Protein AF-A0A087TVG7-F1 (afdb_monomer_lite)

Organism: Stegodyphus mimosarum (NCBI:txid407821)

Radius of gyration: 27.51 Å; chains: 1; bounding box: 81×58×70 Å

Secondary structure (DSSP, 8-state):
-HHHHHHHHHH-HHHHHHHHHHHHHHHHTT---SHHHHHHHHHHHHHHHSTTHHHHHHHHHHTTSTTHHHHHHHHHHHHHHHHHTT---SHHHHHHHHHHHHHHHHHHSSSS--HHHHHHTTSS-HHHHHHHHHH---EEEETTEEE-THHHHHTSTT--GGG-TTTT--SPPGGG-STTTHHHHHHHHHHHHHHHHHHHHHHHH---SSPPPHHHHHHHHHHHHHHHHHHHHHHHHHHHHHHHHHHS---TTT-TTS-TT--HHHHHTTTS--HHHHHHHHHHHHHHHHHHHHHHHTHHHHHHHHHHHHHHHHHHIIIIITHHHHHHHHHTT-HHHHHHHHHHHHHH---TTSS--TT-GGGGTPPPPTT---------S-PPPHHHHHHHHHHHHHHH----SSS--GGGGS-HHHHHHHHHHHHHTTSHHHHHTHHHHHHHTT--GGGT--HHHHHHTTTS--

pLDDT: mean 94.01, std 6.42, range [49.41, 98.81]

Foldseek 3Di:
DLVLVLVCLQQQVVVLVVLVVVVVVCVVVVVPPDPVSVVVSVVVNVVSPDHSVSLVVVLVVLVVDPCSLLVLLVLLVVLLVCLVVVLDQALVSNLVSLLSNLSSQLSNQDPVHHVVVCVVVVSHPLPSNLVVCLQQQWGDSDFLDIDGSCVSLVPGPRRDCVSNVRNPDPDHHPLQDLPVCLVVLVVLLVVLVVVLVVVVCCVVPDDDPDDDDLVRLVVLLVSLSSLSNSLRVLLSSLNSNLRSLLVPFAACVRFVPHDNPDASVCSSPVRSDDPVRVVSSVVSLCSSVVSLVSSVVCLVVLLQSLQQNQLVLLQCCLQPLLLLQLLLCLLVVVVVSNVLSVVLNVLRHCAPVNDRDPPRVSPNSHDADPVGDDGDGDTDRGHDDPVSLVSNLVSLCQCLDDDDPDDDGNVVSTDPVSSVSSVVSSSVSSCSVCSNVVNVSSCSSSDPPSSPGDVSSCSVVVPPHD

Structure (mmCIF, N/CA/C/O backbone):
data_AF-A0A087TVG7-F1
#
_entry.id   AF-A0A087TVG7-F1
#
loop_
_atom_site.group_PDB
_atom_site.id
_atom_site.type_symbol
_atom_site.label_atom_id
_atom_site.label_alt_id
_atom_site.label_comp_id
_atom_site.label_asym_id
_atom_site.label_entity_id
_atom_site.label_seq_id
_atom_site.pdbx_PDB_ins_code
_atom_site.Cartn_x
_atom_site.Cartn_y
_atom_site.Cartn_z
_atom_site.occupancy
_atom_site.B_iso_or_equiv
_atom_site.auth_seq_id
_atom_site.auth_comp_id
_atom_site.auth_asym_id
_atom_site.auth_atom_id
_atom_site.pdbx_PDB_model_num
ATOM 1 N N . MET A 1 1 ? -11.930 -5.470 5.770 1.00 91.81 1 MET A N 1
ATOM 2 C CA . MET A 1 1 ? -13.392 -5.380 5.548 1.00 91.81 1 MET A CA 1
ATOM 3 C C . MET A 1 1 ? -14.191 -5.773 6.788 1.00 91.81 1 MET A C 1
ATOM 5 O O . MET A 1 1 ? -14.807 -4.887 7.353 1.00 91.81 1 MET A O 1
ATOM 9 N N . PHE A 1 2 ? -14.170 -7.033 7.250 1.00 94.38 2 PHE A N 1
ATOM 10 C CA . PHE A 1 2 ? -14.994 -7.468 8.397 1.00 94.38 2 PHE A CA 1
ATOM 11 C C . PHE A 1 2 ? -14.793 -6.628 9.663 1.00 94.38 2 PHE A C 1
ATOM 13 O O . PHE A 1 2 ? -15.775 -6.172 10.231 1.00 94.38 2 PHE A O 1
ATOM 20 N N . ALA A 1 3 ? -13.541 -6.336 10.030 1.00 91.38 3 ALA A N 1
ATOM 21 C CA . ALA A 1 3 ? -13.218 -5.416 11.122 1.00 91.38 3 ALA A CA 1
ATOM 22 C C . ALA A 1 3 ? -13.883 -4.033 10.967 1.00 91.38 3 ALA A C 1
ATOM 24 O O . ALA A 1 3 ? -14.472 -3.526 11.909 1.00 91.38 3 ALA A O 1
ATOM 25 N N . VAL A 1 4 ? -13.840 -3.447 9.765 1.00 92.31 4 VAL A N 1
ATOM 26 C CA . VAL A 1 4 ? -14.445 -2.132 9.480 1.00 92.31 4 VAL A CA 1
ATOM 27 C C . VAL A 1 4 ? -15.962 -2.187 9.653 1.00 92.31 4 VAL A C 1
ATOM 29 O O . VAL A 1 4 ? -16.530 -1.341 10.330 1.00 92.31 4 VAL A O 1
ATOM 32 N N . LEU A 1 5 ? -16.619 -3.192 9.067 1.00 94.25 5 LEU A N 1
ATOM 33 C CA . LEU A 1 5 ? -18.075 -3.334 9.145 1.00 94.25 5 LEU A CA 1
ATOM 34 C C . LEU A 1 5 ? -18.555 -3.558 10.580 1.00 94.25 5 LEU A C 1
ATOM 36 O O . LEU A 1 5 ? -19.577 -3.005 10.975 1.00 94.25 5 LEU A O 1
ATOM 40 N N . ASP A 1 6 ? -17.827 -4.367 11.347 1.00 93.25 6 ASP A N 1
ATOM 41 C CA . ASP A 1 6 ? -18.187 -4.693 12.724 1.00 93.25 6 ASP A CA 1
ATOM 42 C C . ASP A 1 6 ? -18.065 -3.467 13.631 1.00 93.25 6 ASP A C 1
ATOM 44 O O . ASP A 1 6 ? -18.990 -3.150 14.369 1.00 93.25 6 ASP A O 1
ATOM 48 N N . GLU A 1 7 ? -16.971 -2.717 13.509 1.00 90.69 7 GLU A N 1
ATOM 49 C CA . GLU A 1 7 ? -16.750 -1.500 14.289 1.00 90.69 7 GLU A CA 1
ATOM 50 C C . GLU A 1 7 ? -17.715 -0.368 13.889 1.00 90.69 7 GLU A C 1
ATOM 52 O O . GLU A 1 7 ? -18.313 0.261 14.762 1.00 90.69 7 GLU A O 1
ATOM 57 N N . LEU A 1 8 ? -17.981 -0.165 12.591 1.00 90.44 8 LEU A N 1
ATOM 58 C CA . LEU A 1 8 ? -19.001 0.794 12.140 1.00 90.44 8 LEU A CA 1
ATOM 59 C C . LEU A 1 8 ? -20.390 0.437 12.678 1.00 90.44 8 LEU A C 1
ATOM 61 O O . LEU A 1 8 ? -21.113 1.307 13.162 1.00 90.44 8 LEU A O 1
ATOM 65 N N . LYS A 1 9 ? -20.758 -0.848 12.637 1.00 92.88 9 LYS A N 1
ATOM 66 C CA . LYS A 1 9 ? -22.014 -1.347 13.209 1.00 92.88 9 LYS A CA 1
ATOM 67 C C . LYS A 1 9 ? -22.065 -1.129 14.723 1.00 92.88 9 LYS A C 1
ATOM 69 O O . LYS A 1 9 ? -23.115 -0.761 15.244 1.00 92.88 9 LYS A O 1
ATOM 74 N N . ASN A 1 10 ? -20.969 -1.396 15.429 1.00 89.12 10 ASN A N 1
ATOM 75 C CA . ASN A 1 10 ? -20.892 -1.263 16.881 1.00 89.12 10 ASN A CA 1
ATOM 76 C C . ASN A 1 10 ? -21.084 0.193 17.331 1.00 89.12 10 ASN A C 1
ATOM 78 O O . ASN A 1 10 ? -21.743 0.419 18.347 1.00 89.12 10 ASN A O 1
ATOM 82 N N . MET A 1 11 ? -20.553 1.154 16.564 1.00 84.62 11 MET A N 1
ATOM 83 C CA .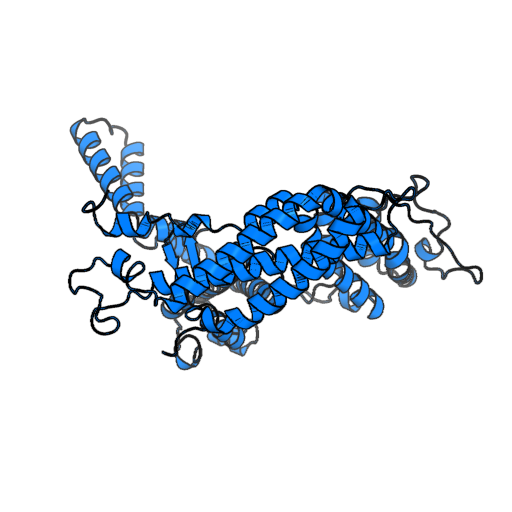 MET A 1 11 ? -20.592 2.584 16.897 1.00 84.62 11 MET A CA 1
ATOM 84 C C . MET A 1 11 ? -21.848 3.310 16.407 1.00 84.62 11 MET A C 1
ATOM 86 O O . MET A 1 11 ? -22.282 4.261 17.051 1.00 84.62 11 MET A O 1
ATOM 90 N N . LYS A 1 12 ? -22.461 2.882 15.294 1.00 88.44 12 LYS A N 1
ATOM 91 C CA . LYS A 1 12 ? -23.662 3.523 14.729 1.00 88.44 12 LYS A CA 1
ATOM 92 C C . LYS A 1 12 ? -24.930 3.157 15.505 1.00 88.44 12 LYS A C 1
ATOM 94 O O . LYS A 1 12 ? -25.769 2.375 15.048 1.00 88.44 12 LYS A O 1
ATOM 99 N N . SER A 1 13 ? -25.096 3.776 16.670 1.00 88.44 13 SER A N 1
ATOM 100 C CA . SER A 1 13 ? -26.305 3.673 17.490 1.00 88.44 13 SER A CA 1
ATOM 101 C C . SER A 1 13 ? -27.562 4.124 16.735 1.00 88.44 13 SER A C 1
ATOM 103 O O . SER A 1 13 ? -28.614 3.495 16.877 1.00 88.44 13 SER A O 1
ATOM 105 N N . SER A 1 14 ? -27.431 5.123 15.855 1.00 92.50 14 SER A N 1
ATOM 106 C CA . SER A 1 14 ? -28.492 5.634 14.983 1.00 92.50 14 SER A CA 1
ATOM 107 C C . SER A 1 14 ? -29.157 4.524 14.164 1.00 92.50 14 SER A C 1
ATOM 109 O O . SER A 1 14 ? -30.374 4.393 14.194 1.00 92.50 14 SER A O 1
ATOM 111 N N . VAL A 1 15 ? -28.382 3.617 13.553 1.00 93.19 15 VAL A N 1
ATOM 112 C CA . VAL A 1 15 ? -28.927 2.503 12.746 1.00 93.19 15 VAL A CA 1
ATOM 113 C C . VAL A 1 15 ? -29.805 1.573 13.590 1.00 93.19 15 VAL A C 1
ATOM 115 O O . VAL A 1 15 ? -30.887 1.158 13.168 1.00 93.19 15 VAL A O 1
ATOM 118 N N . LYS A 1 16 ? -29.362 1.254 14.812 1.00 92.44 16 LYS A N 1
ATOM 119 C CA . LYS A 1 16 ? -30.138 0.438 15.757 1.00 92.44 16 LYS A CA 1
ATOM 120 C C . LYS A 1 16 ? -31.422 1.157 16.184 1.00 92.44 16 LYS A C 1
ATOM 122 O O . LYS A 1 16 ? -32.477 0.523 16.258 1.00 92.44 16 LYS A O 1
ATOM 127 N N . ASN A 1 17 ? -31.337 2.455 16.463 1.00 93.19 17 ASN A N 1
ATOM 128 C CA . ASN A 1 17 ? -32.453 3.266 16.949 1.00 93.19 17 ASN A CA 1
ATOM 129 C C . ASN A 1 17 ? -33.511 3.514 15.863 1.00 93.19 17 ASN A C 1
ATOM 131 O O . ASN A 1 17 ? -34.711 3.398 16.136 1.00 93.19 17 ASN A O 1
ATOM 135 N N . ASP A 1 18 ? -33.084 3.776 14.631 1.00 95.88 18 ASP A N 1
ATOM 136 C CA . ASP A 1 18 ? -33.963 3.955 13.477 1.00 95.88 18 ASP A CA 1
ATOM 137 C C . ASP A 1 18 ? -34.729 2.670 13.185 1.00 95.88 18 ASP A C 1
ATOM 139 O O . ASP A 1 18 ? -35.959 2.681 13.086 1.00 95.88 18 ASP A O 1
ATOM 143 N N . TYR A 1 19 ? -34.032 1.529 13.160 1.00 94.75 19 TYR A N 1
ATOM 144 C CA . TYR A 1 19 ? -34.687 0.241 12.965 1.00 94.75 19 TYR A CA 1
ATOM 145 C C . TYR A 1 19 ? -35.662 -0.095 14.104 1.00 94.75 19 TYR A C 1
ATOM 147 O O . TYR A 1 19 ? -36.767 -0.578 13.854 1.00 94.75 19 TYR A O 1
ATOM 155 N N . ALA A 1 20 ? -35.309 0.203 15.358 1.00 93.62 20 ALA A N 1
ATOM 156 C CA . ALA A 1 20 ? -36.220 0.031 16.489 1.00 93.62 20 ALA A CA 1
ATOM 157 C C . ALA A 1 20 ? -37.469 0.928 16.376 1.00 93.62 20 ALA A C 1
ATOM 159 O O . ALA A 1 20 ? -38.563 0.537 16.788 1.00 93.62 20 ALA A O 1
ATOM 160 N N . THR A 1 21 ? -37.335 2.125 15.806 1.00 94.62 21 THR A N 1
ATOM 161 C CA . THR A 1 21 ? -38.454 3.043 15.554 1.00 94.62 21 THR A CA 1
ATOM 162 C C . THR A 1 21 ? -39.341 2.544 14.419 1.00 94.62 21 THR A C 1
ATOM 164 O O . THR A 1 21 ? -40.554 2.440 14.609 1.00 94.62 21 THR A O 1
ATOM 167 N N . TYR A 1 22 ? -38.746 2.119 13.303 1.00 94.31 22 TYR A N 1
ATOM 168 C CA . TYR A 1 22 ? -39.456 1.449 12.214 1.00 94.31 22 TYR A CA 1
ATOM 169 C C . TYR A 1 22 ? -40.232 0.225 12.716 1.00 94.31 22 TYR A C 1
ATOM 171 O O . TYR A 1 22 ? -41.431 0.116 12.472 1.00 94.31 22 TYR A O 1
ATOM 179 N N . ARG A 1 23 ? -39.584 -0.664 13.481 1.00 91.44 23 ARG A N 1
ATOM 180 C CA . ARG A 1 23 ? -40.207 -1.884 14.013 1.00 91.44 23 ARG A CA 1
ATOM 181 C C . ARG A 1 23 ? -41.432 -1.566 14.872 1.00 91.44 23 ARG A C 1
ATOM 183 O O . ARG A 1 23 ? -42.465 -2.209 14.704 1.00 91.44 23 ARG A O 1
ATOM 190 N N . ARG A 1 24 ? -41.348 -0.560 15.751 1.00 92.31 24 ARG A N 1
ATOM 191 C CA . ARG A 1 24 ? -42.486 -0.112 16.576 1.00 92.31 24 ARG A CA 1
ATOM 192 C C . ARG A 1 24 ? -43.640 0.413 15.721 1.00 92.31 24 ARG A C 1
ATOM 194 O O . ARG A 1 24 ? -44.785 0.030 15.951 1.00 92.31 24 ARG A O 1
ATOM 201 N N . ALA A 1 25 ? -43.347 1.243 14.720 1.00 93.94 25 ALA A N 1
ATOM 202 C CA . ALA A 1 25 ? -44.361 1.784 13.817 1.00 93.94 25 ALA A CA 1
ATOM 203 C C . ALA A 1 25 ? -45.022 0.686 12.965 1.00 93.94 25 ALA A C 1
ATOM 205 O O . ALA A 1 25 ? -46.246 0.622 12.882 1.00 93.94 25 ALA A O 1
ATOM 206 N N . ALA A 1 26 ? -44.232 -0.224 12.389 1.00 90.69 26 ALA A N 1
ATOM 207 C CA . ALA A 1 26 ? -44.724 -1.325 11.565 1.00 90.69 26 ALA A CA 1
ATOM 208 C C . ALA A 1 26 ? -45.604 -2.307 12.358 1.00 90.69 26 ALA A C 1
ATOM 210 O O . ALA A 1 26 ? -46.620 -2.777 11.842 1.00 90.69 26 ALA A O 1
ATOM 211 N N . GLN A 1 27 ? -45.248 -2.583 13.620 1.00 87.94 27 GLN A N 1
ATOM 212 C CA . GLN A 1 27 ? -46.068 -3.385 14.534 1.00 87.94 27 GLN A CA 1
ATOM 213 C C . GLN A 1 27 ? -47.393 -2.691 14.866 1.00 87.94 27 GLN A C 1
ATOM 215 O O . GLN A 1 27 ? -48.442 -3.331 14.824 1.00 87.94 27 GLN A O 1
ATOM 220 N N . PHE A 1 28 ? -47.363 -1.384 15.142 1.00 91.31 28 PHE A N 1
ATOM 221 C CA . PHE A 1 28 ? -48.569 -0.600 15.414 1.00 91.31 28 PHE A CA 1
ATOM 222 C C . PHE A 1 28 ? -49.520 -0.558 14.207 1.00 91.31 28 PHE A C 1
ATOM 224 O O . PHE A 1 28 ? -50.725 -0.750 14.354 1.00 91.31 28 PHE A O 1
ATOM 231 N N . LEU A 1 29 ? -48.966 -0.376 13.005 1.00 92.62 29 LEU A N 1
ATOM 232 C CA . LEU A 1 29 ? -49.708 -0.350 11.742 1.00 92.62 29 LEU A CA 1
ATOM 233 C C . LEU A 1 29 ? -50.089 -1.748 11.220 1.00 92.62 29 LEU A C 1
ATOM 235 O O . LEU A 1 29 ? -50.776 -1.844 10.207 1.00 92.62 29 LEU A O 1
ATOM 239 N N . LYS A 1 30 ? -49.667 -2.827 11.898 1.00 85.88 30 LYS A N 1
ATOM 240 C CA . LYS A 1 30 ? -49.925 -4.232 11.526 1.00 85.88 30 LYS A CA 1
ATOM 241 C C . LYS A 1 30 ? -49.471 -4.597 10.103 1.00 85.88 30 LYS A C 1
ATOM 243 O O . LYS A 1 30 ? -50.121 -5.389 9.428 1.00 85.88 30 LYS A O 1
ATOM 248 N N . VAL A 1 31 ? -48.347 -4.035 9.655 1.00 83.44 31 VAL A N 1
ATOM 249 C CA . VAL A 1 31 ? -47.815 -4.250 8.292 1.00 83.44 31 VAL A CA 1
ATOM 250 C C . VAL A 1 31 ? -46.969 -5.529 8.198 1.00 83.44 31 VAL A C 1
ATOM 252 O O . VAL A 1 31 ? -46.839 -6.105 7.125 1.00 83.44 31 VAL A O 1
ATOM 255 N N . MET A 1 32 ? -46.426 -6.018 9.320 1.00 74.50 32 MET A N 1
ATOM 256 C CA . MET A 1 32 ? -45.697 -7.294 9.389 1.00 74.50 32 MET A CA 1
ATOM 257 C C . MET A 1 32 ? -46.653 -8.429 9.768 1.00 74.50 32 MET A C 1
ATOM 259 O O . MET A 1 32 ? -46.875 -8.678 10.954 1.00 74.50 32 MET A O 1
ATOM 263 N N . ALA A 1 33 ? -47.256 -9.074 8.768 1.00 71.94 33 ALA A N 1
ATOM 264 C CA . ALA A 1 33 ? -48.285 -10.099 8.971 1.00 71.94 33 ALA A CA 1
ATOM 265 C C . ALA A 1 33 ? -47.816 -11.526 8.640 1.00 71.94 33 ALA A C 1
ATOM 267 O O . ALA A 1 33 ? -48.399 -12.490 9.133 1.00 71.94 33 ALA A O 1
ATOM 268 N N . ASP A 1 34 ? -46.774 -11.683 7.826 1.00 86.12 34 ASP A N 1
ATOM 269 C CA . ASP A 1 34 ? -46.241 -12.981 7.433 1.00 86.12 34 ASP A CA 1
ATOM 270 C C . ASP A 1 34 ? -45.167 -13.484 8.414 1.00 86.12 34 ASP A C 1
ATOM 272 O O . ASP A 1 34 ? -44.355 -12.734 8.963 1.00 86.12 34 ASP A O 1
ATOM 276 N N . SER A 1 35 ? -45.161 -14.802 8.643 1.00 85.69 35 SER A N 1
ATOM 277 C CA . SER A 1 35 ? -44.237 -15.444 9.587 1.00 85.69 35 SER A CA 1
ATOM 278 C C . SER A 1 35 ? -42.770 -15.276 9.183 1.00 85.69 35 SER A C 1
ATOM 280 O O . SER A 1 35 ? -41.900 -15.262 10.056 1.00 85.69 35 SER A O 1
ATOM 282 N N . GLN A 1 36 ? -42.493 -15.153 7.883 1.00 89.56 36 GLN A N 1
ATOM 283 C CA . GLN A 1 36 ? -41.142 -14.954 7.375 1.00 89.56 36 GLN A CA 1
ATOM 284 C C . GLN A 1 36 ? -40.630 -13.552 7.725 1.00 89.56 36 GLN A C 1
ATOM 286 O O . GLN A 1 36 ? -39.576 -13.446 8.354 1.00 89.56 36 GLN A O 1
ATOM 291 N N . ALA A 1 37 ? -41.390 -12.489 7.437 1.00 86.12 37 ALA A N 1
ATOM 292 C CA . ALA A 1 37 ? -40.989 -11.130 7.807 1.00 86.12 37 ALA A CA 1
ATOM 293 C C . ALA A 1 37 ? -40.825 -10.947 9.323 1.00 86.12 37 ALA A C 1
ATOM 295 O O . ALA A 1 37 ? -39.937 -10.217 9.766 1.00 86.12 37 ALA A O 1
ATOM 296 N N . LEU A 1 38 ? -41.633 -11.629 10.144 1.00 87.44 38 LEU A N 1
ATOM 297 C CA . LEU A 1 38 ? -41.460 -11.616 11.601 1.00 87.44 38 LEU A CA 1
ATOM 298 C C . LEU A 1 38 ? -40.121 -12.233 12.027 1.00 87.44 38 LEU A C 1
ATOM 300 O O . LEU A 1 38 ? -39.425 -11.673 12.880 1.00 87.44 38 LEU A O 1
ATOM 304 N N . GLN A 1 39 ? -39.742 -13.361 11.423 1.00 91.00 39 GLN A N 1
ATOM 305 C CA . GLN A 1 39 ? -38.467 -14.017 11.697 1.00 91.00 39 GLN A CA 1
ATOM 306 C C . GLN A 1 39 ? -37.281 -13.166 11.224 1.00 91.00 39 GLN A C 1
ATOM 308 O O . GLN A 1 39 ? -36.328 -12.967 11.980 1.00 91.00 39 GLN A O 1
ATOM 313 N N . GLU A 1 40 ? -37.347 -12.611 10.014 1.00 90.50 40 GLU A N 1
ATOM 314 C CA . GLU A 1 40 ? -36.334 -11.691 9.486 1.00 90.50 40 GLU A CA 1
ATOM 315 C C . GLU A 1 40 ? -36.191 -10.451 10.375 1.00 90.50 40 GLU A C 1
ATOM 317 O O . GLU A 1 40 ? -35.076 -10.061 10.736 1.00 90.50 40 GLU A O 1
ATOM 322 N N . SER A 1 41 ? -37.317 -9.883 10.820 1.00 90.88 41 SER A N 1
ATOM 323 C CA . SER A 1 41 ? -37.323 -8.720 11.703 1.00 90.88 41 SER A CA 1
ATOM 324 C C . SER A 1 41 ? -36.637 -9.007 13.040 1.00 90.88 41 SER A C 1
ATOM 326 O O . SER A 1 41 ? -35.863 -8.176 13.540 1.00 90.88 41 SER A O 1
ATOM 328 N N . GLN A 1 42 ? -36.890 -10.190 13.606 1.00 91.38 42 GLN A N 1
ATOM 329 C CA . GLN A 1 42 ? -36.264 -10.642 14.843 1.00 91.38 42 GLN A CA 1
ATOM 330 C C . GLN A 1 42 ? -34.759 -10.880 14.663 1.00 91.38 42 GLN A C 1
ATOM 332 O O . GLN A 1 42 ? -33.974 -10.425 15.498 1.00 91.38 42 GLN A O 1
ATOM 337 N N . ASN A 1 43 ? -34.347 -11.522 13.567 1.00 93.94 43 ASN A N 1
ATOM 338 C CA . ASN A 1 43 ? -32.938 -11.763 13.249 1.00 93.94 43 ASN A CA 1
ATOM 339 C C . ASN A 1 43 ? -32.156 -10.451 13.121 1.00 93.94 43 ASN A C 1
ATOM 341 O O . ASN A 1 43 ? -31.098 -10.301 13.735 1.00 93.94 43 ASN A O 1
ATOM 345 N N . LEU A 1 44 ? -32.700 -9.476 12.386 1.00 93.56 44 LEU A N 1
ATOM 346 C CA . LEU A 1 44 ? -32.078 -8.163 12.225 1.00 93.56 44 LEU A CA 1
ATOM 347 C C . LEU A 1 44 ? -31.983 -7.415 13.562 1.00 93.56 44 LEU A C 1
ATOM 349 O O . LEU A 1 44 ? -30.949 -6.827 13.877 1.00 93.56 44 LEU A O 1
ATOM 353 N N . SER A 1 45 ? -33.025 -7.493 14.394 1.00 93.00 45 SER A N 1
ATOM 354 C CA . SER A 1 45 ? -33.006 -6.888 15.728 1.00 93.00 45 SER A CA 1
ATOM 355 C C . SER A 1 45 ? -31.911 -7.481 16.617 1.00 93.00 45 SER A C 1
ATOM 357 O O . SER A 1 45 ? -31.234 -6.731 17.321 1.00 93.00 45 SER A O 1
ATOM 359 N N . MET A 1 46 ? -31.731 -8.805 16.594 1.00 93.56 46 MET A N 1
ATOM 360 C CA . MET A 1 46 ? -30.667 -9.475 17.346 1.00 93.56 46 MET A CA 1
ATOM 361 C C . MET A 1 46 ? -29.289 -9.097 16.804 1.00 93.56 46 MET A C 1
ATOM 363 O O . MET A 1 46 ? -28.405 -8.742 17.577 1.00 93.56 46 MET A O 1
ATOM 367 N N . PHE A 1 47 ? -29.122 -9.086 15.479 1.00 95.06 47 PHE A N 1
ATOM 368 C CA . PHE A 1 47 ? -27.877 -8.682 14.834 1.00 95.06 47 PHE A CA 1
ATOM 369 C C . PHE A 1 47 ? -27.448 -7.266 15.239 1.00 95.06 47 PHE A C 1
ATOM 371 O O . PHE A 1 47 ? -26.314 -7.072 15.675 1.00 95.06 47 PHE A O 1
ATOM 378 N N . LEU A 1 48 ? -28.351 -6.282 15.158 1.00 93.81 48 LEU A N 1
ATOM 379 C CA . LEU A 1 48 ? -28.062 -4.893 15.533 1.00 93.81 48 LEU A CA 1
ATOM 380 C C . LEU A 1 48 ? -27.814 -4.724 17.040 1.00 93.81 48 LEU A C 1
ATOM 382 O O . LEU A 1 48 ? -27.051 -3.846 17.437 1.00 93.81 48 LEU A O 1
ATOM 386 N N . ALA A 1 49 ? -28.425 -5.558 17.885 1.00 91.69 49 ALA A N 1
ATOM 387 C CA . ALA A 1 49 ? -28.247 -5.497 19.333 1.00 91.69 49 ALA A CA 1
ATOM 388 C C . ALA A 1 49 ? -26.932 -6.129 19.822 1.00 91.69 49 ALA A C 1
ATOM 390 O O . ALA A 1 49 ? -26.368 -5.649 20.805 1.00 91.69 49 ALA A O 1
ATOM 391 N N . THR A 1 50 ? -26.441 -7.184 19.165 1.00 92.94 50 THR A N 1
ATOM 392 C CA . THR A 1 50 ? -25.228 -7.901 19.582 1.00 92.94 50 THR A CA 1
ATOM 393 C C . THR A 1 50 ? -23.968 -7.182 19.106 1.00 92.94 50 THR A C 1
ATOM 395 O O . THR A 1 50 ? -23.736 -7.044 17.905 1.00 92.94 50 THR A O 1
ATOM 398 N N . GLN A 1 51 ? -23.137 -6.736 20.046 1.00 92.00 51 GLN A N 1
ATOM 399 C CA . GLN A 1 51 ? -21.820 -6.153 19.769 1.00 92.00 51 GLN A CA 1
ATOM 400 C C . GLN A 1 51 ? -20.858 -7.213 19.220 1.00 92.00 51 GLN A C 1
ATOM 402 O O . GLN A 1 51 ? -20.959 -8.380 19.587 1.00 92.00 51 GLN A O 1
ATOM 407 N N . ASN A 1 52 ? -19.934 -6.803 18.351 1.00 92.75 52 ASN A N 1
ATOM 408 C CA . ASN A 1 52 ? -18.902 -7.657 17.739 1.00 92.75 52 ASN A CA 1
ATOM 409 C C . ASN A 1 52 ? -19.412 -8.863 16.923 1.00 92.75 52 ASN A C 1
ATOM 411 O O . ASN A 1 52 ? -18.669 -9.806 16.633 1.00 92.75 52 ASN A O 1
ATOM 415 N N . LYS A 1 53 ? -20.700 -8.864 16.553 1.00 94.44 53 LYS A N 1
ATOM 416 C CA . LYS A 1 53 ? -21.354 -10.041 15.975 1.00 94.44 53 LYS A CA 1
ATOM 417 C C . LYS A 1 53 ? -20.669 -10.529 14.697 1.00 94.44 53 LYS A C 1
ATOM 419 O O . LYS A 1 53 ? -20.621 -11.740 14.484 1.00 94.44 53 LYS A O 1
ATOM 424 N N . ILE A 1 54 ? -20.164 -9.630 13.848 1.00 95.75 54 ILE A N 1
ATOM 425 C CA . ILE A 1 54 ? -19.535 -10.013 12.576 1.00 95.75 54 ILE A CA 1
ATOM 426 C C . ILE A 1 54 ? -18.196 -10.697 12.850 1.00 95.75 54 ILE A C 1
ATOM 428 O O . ILE A 1 54 ? -17.939 -11.773 12.308 1.00 95.75 54 ILE A O 1
ATOM 432 N N . ARG A 1 55 ? -17.355 -10.100 13.700 1.00 93.31 55 ARG A N 1
ATOM 433 C CA . ARG A 1 55 ? -16.032 -10.641 14.022 1.00 93.31 55 ARG A CA 1
ATOM 434 C C . ARG A 1 55 ? -16.120 -11.979 14.745 1.00 93.31 55 ARG A C 1
ATOM 436 O O . ARG A 1 55 ? -15.397 -12.901 14.376 1.00 93.31 55 ARG A O 1
ATOM 443 N N . ASP A 1 56 ? -16.994 -12.090 15.737 1.00 92.75 56 ASP A N 1
ATOM 444 C CA . ASP A 1 56 ? -17.083 -13.300 16.555 1.00 92.75 56 ASP A CA 1
ATOM 445 C C . ASP A 1 56 ? -17.639 -14.468 15.720 1.00 92.75 56 ASP A C 1
ATOM 447 O O . ASP A 1 56 ? -17.061 -15.552 15.704 1.00 92.75 56 ASP A O 1
ATOM 451 N N . THR A 1 57 ? -18.655 -14.213 14.883 1.00 95.50 57 THR A N 1
ATOM 452 C CA . THR A 1 57 ? -19.186 -15.224 13.945 1.00 95.50 57 THR A CA 1
ATOM 453 C C . THR A 1 57 ? -18.137 -15.658 12.912 1.00 95.50 57 THR A C 1
ATOM 455 O O . THR A 1 57 ? -18.079 -16.833 12.540 1.00 95.50 57 THR A O 1
ATOM 458 N N . LEU A 1 58 ? -17.295 -14.731 12.435 1.00 96.06 58 LEU A N 1
ATOM 459 C CA . LEU A 1 58 ? -16.187 -15.055 11.535 1.00 96.06 58 LEU A CA 1
ATOM 460 C C . LEU A 1 58 ? -15.178 -15.981 12.221 1.00 96.06 58 LEU A C 1
ATOM 462 O O . LEU A 1 58 ? -14.794 -16.990 11.635 1.00 96.06 58 LEU A O 1
ATOM 466 N N . LYS A 1 59 ? -14.778 -15.661 13.455 1.00 93.62 59 LYS A N 1
ATOM 467 C CA . LYS A 1 59 ? -13.820 -16.459 14.224 1.00 93.62 59 LYS A CA 1
ATOM 468 C C . LYS A 1 59 ? -14.336 -17.875 14.486 1.00 93.62 59 LYS A C 1
ATOM 470 O O . LYS A 1 59 ? -13.667 -18.832 14.111 1.00 93.62 59 LYS A O 1
ATOM 475 N N . GLU A 1 60 ? -15.568 -18.005 14.980 1.00 93.38 60 GLU A N 1
ATOM 476 C CA . GLU A 1 60 ? -16.229 -19.303 15.189 1.00 93.38 60 GLU A CA 1
ATOM 477 C C . GLU A 1 60 ? -16.325 -20.136 13.900 1.00 93.38 60 GLU A C 1
ATOM 479 O O . GLU A 1 60 ? -16.288 -21.366 13.925 1.00 93.38 60 GLU A O 1
ATOM 484 N N . SER A 1 61 ? -16.506 -19.481 12.750 1.00 95.50 61 SER A N 1
ATOM 485 C CA . SER A 1 61 ? -16.597 -20.168 11.458 1.00 95.50 61 SER A CA 1
ATOM 486 C C . SER A 1 61 ? -15.231 -20.628 10.954 1.00 95.50 61 SER A C 1
ATOM 488 O O . SER A 1 61 ? -15.138 -21.706 10.370 1.00 95.50 61 SER A O 1
ATOM 490 N N . LEU A 1 62 ? -14.180 -19.840 11.192 1.00 95.62 62 LEU A N 1
ATOM 491 C CA . LEU A 1 62 ? -12.804 -20.180 10.828 1.00 95.62 62 LEU A CA 1
ATOM 492 C C . LEU A 1 62 ? -12.260 -21.332 11.675 1.00 95.62 62 LEU A C 1
ATOM 494 O O . LEU A 1 62 ? -11.661 -22.246 11.119 1.00 95.62 62 LEU A O 1
ATOM 498 N N . GLU A 1 63 ? -12.548 -21.352 12.977 1.00 93.81 63 GLU A N 1
ATOM 499 C CA . GLU A 1 63 ? -12.116 -22.420 13.892 1.00 93.81 63 GLU A CA 1
ATOM 500 C C . GLU A 1 63 ? -12.657 -23.811 13.512 1.00 93.81 63 GLU A C 1
ATOM 502 O O . GLU A 1 63 ? -12.073 -24.831 13.874 1.00 93.81 63 GLU A O 1
ATOM 507 N N . LYS A 1 64 ? -13.730 -23.880 12.716 1.00 94.56 64 LYS A N 1
ATOM 508 C CA . LYS A 1 64 ? -14.262 -25.143 12.174 1.00 94.56 64 LYS A CA 1
ATOM 509 C C . LYS A 1 64 ? -13.429 -25.710 11.022 1.00 94.56 64 LYS A C 1
ATOM 511 O O . LYS A 1 64 ? -13.652 -26.855 10.632 1.00 94.56 64 LYS A O 1
ATOM 516 N N . ILE A 1 65 ? -12.520 -24.926 10.443 1.00 95.88 65 ILE A N 1
ATOM 517 C CA . ILE A 1 65 ? -11.726 -25.301 9.271 1.00 95.88 65 ILE A CA 1
ATOM 518 C C . ILE A 1 65 ? -10.335 -25.746 9.742 1.00 95.88 65 ILE A C 1
ATOM 520 O O . ILE A 1 65 ? -9.566 -24.921 10.230 1.00 95.88 65 ILE A O 1
ATOM 524 N N . PRO A 1 66 ? -9.955 -27.025 9.577 1.00 94.38 66 PRO A N 1
ATOM 525 C CA . PRO A 1 66 ? -8.625 -27.487 9.966 1.00 94.38 66 PRO A CA 1
ATOM 526 C C . PRO A 1 66 ? -7.516 -26.738 9.212 1.00 94.38 66 PRO A C 1
ATOM 528 O O . PRO A 1 66 ? -7.527 -26.695 7.981 1.00 94.38 66 PRO A O 1
ATOM 531 N N . GLY A 1 67 ? -6.540 -26.187 9.938 1.00 92.81 67 GLY A N 1
ATOM 532 C CA . GLY A 1 67 ? -5.387 -25.496 9.353 1.00 92.81 67 GLY A CA 1
ATOM 533 C C . GLY A 1 67 ? -5.653 -24.055 8.904 1.00 92.81 67 GLY A C 1
ATOM 534 O O . GLY A 1 67 ? -4.820 -23.484 8.196 1.00 92.81 67 GLY A O 1
ATOM 535 N N . TYR A 1 68 ? -6.785 -23.446 9.281 1.00 95.94 68 TYR A N 1
ATOM 536 C CA . TYR A 1 68 ? -7.082 -22.043 8.961 1.00 95.94 68 TYR A CA 1
ATOM 537 C C . TYR A 1 68 ? -6.007 -21.082 9.500 1.00 95.94 68 TYR A C 1
ATOM 539 O O . TYR A 1 68 ? -5.688 -20.071 8.871 1.00 95.94 68 TYR A O 1
ATOM 547 N N . GLU A 1 69 ? -5.423 -21.419 10.650 1.00 94.81 69 GLU A N 1
ATOM 548 C CA . GLU A 1 69 ? -4.395 -20.650 11.336 1.00 94.81 69 GLU A CA 1
ATOM 549 C C . GLU A 1 69 ? -3.097 -20.565 10.531 1.00 94.81 69 GLU A C 1
ATOM 551 O O . GLU A 1 69 ? -2.411 -19.544 10.569 1.00 94.81 69 GLU A O 1
ATOM 556 N N . GLU A 1 70 ? -2.779 -21.605 9.755 1.00 94.44 70 GLU A N 1
ATOM 557 C CA . GLU A 1 70 ? -1.609 -21.617 8.882 1.00 94.44 70 GLU A CA 1
ATOM 558 C C . GLU A 1 70 ? -1.801 -20.628 7.730 1.00 94.44 70 GLU A C 1
ATOM 560 O O . GLU A 1 70 ? -0.927 -19.803 7.478 1.00 94.44 70 GLU A O 1
ATOM 565 N N . LEU A 1 71 ? -2.972 -20.615 7.089 1.00 95.12 71 LEU A N 1
ATOM 566 C CA . LEU A 1 71 ? -3.256 -19.638 6.036 1.00 95.12 71 LEU A CA 1
ATOM 567 C C . LEU A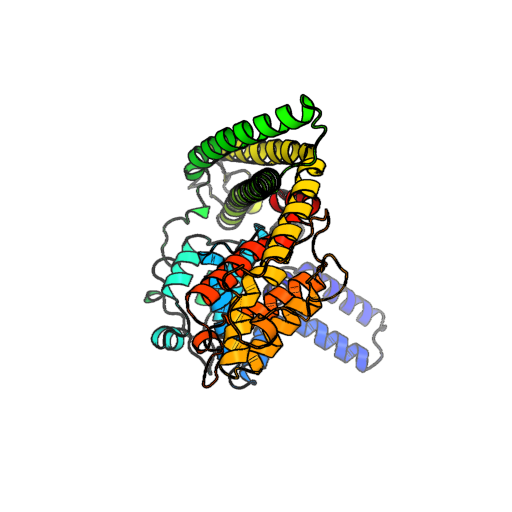 1 71 ? -3.213 -18.199 6.574 1.00 95.12 71 LEU A C 1
ATOM 569 O O . LEU A 1 71 ? -2.609 -17.320 5.960 1.00 95.12 71 LEU A O 1
ATOM 573 N N . LEU A 1 72 ? -3.827 -17.942 7.732 1.00 96.75 72 LEU A N 1
ATOM 574 C CA . LEU A 1 72 ? -3.810 -16.607 8.334 1.00 96.75 72 LEU A CA 1
ATOM 575 C C . LEU A 1 72 ? -2.400 -16.173 8.746 1.00 96.75 72 LEU A C 1
ATOM 577 O O . LEU A 1 72 ? -2.054 -15.002 8.587 1.00 96.75 72 LEU A O 1
ATOM 581 N N . ALA A 1 73 ? -1.565 -17.094 9.225 1.00 96.31 73 ALA A N 1
ATOM 582 C CA . ALA A 1 73 ? -0.174 -16.793 9.531 1.00 96.31 73 ALA A CA 1
ATOM 583 C C . ALA A 1 73 ? 0.647 -16.465 8.270 1.00 96.31 73 ALA A C 1
ATOM 585 O O . ALA A 1 73 ? 1.526 -15.607 8.342 1.00 96.31 73 ALA A O 1
ATOM 586 N N . ASP A 1 74 ? 0.360 -17.073 7.111 1.00 95.31 74 ASP A N 1
ATOM 587 C CA . ASP A 1 74 ? 0.946 -16.643 5.829 1.00 95.31 74 ASP A CA 1
ATOM 588 C C . ASP A 1 74 ? 0.529 -15.219 5.467 1.00 95.31 74 ASP A C 1
ATOM 590 O O . ASP A 1 74 ? 1.387 -14.394 5.156 1.00 95.31 74 ASP A O 1
ATOM 594 N N . VAL A 1 75 ? -0.761 -14.894 5.590 1.00 97.38 75 VAL A N 1
ATOM 595 C CA . VAL A 1 75 ? -1.274 -13.539 5.327 1.00 97.38 75 VAL A CA 1
ATOM 596 C C . VAL A 1 75 ? -0.610 -12.501 6.240 1.00 97.38 75 VAL A C 1
ATOM 598 O O . VAL A 1 75 ? -0.168 -11.455 5.763 1.00 97.38 75 VAL A O 1
ATOM 601 N N . VAL A 1 76 ? -0.486 -12.788 7.541 1.00 98.06 76 VAL A N 1
ATOM 602 C CA . VAL A 1 76 ? 0.192 -11.897 8.499 1.00 98.06 76 VAL A CA 1
ATOM 603 C C . VAL A 1 76 ? 1.672 -11.739 8.148 1.00 98.06 76 VAL A C 1
ATOM 605 O O . VAL A 1 76 ? 2.176 -10.618 8.143 1.00 98.06 76 VAL A O 1
ATOM 608 N N . ASN A 1 77 ? 2.371 -12.824 7.811 1.00 96.75 77 ASN A N 1
ATOM 609 C CA . ASN A 1 77 ? 3.786 -12.759 7.447 1.00 96.75 77 ASN A CA 1
ATOM 610 C C . ASN A 1 77 ? 4.023 -11.962 6.160 1.00 96.75 77 ASN A C 1
ATOM 612 O O . ASN A 1 77 ? 4.969 -11.175 6.111 1.00 96.75 77 ASN A O 1
ATOM 616 N N . ILE A 1 78 ? 3.157 -12.116 5.154 1.00 96.00 78 ILE A N 1
ATOM 617 C CA . ILE A 1 78 ? 3.193 -11.302 3.932 1.00 96.00 78 ILE A CA 1
ATOM 618 C C . ILE A 1 78 ? 2.983 -9.830 4.288 1.00 96.00 78 ILE A C 1
ATOM 620 O O . ILE A 1 78 ? 3.748 -8.986 3.831 1.00 96.00 78 ILE A O 1
ATOM 624 N N . ALA A 1 79 ? 2.017 -9.509 5.156 1.00 98.25 79 ALA A N 1
ATOM 625 C CA . ALA A 1 79 ? 1.793 -8.129 5.578 1.00 98.25 79 ALA A CA 1
ATOM 626 C C . ALA A 1 79 ? 3.020 -7.532 6.288 1.00 98.25 79 ALA A C 1
ATOM 628 O O . ALA A 1 79 ? 3.402 -6.397 6.004 1.00 98.25 79 ALA A O 1
ATOM 629 N N . VAL A 1 80 ? 3.666 -8.297 7.180 1.00 98.00 80 VAL A N 1
ATOM 630 C CA . VAL A 1 80 ? 4.905 -7.881 7.865 1.00 98.00 80 VAL A CA 1
ATOM 631 C C . VAL A 1 80 ? 6.025 -7.651 6.857 1.00 98.00 80 VAL A C 1
ATOM 633 O O . VAL A 1 80 ? 6.692 -6.621 6.909 1.00 98.00 80 VAL A O 1
ATOM 636 N N . GLN A 1 81 ? 6.206 -8.575 5.913 1.00 95.69 81 GLN A N 1
ATOM 637 C CA . GLN A 1 81 ? 7.217 -8.464 4.868 1.00 95.69 81 GLN A CA 1
ATOM 638 C C . GLN A 1 81 ? 6.982 -7.227 3.994 1.00 95.69 81 GLN A C 1
ATOM 640 O O . GLN A 1 81 ? 7.906 -6.446 3.771 1.00 95.69 81 GLN A O 1
ATOM 645 N N . MET A 1 82 ? 5.751 -7.021 3.524 1.00 97.06 82 MET A N 1
ATOM 646 C CA . MET A 1 82 ? 5.403 -5.859 2.711 1.00 97.06 82 MET A CA 1
ATOM 647 C C . MET A 1 82 ? 5.633 -4.553 3.473 1.00 97.06 82 MET A C 1
ATOM 649 O O . MET A 1 82 ? 6.131 -3.596 2.891 1.00 97.06 82 MET A O 1
ATOM 653 N N . TYR A 1 83 ? 5.353 -4.518 4.778 1.00 97.69 83 TYR A N 1
ATOM 654 C CA . TYR A 1 83 ? 5.618 -3.342 5.601 1.00 97.69 83 TYR A CA 1
ATOM 655 C C . TYR A 1 83 ? 7.126 -3.072 5.748 1.00 97.69 83 TYR A C 1
ATOM 657 O O . TYR A 1 83 ? 7.582 -1.960 5.494 1.00 97.69 83 TYR A O 1
ATOM 665 N N . GLU A 1 84 ? 7.924 -4.089 6.100 1.00 96.06 84 GLU A N 1
ATOM 666 C CA . GLU A 1 84 ? 9.376 -3.947 6.306 1.00 96.06 84 GLU A CA 1
ATOM 667 C C . GLU A 1 84 ? 10.125 -3.530 5.035 1.00 96.06 84 GLU A C 1
ATOM 669 O O . GLU A 1 84 ? 11.046 -2.716 5.097 1.00 96.06 84 GLU A O 1
ATOM 674 N N . TYR A 1 85 ? 9.728 -4.070 3.881 1.00 94.88 85 TYR A N 1
ATOM 675 C CA . TYR A 1 85 ? 10.349 -3.759 2.591 1.00 94.88 85 TYR A CA 1
ATOM 676 C C . TYR A 1 85 ? 9.691 -2.584 1.861 1.00 94.88 85 TYR A C 1
ATOM 678 O O . TYR A 1 85 ? 10.005 -2.349 0.694 1.00 94.88 85 TYR A O 1
ATOM 686 N N . LYS A 1 86 ? 8.794 -1.847 2.533 1.00 95.81 86 LYS A N 1
ATOM 687 C CA . LYS A 1 86 ? 8.039 -0.724 1.963 1.00 95.81 86 LYS A CA 1
ATOM 688 C C . LYS A 1 86 ? 7.311 -1.079 0.658 1.00 95.81 86 LYS A C 1
ATOM 690 O O . LYS A 1 86 ? 7.235 -0.263 -0.248 1.00 95.81 86 LYS A O 1
ATOM 695 N N . MET A 1 87 ? 6.786 -2.299 0.538 1.00 95.81 87 MET A N 1
ATOM 696 C CA . MET A 1 87 ? 5.984 -2.739 -0.609 1.00 95.81 87 MET A CA 1
ATOM 697 C C . MET A 1 87 ? 4.542 -2.243 -0.477 1.00 95.81 87 MET A C 1
ATOM 699 O O . MET A 1 87 ? 3.610 -3.014 -0.254 1.00 95.81 87 MET A O 1
ATOM 703 N N . TYR A 1 88 ? 4.378 -0.934 -0.583 1.00 97.44 88 TYR A N 1
ATOM 704 C CA . TYR A 1 88 ? 3.110 -0.219 -0.640 1.00 97.44 88 TYR A CA 1
ATOM 705 C C . TYR A 1 88 ? 3.375 1.142 -1.285 1.00 97.44 88 TYR A C 1
ATOM 707 O O . TYR A 1 88 ? 4.506 1.630 -1.263 1.00 97.44 88 TYR A O 1
ATOM 715 N N . MET A 1 89 ? 2.348 1.753 -1.865 1.00 97.75 89 MET A N 1
ATOM 716 C CA . MET A 1 89 ? 2.462 3.066 -2.487 1.00 97.75 89 MET A CA 1
ATOM 717 C C . MET A 1 89 ? 1.661 4.120 -1.738 1.00 97.75 89 MET A C 1
ATOM 719 O O . MET A 1 89 ? 2.131 5.242 -1.587 1.00 97.75 89 MET A O 1
ATOM 723 N N . LEU A 1 90 ? 0.469 3.771 -1.259 1.00 97.94 90 LEU A N 1
ATOM 724 C CA . LEU A 1 90 ? -0.472 4.712 -0.658 1.00 97.94 90 LEU A CA 1
ATOM 725 C C . LEU A 1 90 ? -0.439 4.652 0.879 1.00 97.94 90 LEU A C 1
ATOM 727 O O . LEU A 1 90 ? -0.234 3.568 1.443 1.00 97.94 90 LEU A O 1
ATOM 731 N N . PRO A 1 91 ? -0.762 5.757 1.583 1.00 96.38 91 PRO A N 1
ATOM 732 C CA . PRO A 1 91 ? -0.908 5.737 3.041 1.00 96.38 91 PRO A CA 1
ATOM 733 C C . PRO A 1 91 ? -1.941 4.695 3.502 1.00 96.38 91 PRO A C 1
ATOM 735 O O . PRO A 1 91 ? -1.729 3.950 4.458 1.00 96.38 91 PRO A O 1
ATOM 738 N N . SER A 1 92 ? -3.056 4.578 2.774 1.00 96.19 92 SER A N 1
ATOM 739 C CA . SER A 1 92 ? -4.128 3.615 3.056 1.00 96.19 92 SER A CA 1
ATOM 740 C C . SER A 1 92 ? -3.664 2.156 2.972 1.00 96.19 92 SER A C 1
ATOM 742 O O . SER A 1 92 ? -4.117 1.329 3.768 1.00 96.19 92 SER A O 1
ATOM 744 N N . GLU A 1 93 ? -2.738 1.841 2.064 1.00 97.94 93 GLU A N 1
ATOM 745 C CA . GLU A 1 93 ? -2.134 0.515 1.922 1.00 97.94 93 GLU A CA 1
ATOM 746 C C . GLU A 1 93 ? -1.197 0.218 3.093 1.00 97.94 93 GLU A C 1
ATOM 748 O O . GLU A 1 93 ? -1.341 -0.833 3.720 1.00 97.94 93 GLU A O 1
ATOM 753 N N . LYS A 1 94 ? -0.325 1.166 3.473 1.00 97.88 94 LYS A N 1
ATOM 754 C CA . LYS A 1 94 ? 0.517 1.059 4.681 1.00 97.88 94 LYS A CA 1
ATOM 755 C C . LYS A 1 94 ? -0.339 0.752 5.913 1.00 97.88 94 LYS A C 1
ATOM 757 O O . LYS A 1 94 ? -0.088 -0.221 6.627 1.00 97.88 94 LYS A O 1
ATOM 762 N N . HIS A 1 95 ? -1.398 1.534 6.130 1.00 97.31 95 HIS A N 1
ATOM 763 C CA . HIS A 1 95 ? -2.331 1.340 7.241 1.00 97.31 95 HIS A CA 1
ATOM 764 C C . HIS A 1 95 ? -3.082 0.002 7.149 1.00 97.31 95 HIS A C 1
ATOM 766 O O . HIS A 1 95 ? -3.361 -0.628 8.172 1.00 97.31 95 HIS A O 1
ATOM 772 N N . MET A 1 96 ? -3.422 -0.460 5.939 1.00 97.81 96 MET A N 1
ATOM 773 C CA . MET A 1 96 ? -4.069 -1.758 5.729 1.00 97.81 96 MET A CA 1
ATOM 774 C C . MET A 1 96 ? -3.194 -2.907 6.227 1.00 97.81 96 MET A C 1
ATOM 776 O O . MET A 1 96 ? -3.711 -3.782 6.920 1.00 97.81 96 MET A O 1
ATOM 780 N N . LEU A 1 97 ? -1.888 -2.889 5.939 1.00 98.44 97 LEU A N 1
ATOM 781 C CA . LEU A 1 97 ? -0.964 -3.936 6.388 1.00 98.44 97 LEU A CA 1
ATOM 782 C C . LEU A 1 97 ? -0.990 -4.079 7.916 1.00 98.44 97 LEU A C 1
ATOM 784 O O . LEU A 1 97 ? -1.139 -5.188 8.427 1.00 98.44 97 LEU A O 1
ATOM 788 N N . VAL A 1 98 ? -0.946 -2.967 8.654 1.00 98.00 98 VAL A N 1
ATOM 789 C CA . VAL A 1 98 ? -0.976 -2.988 10.129 1.00 98.00 98 VAL A CA 1
ATOM 790 C C . VAL A 1 98 ? -2.337 -3.449 10.668 1.00 98.00 98 VAL A C 1
ATOM 792 O O . VAL A 1 98 ? -2.394 -4.240 11.613 1.00 98.00 98 VAL A O 1
ATOM 795 N N . LYS A 1 99 ? -3.447 -3.048 10.029 1.00 97.38 99 LYS A N 1
ATOM 796 C CA . LYS A 1 99 ? -4.791 -3.565 10.359 1.00 97.38 99 LYS A CA 1
ATOM 797 C C . LYS A 1 99 ? -4.884 -5.079 10.157 1.00 97.38 99 LYS A C 1
ATOM 799 O O . LYS A 1 99 ? -5.451 -5.771 11.003 1.00 97.38 99 LYS A O 1
ATOM 804 N N . VAL A 1 100 ? -4.317 -5.595 9.064 1.00 97.94 100 VAL A N 1
ATOM 805 C CA . VAL A 1 100 ? -4.269 -7.034 8.762 1.00 97.94 100 VAL A CA 1
ATOM 806 C C . VAL A 1 100 ? -3.442 -7.785 9.804 1.00 97.94 100 VAL A C 1
ATOM 808 O O . VAL A 1 100 ? -3.888 -8.835 10.255 1.00 97.94 100 VAL A O 1
ATOM 811 N N . MET A 1 101 ? -2.303 -7.243 10.251 1.00 98.31 101 MET A N 1
ATOM 812 C CA . MET A 1 101 ? -1.506 -7.856 11.325 1.00 98.31 101 MET A CA 1
ATOM 813 C C . MET A 1 101 ? -2.311 -7.996 12.623 1.00 98.31 101 MET A C 1
ATOM 815 O O . MET A 1 101 ? -2.386 -9.088 13.183 1.00 98.31 101 MET A O 1
ATOM 819 N N . GLY A 1 102 ? -2.946 -6.912 13.089 1.00 97.19 102 GLY A N 1
ATOM 820 C CA . GLY A 1 102 ? -3.704 -6.916 14.347 1.00 97.19 102 GLY A CA 1
ATOM 821 C C . GLY A 1 102 ? -4.916 -7.843 14.302 1.00 97.19 102 GLY A C 1
ATOM 822 O O . GLY A 1 102 ? -5.077 -8.709 15.162 1.00 97.19 102 GLY A O 1
ATOM 823 N N . PHE A 1 103 ? -5.748 -7.702 13.268 1.00 97.31 103 PHE A N 1
ATOM 824 C CA . PHE A 1 103 ? -6.957 -8.512 13.132 1.00 97.31 103 PHE A CA 1
ATOM 825 C C . PHE A 1 103 ? -6.644 -9.977 12.801 1.00 97.31 103 PHE A C 1
ATOM 827 O O . PHE A 1 103 ? -7.289 -10.875 13.335 1.00 97.31 103 PHE A O 1
ATOM 834 N N . GLY A 1 104 ? -5.631 -10.231 11.967 1.00 97.50 104 GLY A N 1
ATOM 835 C CA . GLY A 1 104 ? -5.186 -11.578 11.609 1.00 97.50 104 GLY A CA 1
ATOM 836 C C . GLY A 1 104 ? -4.698 -12.364 12.822 1.00 97.50 104 GLY A C 1
ATOM 837 O O . GLY A 1 104 ? -5.160 -13.480 13.041 1.00 97.50 104 GLY A O 1
ATOM 838 N N . LEU A 1 105 ? -3.849 -11.767 13.667 1.00 97.38 105 LEU A N 1
ATOM 839 C CA . LEU A 1 105 ? -3.407 -12.407 14.912 1.00 97.38 105 LEU A CA 1
ATOM 840 C C . LEU A 1 105 ? -4.562 -12.663 15.887 1.00 97.38 105 LEU A C 1
ATOM 842 O O . LEU A 1 105 ? -4.586 -13.705 16.533 1.00 97.38 105 LEU A O 1
ATOM 846 N N . PHE A 1 106 ? -5.539 -11.758 15.972 1.00 96.69 106 PHE A N 1
ATOM 847 C CA . PHE A 1 106 ? -6.724 -11.972 16.807 1.00 96.69 106 PHE A CA 1
ATOM 848 C C . PHE A 1 106 ? -7.609 -13.129 16.325 1.00 96.69 106 PHE A C 1
ATOM 850 O O . PHE A 1 106 ? -8.197 -13.835 17.148 1.00 96.69 106 PHE A O 1
ATOM 857 N N . LEU A 1 107 ? -7.727 -13.319 15.007 1.00 96.38 107 LEU A N 1
ATOM 858 C CA . LEU A 1 107 ? -8.454 -14.454 14.439 1.00 96.38 107 LEU A CA 1
ATOM 859 C C . LEU A 1 107 ? -7.708 -15.772 14.662 1.00 96.38 107 LEU A C 1
ATOM 861 O O . LEU A 1 107 ? -8.358 -16.784 14.885 1.00 96.38 107 LEU A O 1
ATOM 865 N N . VAL A 1 108 ? -6.373 -15.750 14.621 1.00 95.88 108 VAL A N 1
ATOM 866 C CA . VAL A 1 108 ? -5.525 -16.923 14.880 1.00 95.88 108 VAL A CA 1
ATOM 867 C C . VAL A 1 108 ? -5.537 -17.329 16.354 1.00 95.88 108 VAL A C 1
ATOM 869 O O . VAL A 1 108 ? -5.545 -18.519 16.652 1.00 95.88 108 VAL A O 1
ATOM 872 N N . ASP A 1 109 ? -5.499 -16.373 17.285 1.00 95.12 109 ASP A N 1
ATOM 873 C CA . ASP A 1 109 ? -5.432 -16.684 18.716 1.00 95.12 109 ASP A CA 1
ATOM 874 C C . ASP A 1 109 ? -6.808 -17.080 19.265 1.00 95.12 109 ASP A C 1
ATOM 876 O O . ASP A 1 109 ? -7.634 -16.217 19.555 1.00 95.12 109 ASP A O 1
ATOM 880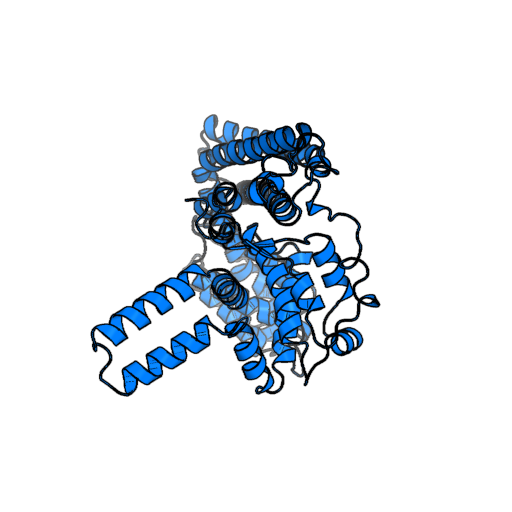 N N . GLY A 1 110 ? -7.070 -18.375 19.415 1.00 90.81 110 GLY A N 1
ATOM 881 C CA . GLY A 1 110 ? -8.379 -18.929 19.781 1.00 90.81 110 GLY A CA 1
ATOM 882 C C . GLY A 1 110 ? -8.251 -20.179 20.645 1.00 90.81 110 GLY A C 1
ATOM 883 O O . GLY A 1 110 ? -7.193 -20.440 21.201 1.00 90.81 110 GLY A O 1
ATOM 884 N N . GLU A 1 111 ? -9.298 -20.993 20.764 1.00 85.81 111 GLU A N 1
ATOM 885 C CA . GLU A 1 111 ? -9.217 -22.212 21.595 1.00 85.81 111 GLU A CA 1
ATOM 886 C C . GLU A 1 111 ? -8.240 -23.251 21.014 1.00 85.81 111 GLU A C 1
ATOM 888 O O . GLU A 1 111 ? -7.543 -23.961 21.741 1.00 85.81 111 GLU A O 1
ATOM 893 N N . ILE A 1 112 ? -8.170 -23.315 19.683 1.00 86.44 112 ILE A N 1
ATOM 894 C CA . ILE A 1 112 ? -7.411 -24.327 18.937 1.00 86.44 112 ILE A CA 1
ATOM 895 C C . ILE A 1 112 ? -5.939 -23.923 18.776 1.00 86.44 112 ILE A C 1
ATOM 897 O O . ILE A 1 112 ? -5.048 -24.777 18.773 1.00 86.44 112 ILE A O 1
ATOM 901 N N . CYS A 1 113 ? -5.665 -22.623 18.646 1.00 92.62 113 CYS A N 1
ATOM 902 C CA . CYS A 1 113 ? -4.342 -22.106 18.322 1.00 92.62 113 CYS A CA 1
ATOM 903 C C . CYS A 1 113 ? -3.921 -20.977 19.267 1.00 92.62 113 CYS A C 1
ATOM 905 O O . CYS A 1 113 ? -4.729 -20.176 19.721 1.00 92.62 113 CYS A O 1
ATOM 907 N N . ASN A 1 114 ? -2.622 -20.924 19.557 1.00 94.25 114 ASN A N 1
ATOM 908 C CA . ASN A 1 114 ? -2.023 -19.949 20.455 1.00 94.25 114 ASN A CA 1
ATOM 909 C C . ASN A 1 114 ? -0.876 -19.233 19.738 1.00 94.25 114 ASN A C 1
ATOM 911 O O . ASN A 1 114 ? 0.124 -19.865 19.367 1.00 94.25 114 ASN A O 1
ATOM 915 N N . ILE A 1 115 ? -0.993 -17.913 19.586 1.00 95.88 115 ILE A N 1
ATOM 916 C CA . ILE A 1 115 ? -0.014 -17.112 18.833 1.00 95.88 115 ILE A CA 1
ATOM 917 C C . ILE A 1 115 ? 1.383 -17.130 19.465 1.00 95.88 115 ILE A C 1
ATOM 919 O O . ILE A 1 115 ? 2.384 -17.119 18.748 1.00 95.88 115 ILE A O 1
ATOM 923 N N . ASN A 1 116 ? 1.487 -17.257 20.792 1.00 95.12 116 ASN A N 1
ATOM 924 C CA . ASN A 1 116 ? 2.780 -17.356 21.473 1.00 95.12 116 ASN A CA 1
ATOM 925 C C . ASN A 1 116 ? 3.491 -18.672 21.132 1.00 95.12 116 ASN A C 1
ATOM 927 O O . ASN A 1 116 ? 4.706 -18.685 20.937 1.00 95.12 116 ASN A O 1
ATOM 931 N N . LYS A 1 117 ? 2.746 -19.778 20.999 1.00 95.00 117 LYS A N 1
ATOM 932 C CA . LYS A 1 117 ? 3.307 -21.060 20.535 1.00 95.00 117 LYS A CA 1
ATOM 933 C C . LYS A 1 117 ? 3.729 -20.989 19.066 1.00 95.00 117 LYS A C 1
ATOM 935 O O . LYS A 1 117 ? 4.736 -21.593 18.697 1.00 95.00 117 LYS A O 1
ATOM 940 N N . MET A 1 118 ? 2.987 -20.265 18.225 1.00 94.31 118 MET A N 1
ATOM 941 C CA . MET A 1 118 ? 3.379 -20.043 16.827 1.00 94.31 118 MET A CA 1
ATOM 942 C C . MET A 1 118 ? 4.677 -19.238 16.728 1.00 94.31 118 MET A C 1
ATOM 944 O O . MET A 1 118 ? 5.550 -19.596 15.937 1.00 94.31 118 MET A O 1
ATOM 948 N N . ASP A 1 119 ? 4.852 -18.217 17.566 1.00 95.50 119 ASP A N 1
ATOM 949 C CA . ASP A 1 119 ? 6.102 -17.454 17.640 1.00 95.50 119 ASP A CA 1
ATOM 950 C C . ASP A 1 119 ? 7.286 -18.316 18.102 1.00 95.50 119 ASP A C 1
ATOM 952 O O . ASP A 1 119 ? 8.342 -18.308 17.472 1.00 95.50 119 ASP A O 1
ATOM 956 N N . GLN A 1 120 ? 7.096 -19.167 19.118 1.00 94.69 120 GLN A N 1
ATOM 957 C CA . GLN A 1 120 ? 8.124 -20.129 19.550 1.00 94.69 120 GLN A CA 1
ATOM 958 C C . GLN A 1 120 ? 8.548 -21.079 18.418 1.00 94.69 120 GLN A C 1
ATOM 960 O O . GLN A 1 120 ? 9.724 -21.421 18.289 1.00 94.69 120 GLN A O 1
ATOM 965 N N . LYS A 1 121 ? 7.601 -21.473 17.557 1.00 94.88 121 LYS A N 1
ATOM 966 C CA . LYS A 1 121 ? 7.855 -22.268 16.343 1.00 94.88 121 LYS A CA 1
ATOM 967 C C . LYS A 1 121 ? 8.398 -21.440 15.170 1.00 94.88 121 LYS A C 1
ATOM 969 O O . LYS A 1 121 ? 8.628 -22.002 14.101 1.00 94.88 121 LYS A O 1
ATOM 974 N N . LYS A 1 122 ? 8.612 -20.132 15.351 1.00 94.62 122 LYS A N 1
ATOM 975 C CA . LYS A 1 122 ? 9.023 -19.160 14.322 1.00 94.62 122 LYS A CA 1
ATOM 976 C C . LYS A 1 122 ? 8.054 -19.071 13.141 1.00 94.62 122 LYS A C 1
ATOM 978 O O . LYS A 1 122 ? 8.458 -18.747 12.026 1.00 94.62 122 LYS A O 1
ATOM 983 N N . ARG A 1 123 ? 6.781 -19.392 13.374 1.00 94.38 123 ARG A N 1
ATOM 984 C CA . ARG A 1 123 ? 5.732 -19.358 12.352 1.00 94.38 123 ARG A CA 1
ATOM 985 C C . ARG A 1 123 ? 5.194 -17.949 12.121 1.00 94.38 123 ARG A C 1
ATOM 987 O O . ARG A 1 123 ? 4.846 -17.611 10.992 1.00 94.38 123 ARG A O 1
ATOM 994 N N . VAL A 1 124 ? 5.167 -17.152 13.181 1.00 96.00 124 VAL A N 1
ATOM 995 C CA . VAL A 1 124 ? 4.945 -15.701 13.187 1.00 96.00 124 VAL A CA 1
ATOM 996 C C . VAL A 1 124 ? 6.091 -15.056 13.967 1.00 96.00 124 VAL A C 1
ATOM 998 O O . VAL A 1 124 ? 6.803 -15.756 14.686 1.00 96.00 124 VAL A O 1
ATOM 1001 N N . ASN A 1 125 ? 6.299 -13.749 13.814 1.00 96.12 125 ASN A N 1
ATOM 1002 C CA . ASN A 1 125 ? 7.339 -13.021 14.543 1.00 96.12 125 ASN A CA 1
ATOM 1003 C C . ASN A 1 125 ? 6.713 -11.876 15.345 1.00 96.12 125 ASN A C 1
ATOM 1005 O O . ASN A 1 125 ? 6.519 -10.777 14.824 1.00 96.12 125 ASN A O 1
ATOM 1009 N N . ILE A 1 126 ? 6.401 -12.147 16.613 1.00 97.19 126 ILE A N 1
ATOM 1010 C CA . ILE A 1 126 ? 5.768 -11.186 17.523 1.00 97.19 126 ILE A CA 1
ATOM 1011 C C . ILE A 1 126 ? 6.666 -9.967 17.728 1.00 97.19 126 ILE A C 1
ATOM 1013 O O . ILE A 1 126 ? 6.172 -8.851 17.681 1.00 97.19 126 ILE A O 1
ATOM 1017 N N . ALA A 1 127 ? 7.983 -10.147 17.862 1.00 97.19 127 ALA A N 1
ATOM 1018 C CA . ALA A 1 127 ? 8.907 -9.037 18.106 1.00 97.19 127 ALA A CA 1
ATOM 1019 C C . ALA A 1 127 ? 8.909 -7.995 16.970 1.00 97.19 127 ALA A C 1
ATOM 1021 O O . ALA A 1 127 ? 8.979 -6.791 17.221 1.00 97.19 127 ALA A O 1
ATOM 1022 N N . LYS A 1 128 ? 8.802 -8.441 15.710 1.00 97.69 128 LYS A N 1
ATOM 1023 C CA . LYS A 1 128 ? 8.657 -7.532 14.562 1.00 97.69 128 LYS A CA 1
ATOM 1024 C C . LYS A 1 128 ? 7.334 -6.774 14.610 1.00 97.69 128 LYS A C 1
ATOM 1026 O O . LYS A 1 128 ? 7.319 -5.563 14.419 1.00 97.69 128 LYS A O 1
ATOM 1031 N N . ILE A 1 129 ? 6.242 -7.481 14.883 1.00 98.25 129 ILE A N 1
ATOM 1032 C CA . ILE A 1 129 ? 4.896 -6.899 14.918 1.00 98.25 129 ILE A CA 1
ATOM 1033 C C . ILE A 1 129 ? 4.757 -5.924 16.098 1.00 98.25 129 ILE A C 1
ATOM 1035 O O . ILE A 1 129 ? 4.188 -4.853 15.926 1.00 98.25 129 ILE A O 1
ATOM 1039 N N . ASP A 1 130 ? 5.347 -6.233 17.254 1.00 98.06 130 ASP A N 1
ATOM 1040 C CA . ASP A 1 130 ? 5.418 -5.356 18.431 1.00 98.06 130 ASP A CA 1
ATOM 1041 C C . ASP A 1 130 ? 6.092 -4.019 18.094 1.00 98.06 130 ASP A C 1
ATOM 1043 O O . ASP A 1 130 ? 5.559 -2.947 18.382 1.00 98.06 130 ASP A O 1
ATOM 1047 N N . LYS A 1 131 ? 7.225 -4.066 17.377 1.00 97.56 131 LYS A N 1
ATOM 1048 C CA . LYS A 1 131 ? 7.898 -2.860 16.880 1.00 97.56 131 LYS A CA 1
ATOM 1049 C C . LYS A 1 131 ? 7.011 -2.062 15.920 1.00 97.56 131 LYS A C 1
ATOM 1051 O O . LYS A 1 131 ? 6.972 -0.839 16.026 1.00 97.56 131 LYS A O 1
ATOM 1056 N N . ILE A 1 132 ? 6.310 -2.730 15.002 1.00 97.88 132 ILE A N 1
ATOM 1057 C CA . ILE A 1 132 ? 5.414 -2.072 14.037 1.00 97.88 132 ILE A CA 1
ATOM 1058 C C . ILE A 1 132 ? 4.249 -1.391 14.763 1.00 97.88 132 ILE A C 1
ATOM 1060 O O . ILE A 1 132 ? 3.996 -0.216 14.518 1.00 97.88 132 ILE A O 1
ATOM 1064 N N . PHE A 1 133 ? 3.591 -2.076 15.703 1.00 97.44 133 PHE A N 1
ATOM 1065 C CA . PHE A 1 133 ? 2.515 -1.486 16.505 1.00 97.44 133 PHE A CA 1
ATOM 1066 C C . PHE A 1 133 ? 2.988 -0.326 17.371 1.00 97.44 133 PHE A C 1
ATOM 1068 O O . PHE A 1 133 ? 2.223 0.606 17.583 1.00 97.44 133 PHE A O 1
ATOM 1075 N N . LYS A 1 134 ? 4.242 -0.338 17.838 1.00 96.12 134 LYS A N 1
ATOM 1076 C CA . LYS A 1 134 ? 4.792 0.822 18.540 1.00 96.12 134 LYS A CA 1
ATOM 1077 C C . LYS A 1 134 ? 5.041 2.012 17.614 1.00 96.12 134 LYS A C 1
ATOM 1079 O O . LYS A 1 134 ? 4.810 3.162 17.986 1.00 96.12 134 LYS A O 1
ATOM 1084 N N . GLN A 1 135 ? 5.548 1.747 16.414 1.00 94.81 135 GLN A N 1
ATOM 1085 C CA . GLN A 1 135 ? 5.809 2.787 15.421 1.00 94.81 135 GLN A CA 1
ATOM 1086 C C . GLN A 1 135 ? 4.522 3.423 14.891 1.00 94.81 135 GLN A C 1
ATOM 1088 O O . GLN A 1 135 ? 4.528 4.613 14.598 1.00 94.81 135 GLN A O 1
ATOM 1093 N N . LEU A 1 136 ? 3.447 2.639 14.783 1.00 95.75 136 LEU A N 1
ATOM 1094 C CA . LEU A 1 136 ? 2.153 3.058 14.261 1.00 95.75 136 LEU A CA 1
ATOM 1095 C C . LEU A 1 136 ? 1.038 2.525 15.170 1.00 95.75 136 LEU A C 1
ATOM 1097 O O . LEU A 1 136 ? 0.481 1.447 14.944 1.00 95.75 136 LEU A O 1
ATOM 1101 N N . GLU A 1 137 ? 0.753 3.280 16.232 1.00 95.38 137 GLU A N 1
ATOM 1102 C CA . GLU A 1 137 ? -0.198 2.882 17.276 1.00 95.38 137 GLU A CA 1
ATOM 1103 C C . GLU A 1 137 ? -1.651 3.027 16.822 1.00 95.38 137 GLU A C 1
ATOM 1105 O O . GLU A 1 137 ? -2.473 2.164 17.131 1.00 95.38 137 GLU A O 1
ATOM 1110 N N . MET A 1 138 ? -1.960 4.099 16.087 1.00 95.62 138 MET A N 1
ATOM 1111 C CA . MET A 1 138 ? -3.306 4.439 15.627 1.00 95.62 138 MET A CA 1
ATOM 1112 C C . MET A 1 138 ? -3.363 4.447 14.105 1.00 95.62 138 MET A C 1
ATOM 1114 O O . MET A 1 138 ? -2.496 5.009 13.448 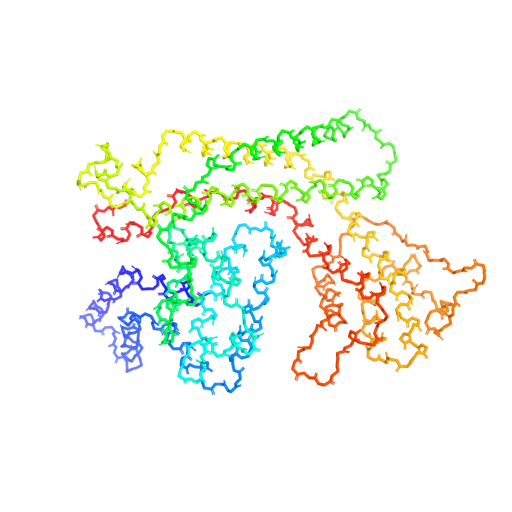1.00 95.62 138 MET A O 1
ATOM 1118 N N . VAL A 1 139 ? -4.405 3.867 13.520 1.00 94.56 139 VAL A N 1
ATOM 1119 C CA . VAL A 1 139 ? -4.613 3.902 12.067 1.00 94.56 139 VAL A CA 1
ATOM 1120 C C . VAL A 1 139 ? -6.054 4.271 11.726 1.00 94.56 139 VAL A C 1
ATOM 1122 O O . VAL A 1 139 ? -6.969 3.819 12.425 1.00 94.56 139 VAL A O 1
ATOM 1125 N N . PRO A 1 140 ? -6.287 4.985 10.608 1.00 94.19 140 PRO A N 1
ATOM 1126 C CA . PRO A 1 140 ? -7.628 5.203 10.085 1.00 94.19 140 PRO A CA 1
ATOM 1127 C C . PRO A 1 140 ? -8.327 3.877 9.804 1.00 94.19 140 PRO A C 1
ATOM 1129 O O . PRO A 1 140 ? -7.858 3.049 9.004 1.00 94.19 140 PRO A O 1
ATOM 1132 N N . LEU A 1 141 ? -9.470 3.663 10.456 1.00 91.06 141 LEU A N 1
ATOM 1133 C CA . LEU A 1 141 ? -10.336 2.530 10.168 1.00 91.06 141 LEU A CA 1
ATOM 1134 C C . LEU A 1 141 ? -11.280 2.881 9.020 1.00 91.06 141 LEU A C 1
ATOM 1136 O O . LEU A 1 141 ? -11.255 2.192 7.996 1.00 91.06 141 LEU A O 1
ATOM 1140 N N . PHE A 1 142 ? -12.063 3.948 9.196 1.00 89.69 142 PHE A N 1
ATOM 1141 C CA . PHE A 1 142 ? -12.977 4.507 8.201 1.00 89.69 142 PHE A CA 1
ATOM 1142 C C . PHE A 1 142 ? -13.403 5.924 8.610 1.00 89.69 142 PHE A C 1
ATOM 1144 O O . PHE A 1 142 ? -13.894 6.109 9.721 1.00 89.69 142 PHE A O 1
ATOM 1151 N N . GLY A 1 143 ? -13.267 6.914 7.726 1.00 89.81 143 GLY A N 1
ATOM 1152 C CA . GLY A 1 143 ? -13.573 8.298 8.094 1.00 89.81 143 GLY A CA 1
ATOM 1153 C C . GLY A 1 143 ? -12.646 8.817 9.199 1.00 89.81 143 GLY A C 1
ATOM 1154 O O . GLY A 1 143 ? -11.451 8.515 9.228 1.00 89.81 143 GLY A O 1
ATOM 1155 N N . ASP A 1 144 ? -13.241 9.522 10.157 1.00 89.88 144 ASP A N 1
ATOM 1156 C CA . ASP A 1 144 ? -12.627 9.955 11.414 1.00 89.88 144 ASP A CA 1
ATOM 1157 C C . ASP A 1 144 ? -12.532 8.848 12.474 1.00 89.88 144 ASP A C 1
ATOM 1159 O O . ASP A 1 144 ? -11.889 9.039 13.507 1.00 89.88 144 ASP A O 1
ATOM 1163 N N . MET A 1 145 ? -13.102 7.666 12.220 1.00 91.81 145 MET A N 1
ATOM 1164 C CA . MET A 1 145 ? -12.971 6.530 13.124 1.00 91.81 145 MET A CA 1
ATOM 1165 C C . MET A 1 145 ? -11.568 5.926 13.028 1.00 91.81 145 MET A C 1
ATOM 1167 O O . MET A 1 145 ? -11.168 5.377 11.994 1.00 91.81 145 MET A O 1
ATOM 1171 N N . GLN A 1 146 ? -10.846 5.975 14.143 1.00 93.88 146 GLN A N 1
ATOM 1172 C CA . GLN A 1 146 ? -9.516 5.393 14.285 1.00 93.88 146 GLN A CA 1
ATOM 1173 C C . GLN A 1 146 ? -9.587 4.040 14.989 1.00 93.88 146 GLN A C 1
ATOM 1175 O O . GLN A 1 146 ? -10.546 3.720 15.693 1.00 93.88 146 GLN A O 1
ATOM 1180 N N . ILE A 1 147 ? -8.546 3.234 14.821 1.00 94.31 147 ILE A N 1
ATOM 1181 C CA . ILE A 1 147 ? -8.372 2.003 15.582 1.00 94.31 147 ILE A CA 1
ATOM 1182 C C . ILE A 1 147 ? -6.929 1.869 16.043 1.00 94.31 147 ILE A C 1
ATOM 1184 O O . ILE A 1 147 ? -6.011 2.191 15.295 1.00 94.31 147 ILE A O 1
ATOM 1188 N N . ALA A 1 148 ? -6.740 1.333 17.248 1.00 95.38 148 ALA A N 1
ATOM 1189 C CA . ALA A 1 148 ? -5.445 0.845 17.697 1.00 95.38 148 ALA A CA 1
ATOM 1190 C C . ALA A 1 148 ? -5.331 -0.651 17.365 1.00 95.38 148 ALA A C 1
ATOM 1192 O O . ALA A 1 148 ? -5.978 -1.460 18.040 1.00 95.38 148 ALA A O 1
ATOM 1193 N N . PRO A 1 149 ? -4.539 -1.076 16.362 1.00 95.56 149 PRO A N 1
ATOM 1194 C CA . PRO A 1 149 ? -4.456 -2.485 15.973 1.00 95.56 149 PRO A CA 1
ATOM 1195 C C . PRO A 1 149 ? -4.001 -3.393 17.122 1.00 95.56 149 PRO A C 1
ATOM 1197 O O . PRO A 1 149 ? -4.464 -4.526 17.238 1.00 95.56 149 PRO A O 1
ATOM 1200 N N . PHE A 1 150 ? -3.176 -2.873 18.036 1.00 96.44 150 PHE A N 1
ATOM 1201 C CA . PHE A 1 150 ? -2.740 -3.595 19.230 1.00 96.44 150 PHE A CA 1
ATOM 1202 C C . PHE A 1 150 ? -3.887 -3.924 20.208 1.00 96.44 150 PHE A C 1
ATOM 1204 O O . PHE A 1 150 ? -3.799 -4.897 20.957 1.00 96.44 150 PHE A O 1
ATOM 1211 N N . ASN A 1 151 ? -5.015 -3.201 20.171 1.00 95.06 151 ASN A N 1
ATOM 1212 C CA . ASN A 1 151 ? -6.183 -3.542 20.993 1.00 95.06 151 ASN A CA 1
ATOM 1213 C C . ASN A 1 151 ? -6.790 -4.900 20.616 1.00 95.06 151 ASN A C 1
ATOM 1215 O O . ASN A 1 151 ? -7.383 -5.548 21.478 1.00 95.06 151 ASN A O 1
ATOM 1219 N N . TYR A 1 152 ? -6.617 -5.363 19.373 1.00 95.19 152 TYR A N 1
ATOM 1220 C CA . TYR A 1 152 ? -6.994 -6.727 18.999 1.00 95.19 152 TYR A CA 1
ATOM 1221 C C . TYR A 1 152 ? -6.181 -7.765 19.774 1.00 95.19 152 TYR A C 1
ATOM 1223 O O . TYR A 1 152 ? -6.739 -8.743 20.262 1.00 95.19 152 TYR A O 1
ATOM 1231 N N . ILE A 1 153 ? -4.887 -7.511 19.970 1.00 96.94 153 ILE A N 1
ATOM 1232 C CA . ILE A 1 153 ? -4.004 -8.395 20.730 1.00 96.94 153 ILE A CA 1
ATOM 1233 C C . ILE A 1 153 ? -4.364 -8.380 22.215 1.00 96.94 153 ILE A C 1
ATOM 1235 O O . ILE A 1 153 ? -4.501 -9.442 22.811 1.00 96.94 153 ILE A O 1
ATOM 1239 N N . LYS A 1 154 ? -4.613 -7.207 22.811 1.00 95.50 154 LYS A N 1
ATOM 1240 C CA . LYS A 1 154 ? -5.027 -7.102 24.227 1.00 95.50 154 LYS A CA 1
ATOM 1241 C C . LYS A 1 154 ? -6.322 -7.859 24.545 1.00 95.50 154 LYS A C 1
ATOM 1243 O O . LYS A 1 154 ? -6.539 -8.245 25.687 1.00 95.50 154 LYS A O 1
ATOM 1248 N N . ARG A 1 155 ? -7.193 -8.037 23.548 1.00 92.25 155 ARG A N 1
ATOM 1249 C CA . ARG A 1 155 ? -8.472 -8.760 23.658 1.00 92.25 155 ARG A CA 1
ATOM 1250 C C . ARG A 1 155 ? -8.366 -10.240 23.270 1.00 92.25 155 ARG A C 1
ATOM 1252 O O . ARG A 1 155 ? -9.387 -10.921 23.225 1.00 92.25 155 ARG A O 1
ATOM 1259 N N . SER A 1 156 ? -7.170 -10.724 22.943 1.00 93.62 156 SER A N 1
ATOM 1260 C CA . SER A 1 156 ? -6.946 -12.125 22.587 1.00 93.62 156 SER A CA 1
ATOM 1261 C C . SER A 1 156 ? -6.906 -13.026 23.836 1.00 93.62 156 SER A C 1
ATOM 1263 O O . SER A 1 156 ? -6.451 -12.570 24.890 1.00 93.62 156 SER A O 1
ATOM 1265 N N . PRO A 1 157 ? -7.380 -14.286 23.757 1.00 93.00 157 PRO A N 1
ATOM 1266 C CA . PRO A 1 157 ? -7.435 -15.197 24.905 1.00 93.00 157 PRO A CA 1
ATOM 1267 C C . PRO A 1 157 ? -6.083 -15.450 25.583 1.00 93.00 157 PRO A C 1
ATOM 1269 O O . PRO A 1 157 ? -6.035 -15.659 26.793 1.00 93.00 157 PRO A O 1
ATOM 1272 N N . HIS A 1 158 ? -4.987 -15.427 24.820 1.00 95.75 158 HIS A N 1
ATOM 1273 C CA . HIS A 1 158 ? -3.645 -15.737 25.313 1.00 95.75 158 HIS A CA 1
ATOM 1274 C C . HIS A 1 158 ? -2.722 -14.517 25.359 1.00 95.75 158 HIS A C 1
ATOM 1276 O O . HIS A 1 158 ? -1.499 -14.654 25.225 1.00 95.75 158 HIS A O 1
ATOM 1282 N N . TYR A 1 159 ? -3.285 -13.322 25.526 1.00 96.25 159 TYR A N 1
ATOM 1283 C CA . TYR A 1 159 ? -2.497 -12.108 25.674 1.00 96.25 159 TYR A CA 1
ATOM 1284 C C . TYR A 1 159 ? -1.544 -12.191 26.877 1.00 96.25 159 TYR A C 1
ATOM 1286 O O . TYR A 1 159 ? -1.957 -12.440 28.008 1.00 96.25 159 TYR A O 1
ATOM 1294 N N . ASP A 1 160 ? -0.264 -11.924 26.626 1.00 93.00 160 ASP A N 1
ATOM 1295 C CA . ASP A 1 160 ? 0.778 -11.802 27.643 1.00 93.00 160 ASP A CA 1
ATOM 1296 C C . ASP A 1 160 ? 1.569 -10.519 27.382 1.00 93.00 160 ASP A C 1
ATOM 1298 O O . ASP A 1 160 ? 2.299 -10.413 26.395 1.00 93.00 160 ASP A O 1
ATOM 1302 N N . GLN A 1 161 ? 1.437 -9.543 28.281 1.00 93.94 161 GLN A N 1
ATOM 1303 C CA . GLN A 1 161 ? 2.079 -8.234 28.163 1.00 93.94 161 GLN A CA 1
ATOM 1304 C C . GLN A 1 161 ? 3.609 -8.325 28.039 1.00 93.94 161 GLN A C 1
ATOM 1306 O O . GLN A 1 161 ? 4.213 -7.507 27.348 1.00 93.94 161 GLN A O 1
ATOM 1311 N N . SER A 1 162 ? 4.247 -9.331 28.651 1.00 94.69 162 SER A N 1
ATOM 1312 C CA . SER A 1 162 ? 5.710 -9.494 28.614 1.00 94.69 162 SER A CA 1
ATOM 1313 C C . SER A 1 162 ? 6.251 -9.778 27.208 1.00 94.69 162 SER A C 1
ATOM 1315 O O . SER A 1 162 ? 7.425 -9.539 26.922 1.00 94.69 162 SER A O 1
ATOM 1317 N N . ARG A 1 163 ? 5.384 -10.259 26.311 1.00 94.25 163 ARG A N 1
ATOM 1318 C CA . ARG A 1 163 ? 5.693 -10.573 24.911 1.00 94.25 163 ARG A CA 1
ATOM 1319 C C . ARG A 1 163 ? 5.590 -9.355 23.993 1.00 94.25 163 ARG A C 1
ATOM 1321 O O . ARG A 1 163 ? 6.077 -9.421 22.869 1.00 94.25 163 ARG A O 1
ATOM 1328 N N . TRP A 1 164 ? 4.998 -8.266 24.484 1.00 96.62 164 TRP A N 1
ATOM 1329 C CA . TRP A 1 164 ? 4.740 -7.027 23.747 1.00 96.62 164 TRP A CA 1
ATOM 1330 C C . TRP A 1 164 ? 5.314 -5.804 24.482 1.00 96.62 164 TRP A C 1
ATOM 1332 O O . TRP A 1 164 ? 4.564 -4.880 24.817 1.00 96.62 164 TRP A O 1
ATOM 1342 N N . PRO A 1 165 ? 6.617 -5.795 24.825 1.00 96.25 165 PRO A N 1
ATOM 1343 C CA . PRO A 1 165 ? 7.201 -4.756 25.670 1.00 96.25 165 PRO A CA 1
ATOM 1344 C C . PRO A 1 165 ? 7.143 -3.359 25.040 1.00 96.25 165 PRO A C 1
ATOM 1346 O O . PRO A 1 165 ? 7.034 -2.379 25.777 1.00 96.25 165 PRO A O 1
ATOM 1349 N N . LEU A 1 166 ? 7.205 -3.244 23.707 1.00 96.00 166 LEU A N 1
ATOM 1350 C CA . LEU A 1 166 ? 7.192 -1.948 23.026 1.00 96.00 166 LEU A CA 1
ATOM 1351 C C . LEU A 1 166 ? 5.771 -1.401 22.909 1.00 96.00 166 LEU A C 1
ATOM 1353 O O . LEU A 1 166 ? 5.511 -0.289 23.361 1.00 96.00 166 LEU A O 1
ATOM 1357 N N . ALA A 1 167 ? 4.839 -2.178 22.353 1.00 93.81 167 ALA A N 1
ATOM 1358 C CA . ALA A 1 167 ? 3.453 -1.749 22.164 1.00 93.81 167 ALA A CA 1
ATOM 1359 C C . ALA A 1 167 ? 2.693 -1.586 23.494 1.00 93.81 167 ALA A C 1
ATOM 1361 O O . ALA A 1 167 ? 1.689 -0.878 23.561 1.00 93.81 167 ALA A O 1
ATOM 1362 N N . SER A 1 168 ? 3.179 -2.215 24.570 1.00 92.75 168 SER A N 1
ATOM 1363 C CA . SER A 1 168 ? 2.653 -2.020 25.926 1.00 92.75 168 SER A CA 1
ATOM 1364 C C . SER A 1 168 ? 3.311 -0.866 26.684 1.00 92.75 168 SER A C 1
ATOM 1366 O O . SER A 1 168 ? 2.900 -0.590 27.813 1.00 92.75 168 SER A O 1
ATOM 1368 N N . SER A 1 169 ? 4.337 -0.214 26.124 1.00 92.25 169 SER A N 1
ATOM 1369 C CA . SER A 1 169 ? 5.001 0.903 26.794 1.00 92.25 169 SER A CA 1
ATOM 1370 C C . SER A 1 169 ? 4.102 2.142 26.823 1.00 92.25 169 SER A C 1
ATOM 1372 O O . SER A 1 169 ? 3.350 2.409 25.888 1.00 92.25 169 SER A O 1
ATOM 1374 N N . SER A 1 170 ? 4.232 2.943 27.881 1.00 86.38 170 SER A N 1
ATOM 1375 C CA . SER A 1 170 ? 3.550 4.235 28.014 1.00 86.38 170 SER A CA 1
ATOM 1376 C C . SER A 1 170 ? 4.263 5.384 27.296 1.00 86.38 170 SER A C 1
ATOM 1378 O O . SER A 1 170 ? 3.818 6.524 27.387 1.00 86.38 170 SER A O 1
ATOM 1380 N N . SER A 1 171 ? 5.404 5.129 26.643 1.00 89.50 171 SER A N 1
ATOM 1381 C CA . SER A 1 171 ? 6.100 6.175 25.890 1.00 89.50 171 SER A CA 1
ATOM 1382 C C . SER A 1 171 ? 5.242 6.586 24.691 1.00 89.50 171 SER A C 1
ATOM 1384 O O . SER A 1 171 ? 4.636 5.707 24.091 1.00 89.50 171 SER A O 1
ATOM 1386 N N . PRO A 1 172 ? 5.198 7.857 24.278 1.00 87.38 172 PRO A N 1
ATOM 1387 C CA . PRO A 1 172 ? 4.488 8.222 23.057 1.00 87.38 172 PRO A CA 1
ATOM 1388 C C . PRO A 1 172 ? 5.040 7.479 21.831 1.00 87.38 172 PRO A C 1
ATOM 1390 O O . PRO A 1 172 ? 6.231 7.147 21.769 1.00 87.38 172 PRO A O 1
ATOM 1393 N N . SER A 1 173 ? 4.166 7.177 20.873 1.00 91.56 173 SER A N 1
ATOM 1394 C CA . SER A 1 173 ? 4.573 6.677 19.558 1.00 91.56 173 SER A CA 1
ATOM 1395 C C . SER A 1 173 ? 5.323 7.762 18.783 1.00 91.56 173 SER A C 1
ATOM 1397 O O . SER A 1 173 ? 4.970 8.931 18.916 1.00 91.56 173 SER A O 1
ATOM 1399 N N . PRO A 1 174 ? 6.259 7.418 17.878 1.00 91.44 174 PRO A N 1
ATOM 1400 C CA . PRO A 1 174 ? 6.777 8.378 16.899 1.00 91.44 174 PRO A CA 1
ATOM 1401 C C . PRO A 1 174 ? 5.669 9.069 16.085 1.00 91.44 174 PRO A C 1
ATOM 1403 O O . PRO A 1 174 ? 5.848 10.193 15.629 1.00 91.44 174 PRO A O 1
ATOM 1406 N N . GLN A 1 175 ? 4.506 8.422 15.965 1.00 91.88 175 GLN A N 1
ATOM 1407 C CA . GLN A 1 175 ? 3.299 8.966 15.356 1.00 91.88 175 GLN A CA 1
ATOM 1408 C C . GLN A 1 175 ? 2.832 10.304 15.958 1.00 91.88 175 GLN A C 1
ATOM 1410 O O . GLN A 1 175 ? 2.202 11.101 15.268 1.00 91.88 175 GLN A O 1
ATOM 1415 N N . SER A 1 176 ? 3.111 10.549 17.243 1.00 91.50 176 SER A N 1
ATOM 1416 C CA . SER A 1 176 ? 2.629 11.734 17.956 1.00 91.50 176 SER A CA 1
ATOM 1417 C C . SER A 1 176 ? 3.446 12.997 17.683 1.00 91.50 176 SER A C 1
ATOM 1419 O O . SER A 1 176 ? 3.063 14.061 18.158 1.00 91.50 176 SER A O 1
ATOM 1421 N N . ASP A 1 177 ? 4.578 12.889 16.984 1.00 91.56 177 ASP A N 1
ATOM 1422 C CA . ASP A 1 177 ? 5.512 13.994 16.767 1.00 91.56 177 ASP A CA 1
ATOM 1423 C C . ASP A 1 177 ? 5.850 14.123 15.277 1.00 91.56 177 ASP A C 1
ATOM 1425 O O . ASP A 1 177 ? 6.662 13.374 14.732 1.00 91.56 177 ASP A O 1
ATOM 1429 N N . LEU A 1 178 ? 5.213 15.091 14.612 1.00 93.81 178 LEU A N 1
ATOM 1430 C CA . LEU A 1 178 ? 5.524 15.478 13.232 1.00 93.81 178 LEU A CA 1
ATOM 1431 C C . LEU A 1 178 ? 6.800 16.328 13.147 1.00 93.81 178 LEU A C 1
ATOM 1433 O O . LEU A 1 178 ? 7.501 16.298 12.134 1.00 93.81 178 LEU A O 1
ATOM 1437 N N . LEU A 1 179 ? 7.102 17.104 14.190 1.00 94.69 179 LEU A N 1
ATOM 1438 C CA . LEU A 1 179 ? 8.160 18.112 14.163 1.00 94.69 179 LEU A CA 1
ATOM 1439 C C . LEU A 1 179 ? 9.545 17.473 14.049 1.00 94.69 179 LEU A C 1
ATOM 1441 O O . LEU A 1 179 ? 10.409 18.039 13.378 1.00 94.69 179 LEU A O 1
ATOM 1445 N N . GLN A 1 180 ? 9.740 16.272 14.602 1.00 94.38 180 GLN A N 1
ATOM 1446 C CA . GLN A 1 180 ? 10.985 15.513 14.423 1.00 94.38 180 GLN A CA 1
ATOM 1447 C C . GLN A 1 180 ? 11.294 15.183 12.949 1.00 94.38 180 GLN A C 1
ATOM 1449 O O . GLN A 1 180 ? 12.462 15.070 12.581 1.00 94.38 180 GLN A O 1
ATOM 1454 N N . TYR A 1 181 ? 10.269 15.044 12.099 1.00 94.56 181 TYR A N 1
ATOM 1455 C CA . TYR A 1 181 ? 10.420 14.690 10.681 1.00 94.56 181 TYR A CA 1
ATOM 1456 C C . TYR A 1 181 ? 10.558 15.916 9.777 1.00 94.56 181 TYR A C 1
ATOM 1458 O O . TYR A 1 181 ? 11.085 15.820 8.668 1.00 94.56 181 TYR A O 1
ATOM 1466 N N . LEU A 1 182 ? 10.131 17.086 10.253 1.00 96.12 182 LEU A N 1
ATOM 1467 C CA . LEU A 1 182 ? 10.076 18.314 9.468 1.00 96.12 182 LEU A CA 1
ATOM 1468 C C . LEU A 1 182 ? 11.428 18.724 8.841 1.00 96.12 182 LEU A C 1
ATOM 1470 O O . LEU A 1 182 ? 11.428 19.107 7.670 1.00 96.12 182 LEU A O 1
ATOM 1474 N N . PRO A 1 183 ? 12.591 18.617 9.524 1.00 97.44 183 PRO A N 1
ATOM 1475 C CA . PRO A 1 183 ? 13.885 18.912 8.904 1.00 97.44 183 PRO A CA 1
ATOM 1476 C C . PRO A 1 183 ? 14.199 18.011 7.704 1.00 97.44 183 PRO A C 1
ATOM 1478 O O . PRO A 1 183 ? 14.673 18.502 6.680 1.00 97.44 183 PRO A O 1
ATOM 1481 N N . THR A 1 184 ? 13.907 16.713 7.814 1.00 97.31 184 THR A N 1
ATOM 1482 C CA . THR A 1 184 ? 14.118 15.745 6.730 1.00 97.31 184 THR A CA 1
ATOM 1483 C C . THR A 1 184 ? 13.178 16.025 5.564 1.00 97.31 184 THR A C 1
ATOM 1485 O O . THR A 1 184 ? 13.644 16.122 4.432 1.00 97.31 184 THR A O 1
ATOM 1488 N N . ILE A 1 185 ? 11.891 16.260 5.841 1.00 98.19 185 ILE A N 1
ATOM 1489 C CA . ILE A 1 185 ? 10.894 16.597 4.815 1.00 98.19 185 ILE A CA 1
ATOM 1490 C C . ILE A 1 185 ? 11.325 17.847 4.032 1.00 98.19 185 ILE A C 1
ATOM 1492 O O . ILE A 1 185 ? 11.272 17.854 2.804 1.00 98.19 185 ILE A O 1
ATOM 1496 N N . ARG A 1 186 ? 11.804 18.895 4.717 1.00 98.31 186 ARG A N 1
ATOM 1497 C CA . ARG A 1 186 ? 12.298 20.128 4.075 1.00 98.31 186 ARG A CA 1
ATOM 1498 C C . ARG A 1 186 ? 13.490 19.867 3.150 1.00 98.31 186 ARG A C 1
ATOM 1500 O O . ARG A 1 186 ? 13.506 20.365 2.025 1.00 98.31 186 ARG A O 1
ATOM 1507 N N . ASP A 1 187 ? 14.481 19.105 3.610 1.00 98.19 187 ASP A N 1
ATOM 1508 C CA . ASP A 1 187 ? 15.669 18.764 2.813 1.00 98.19 187 ASP A CA 1
ATOM 1509 C C . ASP A 1 187 ? 15.299 17.939 1.569 1.00 98.19 187 ASP A C 1
ATOM 1511 O O . ASP A 1 187 ? 15.727 18.249 0.452 1.00 98.19 187 ASP A O 1
ATOM 1515 N N . GLU A 1 188 ? 14.442 16.931 1.736 1.00 98.06 188 GLU A N 1
ATOM 1516 C CA . GLU A 1 188 ? 13.933 16.112 0.635 1.00 98.06 188 GLU A CA 1
ATOM 1517 C C . GLU A 1 188 ? 13.123 16.935 -0.368 1.00 98.06 188 GLU A C 1
ATOM 1519 O O . GLU A 1 188 ? 13.334 16.804 -1.576 1.00 98.06 188 GLU A O 1
ATOM 1524 N N . TYR A 1 189 ? 12.251 17.824 0.115 1.00 98.31 189 TYR A N 1
ATOM 1525 C CA . TYR A 1 189 ? 11.448 18.720 -0.714 1.00 98.31 189 TYR A CA 1
ATOM 1526 C C . TYR A 1 189 ? 12.322 19.631 -1.580 1.00 98.31 189 TYR A C 1
ATOM 1528 O O . TYR A 1 189 ? 12.141 19.690 -2.800 1.00 98.31 189 TYR A O 1
ATOM 1536 N N . VAL A 1 190 ? 13.314 20.299 -0.979 1.00 97.88 190 VAL A N 1
ATOM 1537 C CA . VAL A 1 190 ? 14.235 21.193 -1.700 1.00 97.88 190 VAL A CA 1
ATOM 1538 C C . VAL A 1 190 ? 15.048 20.420 -2.737 1.00 97.88 190 VAL A C 1
ATOM 1540 O O . VAL A 1 190 ? 15.154 20.860 -3.889 1.00 97.88 190 VAL A O 1
ATOM 1543 N N . ARG A 1 191 ? 15.591 19.253 -2.364 1.00 97.94 191 ARG A N 1
ATOM 1544 C CA . ARG A 1 191 ? 16.367 18.398 -3.272 1.00 97.94 191 ARG A CA 1
ATOM 1545 C C . ARG A 1 191 ? 15.522 17.946 -4.462 1.00 97.94 191 ARG A C 1
ATOM 1547 O O . ARG A 1 191 ? 15.949 18.108 -5.605 1.00 97.94 191 ARG A O 1
ATOM 1554 N N . TYR A 1 192 ? 14.327 17.419 -4.199 1.00 98.31 192 TYR A N 1
ATOM 1555 C CA . TYR A 1 192 ? 13.455 16.878 -5.237 1.00 98.31 192 TYR A CA 1
ATOM 1556 C C . TYR A 1 192 ? 12.943 17.966 -6.184 1.00 98.31 192 TYR A C 1
ATOM 1558 O O . TYR A 1 192 ? 13.019 17.801 -7.399 1.00 98.31 192 TYR A O 1
ATOM 1566 N N . ILE A 1 193 ? 12.473 19.107 -5.664 1.00 97.06 193 ILE A N 1
ATOM 1567 C CA . ILE A 1 193 ? 11.987 20.200 -6.520 1.00 97.06 193 ILE A CA 1
ATOM 1568 C C . ILE A 1 193 ? 13.096 20.773 -7.392 1.00 97.06 193 ILE A C 1
ATOM 1570 O O . ILE A 1 193 ? 12.840 21.082 -8.554 1.00 97.06 193 ILE A O 1
ATOM 1574 N N . SER A 1 194 ? 14.318 20.894 -6.874 1.00 96.00 194 SER A N 1
ATOM 1575 C CA . SER A 1 194 ? 15.452 21.385 -7.665 1.00 96.00 194 SER A CA 1
ATOM 1576 C C . SER A 1 194 ? 15.732 20.474 -8.865 1.00 96.00 194 SER A C 1
ATOM 1578 O O . SER A 1 194 ? 15.923 20.948 -9.986 1.00 96.00 194 SER A O 1
ATOM 1580 N N . GLU A 1 195 ? 15.697 19.157 -8.648 1.00 96.12 195 GLU A N 1
ATOM 1581 C CA . GLU A 1 195 ? 15.856 18.156 -9.703 1.00 96.12 195 GLU A CA 1
ATOM 1582 C C . GLU A 1 195 ? 14.680 18.182 -10.696 1.00 96.12 195 GLU A C 1
ATOM 1584 O O . GLU A 1 195 ? 14.892 18.251 -11.909 1.00 96.12 195 GLU A O 1
ATOM 1589 N N . LEU A 1 196 ? 13.442 18.215 -10.193 1.00 96.31 196 LEU A N 1
ATOM 1590 C CA . LEU A 1 196 ? 12.224 18.295 -11.001 1.00 96.31 196 LEU A CA 1
ATOM 1591 C C . LEU A 1 196 ? 12.210 19.546 -11.890 1.00 96.31 196 LEU A C 1
ATOM 1593 O O . LEU A 1 196 ? 11.914 19.464 -13.081 1.00 96.31 196 LEU A O 1
ATOM 1597 N N . ALA A 1 197 ? 12.571 20.702 -11.328 1.00 93.00 197 ALA A N 1
ATOM 1598 C CA . ALA A 1 197 ? 12.613 21.975 -12.038 1.00 93.00 197 ALA A CA 1
ATOM 1599 C C . ALA A 1 197 ? 13.621 21.952 -13.193 1.00 93.00 197 ALA A C 1
ATOM 1601 O O . ALA A 1 197 ? 13.329 22.482 -14.265 1.00 93.00 197 ALA A O 1
ATOM 1602 N N . ARG A 1 198 ? 14.775 21.293 -13.015 1.00 91.56 198 ARG A N 1
ATOM 1603 C CA . ARG A 1 198 ? 15.764 21.101 -14.086 1.00 91.56 198 ARG A CA 1
ATOM 1604 C C . ARG A 1 198 ? 15.153 20.357 -15.277 1.00 91.56 198 ARG A C 1
ATOM 1606 O O . ARG A 1 198 ? 15.245 20.848 -16.399 1.00 91.56 198 ARG A O 1
ATOM 1613 N N . HIS A 1 199 ? 14.487 19.227 -15.031 1.00 89.00 199 HIS A N 1
ATOM 1614 C CA . HIS A 1 199 ? 13.845 18.445 -16.094 1.00 89.00 199 HIS A CA 1
ATOM 1615 C C . HIS A 1 199 ? 12.658 19.184 -16.728 1.00 89.00 199 HIS A C 1
ATOM 1617 O O . HIS A 1 199 ? 12.485 19.145 -17.944 1.00 89.00 199 HIS A O 1
ATOM 1623 N N . ASN A 1 200 ? 11.866 19.910 -15.936 1.00 88.44 200 ASN A N 1
ATOM 1624 C CA . ASN A 1 200 ? 10.767 20.724 -16.455 1.00 88.44 200 ASN A CA 1
ATOM 1625 C C . ASN A 1 200 ? 11.261 21.846 -17.390 1.00 88.44 200 ASN A C 1
ATOM 1627 O O . ASN A 1 200 ? 10.692 22.075 -18.460 1.00 88.44 200 ASN A O 1
ATOM 1631 N N . ASN A 1 201 ? 12.343 22.529 -17.006 1.00 87.12 201 ASN A N 1
ATOM 1632 C CA . ASN A 1 201 ? 12.948 23.589 -17.812 1.00 87.12 201 ASN A CA 1
ATOM 1633 C C . ASN A 1 201 ? 13.546 23.041 -19.108 1.00 87.12 201 ASN A C 1
ATOM 1635 O O . ASN A 1 201 ? 13.367 23.656 -20.157 1.00 87.12 201 ASN A O 1
ATOM 1639 N N . GLU A 1 202 ? 14.204 21.881 -19.059 1.00 84.56 202 GLU A N 1
ATOM 1640 C CA . GLU A 1 202 ? 14.724 21.206 -20.252 1.00 84.56 202 GLU A CA 1
ATOM 1641 C C . GLU A 1 202 ? 13.593 20.896 -21.241 1.00 84.56 202 GLU A C 1
ATOM 1643 O O . GLU A 1 202 ? 13.685 21.265 -22.409 1.00 84.56 202 GLU A O 1
ATOM 1648 N N . VAL A 1 203 ? 12.490 20.309 -20.762 1.00 82.06 203 VAL A N 1
ATOM 1649 C CA . VAL A 1 203 ? 11.319 19.991 -21.597 1.00 82.06 203 VAL A CA 1
ATOM 1650 C C . VAL A 1 203 ? 10.679 21.244 -22.198 1.00 82.06 203 VAL A C 1
ATOM 1652 O O . VAL A 1 203 ? 10.225 21.209 -23.338 1.00 82.06 203 VAL A O 1
ATOM 1655 N N . THR A 1 204 ? 10.629 22.345 -21.448 1.00 78.81 204 THR A N 1
ATOM 1656 C CA . THR A 1 204 ? 9.963 23.578 -21.897 1.00 78.81 204 THR A CA 1
ATOM 1657 C C . THR A 1 204 ? 10.811 24.366 -22.895 1.00 78.81 204 THR A C 1
ATOM 1659 O O . THR A 1 204 ? 10.276 24.982 -23.812 1.00 78.81 204 THR A O 1
ATOM 1662 N N . THR A 1 205 ? 12.133 24.379 -22.713 1.00 78.94 205 THR A N 1
ATOM 1663 C CA . THR A 1 205 ? 13.044 25.230 -23.499 1.00 78.94 205 THR A CA 1
ATOM 1664 C C . THR A 1 205 ? 13.709 24.503 -24.664 1.00 78.94 205 THR A C 1
ATOM 1666 O O . THR A 1 205 ? 14.192 25.159 -25.584 1.00 78.94 205 THR A O 1
ATOM 1669 N N . THR A 1 206 ? 13.719 23.166 -24.661 1.00 75.81 206 THR A N 1
ATOM 1670 C CA . THR A 1 206 ? 14.428 22.363 -25.663 1.00 75.81 206 THR A CA 1
ATOM 1671 C C . THR A 1 206 ? 13.446 21.560 -26.509 1.00 75.81 206 THR A C 1
ATOM 1673 O O . THR A 1 206 ? 12.791 20.639 -26.023 1.00 75.81 206 THR A O 1
ATOM 1676 N N . VAL A 1 207 ? 13.387 21.852 -27.809 1.00 66.75 207 VAL A N 1
ATOM 1677 C CA . VAL A 1 207 ? 12.708 20.984 -28.780 1.00 66.75 207 VAL A CA 1
ATOM 1678 C C . VAL A 1 207 ? 13.684 19.879 -29.175 1.00 66.75 207 VAL A C 1
ATOM 1680 O O . VAL A 1 207 ? 14.605 20.110 -29.955 1.00 66.75 207 VAL A O 1
ATOM 1683 N N . LYS A 1 208 ? 13.523 18.677 -28.612 1.00 68.00 208 LYS A N 1
ATOM 1684 C CA . LYS A 1 208 ? 14.296 17.506 -29.052 1.00 68.00 208 LYS A CA 1
ATOM 1685 C C . LYS A 1 208 ? 13.693 16.962 -30.351 1.00 68.00 208 LYS A C 1
ATOM 1687 O O . LYS A 1 208 ? 12.548 16.522 -30.361 1.00 68.00 208 LYS A O 1
ATOM 1692 N N . GLU A 1 209 ? 14.474 16.976 -31.431 1.00 66.75 209 GLU A N 1
ATOM 1693 C CA . GLU A 1 209 ? 14.096 16.365 -32.719 1.00 66.75 209 GLU A CA 1
ATOM 1694 C C . GLU A 1 209 ? 14.090 14.828 -32.653 1.00 66.75 209 GLU A C 1
ATOM 1696 O O . GLU A 1 209 ? 13.381 14.164 -33.409 1.00 66.75 209 GLU A O 1
ATOM 1701 N N . THR A 1 210 ? 14.854 14.248 -31.722 1.00 75.56 210 THR A N 1
ATOM 1702 C CA . THR A 1 210 ? 14.954 12.801 -31.509 1.00 75.56 210 THR A CA 1
ATOM 1703 C C . THR A 1 210 ? 14.145 12.339 -30.292 1.00 75.56 210 THR A C 1
ATOM 1705 O O . THR A 1 210 ? 14.128 13.033 -29.271 1.00 75.56 210 THR A O 1
ATOM 1708 N N . PRO A 1 211 ? 13.525 11.142 -30.335 1.00 80.75 211 PRO A N 1
ATOM 1709 C CA . PRO A 1 211 ? 12.906 10.535 -29.157 1.00 80.75 211 PRO A CA 1
ATOM 1710 C C . PRO A 1 211 ? 13.902 10.357 -28.002 1.00 80.75 211 PRO A C 1
ATOM 1712 O O . PRO A 1 211 ? 15.087 10.126 -28.238 1.00 80.75 211 PRO A O 1
ATOM 1715 N N . ARG A 1 212 ? 13.406 10.403 -26.757 1.00 89.75 212 ARG A N 1
ATOM 1716 C CA . ARG A 1 212 ? 14.205 10.115 -25.554 1.00 89.75 212 ARG A CA 1
ATOM 1717 C C . ARG A 1 212 ? 14.795 8.706 -25.607 1.00 89.75 212 ARG A C 1
ATOM 1719 O O . ARG A 1 212 ? 14.100 7.752 -25.970 1.00 89.75 212 ARG A O 1
ATOM 1726 N N . THR A 1 213 ? 16.045 8.587 -25.182 1.00 93.88 213 THR A N 1
ATOM 1727 C CA . THR A 1 213 ? 16.767 7.324 -25.000 1.00 93.88 213 THR A CA 1
ATOM 1728 C C . THR A 1 213 ? 16.179 6.490 -23.856 1.00 93.88 213 THR A C 1
ATOM 1730 O O . THR A 1 213 ? 15.455 6.999 -22.997 1.00 93.88 213 THR A O 1
ATOM 1733 N N . ASP A 1 214 ? 16.509 5.196 -23.807 1.00 95.06 214 ASP A N 1
ATOM 1734 C CA . ASP A 1 214 ? 16.085 4.306 -22.714 1.00 95.06 214 ASP A CA 1
ATOM 1735 C C . ASP A 1 214 ? 16.562 4.812 -21.338 1.00 95.06 214 ASP A C 1
ATOM 1737 O O . ASP A 1 214 ? 15.816 4.720 -20.363 1.00 95.06 214 ASP A O 1
ATOM 1741 N N . CYS A 1 215 ? 17.762 5.406 -21.268 1.00 96.12 215 CYS A N 1
ATOM 1742 C CA . CYS A 1 215 ? 18.313 5.979 -20.036 1.00 96.12 215 CYS A CA 1
ATOM 1743 C C . CYS A 1 215 ? 17.499 7.187 -19.563 1.00 96.12 215 CYS A C 1
ATOM 1745 O O . CYS A 1 215 ? 17.064 7.221 -18.418 1.00 96.12 215 CYS A O 1
ATOM 1747 N N . GLU A 1 216 ? 17.199 8.130 -20.459 1.00 94.69 216 GLU A N 1
ATOM 1748 C CA . GLU A 1 216 ? 16.382 9.305 -20.123 1.00 94.69 216 GLU A CA 1
ATOM 1749 C C . GLU A 1 216 ? 14.956 8.909 -19.698 1.00 94.69 216 GLU A C 1
ATOM 1751 O O . GLU A 1 216 ? 14.394 9.488 -18.768 1.00 94.69 216 GLU A O 1
ATOM 1756 N N . ASN A 1 217 ? 14.357 7.903 -20.351 1.00 96.81 217 ASN A N 1
ATOM 1757 C CA . ASN A 1 217 ? 13.037 7.395 -19.959 1.00 96.81 217 ASN A CA 1
ATOM 1758 C C . ASN A 1 217 ? 13.072 6.731 -18.575 1.00 96.81 217 ASN A C 1
ATOM 1760 O O . ASN A 1 217 ? 12.141 6.909 -17.785 1.00 96.81 217 ASN A O 1
ATOM 1764 N N . LYS A 1 218 ? 14.143 5.989 -18.269 1.00 97.69 218 LYS A N 1
ATOM 1765 C CA . LYS A 1 218 ? 14.364 5.390 -16.951 1.00 97.69 218 LYS A CA 1
ATOM 1766 C C . LYS A 1 218 ? 14.522 6.460 -15.872 1.00 97.69 218 LYS A C 1
ATOM 1768 O O . LYS A 1 218 ? 13.805 6.405 -14.881 1.00 97.69 218 LYS A O 1
ATOM 1773 N N . GLU A 1 219 ? 15.371 7.460 -16.092 1.00 97.06 219 GLU A N 1
ATOM 1774 C CA . GLU A 1 219 ? 15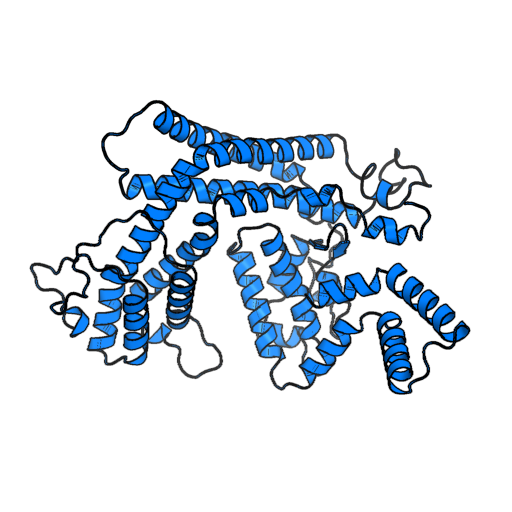.596 8.563 -15.146 1.00 97.06 219 GLU A CA 1
ATOM 1775 C C . GLU A 1 219 ? 14.298 9.316 -14.822 1.00 97.06 219 GLU A C 1
ATOM 1777 O O . GLU A 1 219 ? 13.980 9.541 -13.655 1.00 97.06 219 GLU A O 1
ATOM 1782 N N . LEU A 1 220 ? 13.494 9.647 -15.839 1.00 97.50 220 LEU A N 1
ATOM 1783 C CA . LEU A 1 220 ? 12.191 10.291 -15.637 1.00 97.50 220 LEU A CA 1
ATOM 1784 C C . LEU A 1 220 ? 11.191 9.378 -14.915 1.00 97.50 220 LEU A C 1
ATOM 1786 O O . LEU A 1 220 ? 10.391 9.861 -14.111 1.00 97.50 220 LEU A O 1
ATOM 1790 N N . THR A 1 221 ? 11.237 8.069 -15.169 1.00 98.44 221 THR A N 1
ATOM 1791 C CA . THR A 1 221 ? 10.391 7.097 -14.466 1.00 98.44 221 THR A CA 1
ATOM 1792 C C . THR A 1 221 ? 10.786 6.986 -12.993 1.00 98.44 221 THR A C 1
ATOM 1794 O O . THR A 1 221 ? 9.921 7.051 -12.121 1.00 98.44 221 THR A O 1
ATOM 1797 N N . GLU A 1 222 ? 12.080 6.902 -12.690 1.00 98.06 222 GLU A N 1
ATOM 1798 C CA . GLU A 1 222 ? 12.604 6.883 -11.321 1.00 98.06 222 GLU A CA 1
ATOM 1799 C C . GLU A 1 222 ? 12.316 8.195 -10.580 1.00 98.06 222 GLU A C 1
ATOM 1801 O O . GLU A 1 222 ? 11.952 8.169 -9.403 1.00 98.06 222 GLU A O 1
ATOM 1806 N N . LEU A 1 223 ? 12.415 9.341 -11.263 1.00 98.38 223 LEU A N 1
ATOM 1807 C CA . LEU A 1 223 ? 12.006 10.637 -10.723 1.00 98.38 223 LEU A CA 1
ATOM 1808 C C . LEU A 1 223 ? 10.512 10.631 -10.373 1.00 98.38 223 LEU A C 1
ATOM 1810 O O . LEU A 1 223 ? 10.154 10.964 -9.246 1.00 98.38 223 LEU A O 1
ATOM 1814 N N . SER A 1 224 ? 9.652 10.174 -11.290 1.00 98.44 224 SER A N 1
ATOM 1815 C CA . SER A 1 224 ? 8.203 10.106 -11.062 1.00 98.44 224 SER A CA 1
ATOM 1816 C C . SER A 1 224 ? 7.831 9.212 -9.873 1.00 98.44 224 SER A C 1
ATOM 1818 O O . SER A 1 224 ? 7.007 9.604 -9.047 1.00 98.44 224 SER A O 1
ATOM 1820 N N . LEU A 1 225 ? 8.486 8.053 -9.733 1.00 98.62 225 LEU A N 1
ATOM 1821 C CA . LEU A 1 225 ? 8.272 7.140 -8.614 1.00 98.62 225 LEU A CA 1
ATOM 1822 C C . LEU A 1 225 ? 8.709 7.770 -7.290 1.00 98.62 225 LEU A C 1
ATOM 1824 O O . LEU A 1 225 ? 7.934 7.754 -6.336 1.00 98.62 225 LEU A O 1
ATOM 1828 N N . ARG A 1 226 ? 9.908 8.370 -7.242 1.00 98.44 226 ARG A N 1
ATOM 1829 C CA . ARG A 1 226 ? 10.402 9.062 -6.041 1.00 98.44 226 ARG A CA 1
ATOM 1830 C C . ARG A 1 226 ? 9.465 10.186 -5.610 1.00 98.44 226 ARG A C 1
ATOM 1832 O O . ARG A 1 226 ? 9.176 10.299 -4.426 1.00 98.44 226 ARG A O 1
ATOM 1839 N N . GLY A 1 227 ? 8.958 10.983 -6.550 1.00 98.62 227 GLY A N 1
ATOM 1840 C CA . GLY A 1 227 ? 8.024 12.064 -6.233 1.00 98.62 227 GLY A CA 1
ATOM 1841 C C . GLY A 1 227 ? 6.728 11.567 -5.612 1.00 98.62 227 GLY A C 1
ATOM 1842 O O . GLY A 1 227 ? 6.288 12.095 -4.594 1.00 98.62 227 GLY A O 1
ATOM 1843 N N . LEU A 1 228 ? 6.144 10.509 -6.180 1.00 98.81 228 LEU A N 1
ATOM 1844 C CA . LEU A 1 228 ? 4.939 9.907 -5.621 1.00 98.81 228 LEU A CA 1
ATOM 1845 C C . LEU A 1 228 ? 5.207 9.278 -4.237 1.00 98.81 228 LEU A C 1
ATOM 1847 O O . LEU A 1 228 ? 4.368 9.389 -3.346 1.00 98.81 228 LEU A O 1
ATOM 1851 N N . GLN A 1 229 ? 6.373 8.654 -4.032 1.00 98.56 229 GLN A N 1
ATOM 1852 C CA . GLN A 1 229 ? 6.768 8.084 -2.737 1.00 98.56 229 GLN A CA 1
ATOM 1853 C C . GLN A 1 229 ? 6.947 9.165 -1.664 1.00 98.56 229 GLN A C 1
ATOM 1855 O O . GLN A 1 229 ? 6.455 8.984 -0.555 1.00 98.56 229 GLN A O 1
ATOM 1860 N N . LEU A 1 230 ? 7.583 10.294 -1.995 1.00 98.62 230 LEU A N 1
ATOM 1861 C CA . LEU A 1 230 ? 7.718 11.442 -1.091 1.00 98.62 230 LEU A CA 1
ATOM 1862 C C . LEU A 1 230 ? 6.350 12.012 -0.703 1.00 98.62 230 LEU A C 1
ATOM 1864 O O . LEU A 1 230 ? 6.060 12.180 0.476 1.00 98.62 230 LEU A O 1
ATOM 1868 N N . LEU A 1 231 ? 5.478 12.248 -1.689 1.00 98.75 231 LEU A N 1
ATOM 1869 C CA . LEU A 1 231 ? 4.117 12.734 -1.447 1.00 98.75 231 LEU A CA 1
ATOM 1870 C C . LEU A 1 231 ? 3.321 11.787 -0.543 1.00 98.75 231 LEU A C 1
ATOM 1872 O O . LEU A 1 231 ? 2.644 12.242 0.378 1.00 98.75 231 LEU A O 1
ATOM 1876 N N . SER A 1 232 ? 3.433 10.480 -0.783 1.00 98.50 232 SER A N 1
ATOM 1877 C CA . SER A 1 232 ? 2.798 9.459 0.048 1.00 98.50 232 SER A CA 1
ATOM 1878 C C . SER A 1 232 ? 3.329 9.464 1.481 1.00 98.50 232 SER A C 1
ATOM 1880 O O . SER A 1 232 ? 2.543 9.426 2.428 1.00 98.50 232 SER A O 1
ATOM 1882 N N . ASP A 1 233 ? 4.646 9.557 1.666 1.00 97.88 233 ASP A N 1
ATOM 1883 C CA . ASP A 1 233 ? 5.281 9.559 2.986 1.00 97.88 233 ASP A CA 1
ATOM 1884 C C . ASP A 1 233 ? 4.894 10.809 3.793 1.00 97.88 233 ASP A C 1
ATOM 1886 O O . ASP A 1 233 ? 4.471 10.718 4.947 1.00 97.88 233 ASP A O 1
ATOM 1890 N N . TRP A 1 234 ? 4.904 11.986 3.165 1.00 98.44 234 TRP A N 1
ATOM 1891 C CA . TRP A 1 234 ? 4.496 13.230 3.820 1.00 98.44 234 TRP A CA 1
ATOM 1892 C C . TRP A 1 234 ? 3.003 13.235 4.172 1.00 98.44 234 TRP A C 1
ATOM 1894 O O . TRP A 1 234 ? 2.631 13.618 5.283 1.00 98.44 234 TRP A O 1
ATOM 1904 N N . SER A 1 235 ? 2.134 12.764 3.269 1.00 98.31 235 SER A N 1
ATOM 1905 C CA . SER A 1 235 ? 0.696 12.621 3.554 1.00 98.31 235 SER A CA 1
ATOM 1906 C C . SER A 1 235 ? 0.433 11.595 4.656 1.00 98.31 235 SER A C 1
ATOM 1908 O O . SER A 1 235 ? -0.480 11.772 5.470 1.00 98.31 235 SER A O 1
ATOM 1910 N N . THR A 1 236 ? 1.256 10.545 4.716 1.00 97.19 236 THR A N 1
ATOM 1911 C CA . THR A 1 236 ? 1.240 9.556 5.793 1.00 97.19 236 THR A CA 1
ATOM 1912 C C . THR A 1 236 ? 1.532 10.230 7.128 1.00 97.19 236 THR A C 1
ATOM 1914 O O . THR A 1 236 ? 0.713 10.104 8.028 1.00 97.19 236 THR A O 1
ATOM 1917 N N . HIS A 1 237 ? 2.598 11.027 7.245 1.00 97.31 237 HIS A N 1
ATOM 1918 C CA . HIS A 1 237 ? 2.919 11.745 8.484 1.00 97.31 237 HIS A CA 1
ATOM 1919 C C . HIS A 1 237 ? 1.785 12.660 8.976 1.00 97.31 237 HIS A C 1
ATOM 1921 O O . HIS A 1 237 ? 1.469 12.661 10.166 1.00 97.31 237 HIS A O 1
ATOM 1927 N N . VAL A 1 238 ? 1.135 13.405 8.073 1.00 97.69 238 VAL A N 1
ATOM 1928 C CA . VAL A 1 238 ? -0.016 14.263 8.420 1.00 97.69 238 VAL A CA 1
ATOM 1929 C C . VAL A 1 238 ? -1.191 13.427 8.932 1.00 97.69 238 VAL A C 1
ATOM 1931 O O . VAL A 1 238 ? -1.756 13.714 9.988 1.00 97.69 238 VAL A O 1
ATOM 1934 N N . THR A 1 239 ? -1.552 12.379 8.190 1.00 96.00 239 THR A N 1
ATOM 1935 C CA . THR A 1 239 ? -2.693 11.512 8.518 1.00 96.00 239 THR A CA 1
ATOM 1936 C C . THR A 1 239 ? -2.456 10.753 9.817 1.00 96.00 239 THR A C 1
ATOM 1938 O O . THR A 1 239 ? -3.360 10.611 10.639 1.00 96.00 239 THR A O 1
ATOM 1941 N N . GLU A 1 240 ? -1.236 10.272 10.017 1.00 95.88 240 GLU A N 1
ATOM 1942 C CA . GLU A 1 240 ? -0.828 9.528 11.192 1.00 95.88 240 GLU A CA 1
ATOM 1943 C C . GLU A 1 240 ? -0.845 10.412 12.445 1.00 95.88 240 GLU A C 1
ATOM 1945 O O . GLU A 1 240 ? -1.460 10.004 13.432 1.00 95.88 240 GLU A O 1
ATOM 1950 N N . LEU A 1 241 ? -0.288 11.629 12.404 1.00 96.38 241 LEU A N 1
ATOM 1951 C CA . LEU A 1 241 ? -0.382 12.569 13.528 1.00 96.38 241 LEU A CA 1
ATOM 1952 C C . LEU A 1 241 ? -1.845 12.855 13.885 1.00 96.38 241 LEU A C 1
ATOM 1954 O O . LEU A 1 241 ? -2.235 12.744 15.047 1.00 96.38 241 LEU A O 1
ATOM 1958 N N . TYR A 1 242 ? -2.664 13.176 12.881 1.00 95.81 242 TYR A N 1
ATOM 1959 C CA . TYR A 1 242 ? -4.090 13.439 13.073 1.00 95.81 242 TYR A CA 1
ATOM 1960 C C . TYR A 1 242 ? -4.806 12.250 13.731 1.00 95.81 242 TYR A C 1
ATOM 1962 O O . TYR A 1 242 ? -5.514 12.419 14.724 1.00 95.81 242 TYR A O 1
ATOM 1970 N N . SER A 1 243 ? -4.557 11.035 13.236 1.00 95.56 243 SER A N 1
ATOM 1971 C CA . SER A 1 243 ? -5.133 9.795 13.776 1.00 95.56 243 SER A CA 1
ATOM 1972 C C . SER A 1 243 ? -4.744 9.571 15.237 1.00 95.56 243 SER A C 1
ATOM 1974 O O . SER A 1 243 ? -5.576 9.176 16.055 1.00 95.56 243 SER A O 1
ATOM 1976 N N . TRP A 1 244 ? -3.482 9.842 15.582 1.00 96.25 244 TRP A N 1
ATOM 1977 C CA . TRP A 1 244 ? -3.003 9.717 16.953 1.00 96.25 244 TRP A CA 1
ATOM 1978 C C . TRP A 1 244 ? -3.679 10.738 17.874 1.00 96.25 244 TRP A C 1
ATOM 1980 O O . TRP A 1 244 ? -4.176 10.359 18.932 1.00 96.25 244 TRP A O 1
ATOM 1990 N N . LYS A 1 245 ? -3.772 12.006 17.455 1.00 96.06 245 LYS A N 1
ATOM 1991 C CA . LYS A 1 245 ? -4.392 13.092 18.234 1.00 96.06 245 LYS A CA 1
ATOM 1992 C C . LYS A 1 245 ? -5.888 12.868 18.470 1.00 96.06 245 LYS A C 1
ATOM 1994 O O . LYS A 1 245 ? -6.364 13.142 19.569 1.00 96.06 245 LYS A O 1
ATOM 1999 N N . LEU A 1 246 ? -6.616 12.310 17.497 1.00 95.88 246 LEU A N 1
ATOM 2000 C CA . LEU A 1 246 ? -8.028 11.954 17.679 1.00 95.88 246 LEU A CA 1
ATOM 2001 C C . LEU A 1 246 ? -8.238 10.993 18.863 1.00 95.88 246 LEU A C 1
ATOM 2003 O O . LEU A 1 246 ? -9.126 11.192 19.689 1.00 95.88 246 LEU A O 1
ATOM 2007 N N . MET A 1 247 ? -7.372 9.990 19.001 1.00 94.25 247 MET A N 1
ATOM 2008 C CA . MET A 1 247 ? -7.484 8.984 20.064 1.00 94.25 247 MET A CA 1
ATOM 2009 C C . MET A 1 247 ? -6.842 9.390 21.395 1.00 94.25 247 MET A C 1
ATOM 2011 O O . MET A 1 247 ? -6.971 8.659 22.377 1.00 94.25 247 MET A O 1
ATOM 2015 N N . HIS A 1 248 ? -6.171 10.540 21.441 1.00 94.56 248 HIS A N 1
ATOM 2016 C CA . HIS A 1 248 ? -5.510 11.068 22.633 1.00 94.56 248 HIS A CA 1
ATOM 2017 C C . HIS A 1 248 ? -5.920 12.531 22.852 1.00 94.56 248 HIS A C 1
ATOM 2019 O O . HIS A 1 248 ? -5.084 13.424 22.694 1.00 94.56 248 HIS A O 1
ATOM 2025 N N . PRO A 1 249 ? -7.203 12.806 23.163 1.00 95.00 249 PRO A N 1
ATOM 2026 C CA . PRO A 1 249 ? -7.658 14.163 23.436 1.00 95.00 249 PRO A CA 1
ATOM 2027 C C . PRO A 1 249 ? -6.902 14.757 24.625 1.00 95.00 249 PRO A C 1
ATOM 2029 O O . PRO A 1 249 ? -6.712 14.083 25.639 1.00 95.00 249 PRO A O 1
ATOM 2032 N N . THR A 1 250 ? -6.517 16.029 24.510 1.00 95.19 250 THR A N 1
ATOM 2033 C CA . THR A 1 250 ? -5.912 16.755 25.632 1.00 95.19 250 THR A CA 1
ATOM 2034 C C . THR A 1 250 ? -6.932 16.957 26.756 1.00 95.19 250 THR A C 1
ATOM 2036 O O . THR A 1 250 ? -8.146 16.788 26.595 1.00 95.19 250 THR A O 1
ATOM 2039 N N . ASP A 1 251 ? -6.458 17.399 27.909 1.00 94.06 251 ASP A N 1
ATOM 2040 C CA . ASP A 1 251 ? -7.297 17.946 28.967 1.00 94.06 251 ASP A CA 1
ATOM 2041 C C . ASP A 1 251 ? -6.755 19.289 29.480 1.00 94.06 251 ASP A C 1
ATOM 2043 O O . ASP A 1 251 ? -5.725 19.787 29.022 1.00 94.06 251 ASP A O 1
ATOM 2047 N N . HIS A 1 252 ? -7.474 19.876 30.436 1.00 90.94 252 HIS A N 1
ATOM 2048 C CA . HIS A 1 252 ? -7.127 21.142 31.083 1.00 90.94 252 HIS A CA 1
ATOM 2049 C C . HIS A 1 252 ? -5.872 21.062 31.977 1.00 90.94 252 HIS A C 1
ATOM 2051 O O . HIS A 1 252 ? -5.336 22.095 32.383 1.00 90.94 252 HIS A O 1
ATOM 2057 N N . HIS A 1 253 ? -5.398 19.854 32.312 1.00 92.00 253 HIS A N 1
ATOM 2058 C CA . HIS A 1 253 ? -4.146 19.656 33.042 1.00 92.00 253 HIS A CA 1
ATOM 2059 C C . HIS A 1 253 ? -2.945 19.703 32.093 1.00 92.00 253 HIS A C 1
ATOM 2061 O O . HIS A 1 253 ? -1.906 20.264 32.444 1.00 92.00 253 HIS A O 1
ATOM 2067 N N . GLN A 1 254 ? -3.096 19.132 30.897 1.00 89.94 254 GLN A N 1
ATOM 2068 C CA . GLN A 1 254 ? -2.080 19.092 29.847 1.00 89.94 254 GLN A CA 1
ATOM 2069 C C . GLN A 1 254 ? -2.010 20.403 29.055 1.00 89.94 254 GLN A C 1
ATOM 2071 O O . GLN A 1 254 ? -0.916 20.893 28.778 1.00 89.94 254 GLN A O 1
ATOM 2076 N N . ASN A 1 255 ? -3.161 21.004 28.743 1.00 93.19 255 ASN A N 1
ATOM 2077 C CA . ASN A 1 255 ? -3.268 22.290 28.064 1.00 93.19 255 ASN A CA 1
ATOM 2078 C C . ASN A 1 255 ? -4.126 23.259 28.890 1.00 93.19 255 ASN A C 1
ATOM 2080 O O . ASN A 1 255 ? -5.342 23.113 28.975 1.00 93.19 255 ASN A O 1
ATOM 2084 N N . LYS A 1 256 ? -3.500 24.301 29.450 1.00 91.88 256 LYS A N 1
ATOM 2085 C CA . LYS A 1 256 ? -4.178 25.311 30.285 1.00 91.88 256 LYS A CA 1
ATOM 2086 C C . LYS A 1 256 ? -5.228 26.136 29.534 1.00 91.88 256 LYS A C 1
ATOM 2088 O O . LYS A 1 256 ? -6.081 26.740 30.175 1.00 91.88 256 LYS A O 1
ATOM 2093 N N . GLU A 1 257 ? -5.155 26.187 28.207 1.00 93.06 257 GLU A N 1
ATOM 2094 C CA . GLU A 1 257 ? -6.134 26.880 27.363 1.00 93.06 257 GLU A CA 1
ATOM 2095 C C . GLU A 1 257 ? -7.361 26.015 27.052 1.00 93.06 257 GLU A C 1
ATOM 2097 O O . GLU A 1 257 ? -8.342 26.528 26.516 1.00 93.06 257 GLU A O 1
ATOM 2102 N N . CYS A 1 258 ? -7.322 24.718 27.382 1.00 95.50 258 CYS A N 1
ATOM 2103 C CA . CYS A 1 258 ? -8.442 23.801 27.218 1.00 95.50 258 CYS A CA 1
ATOM 2104 C C . CYS A 1 258 ? -9.450 23.978 28.369 1.00 95.50 258 CYS A C 1
ATOM 2106 O O . CYS A 1 258 ? -9.110 23.687 29.520 1.00 95.50 258 CYS A O 1
ATOM 2108 N N . PRO A 1 259 ? -10.704 24.386 28.093 1.00 95.31 259 PRO A N 1
ATOM 2109 C CA . PRO A 1 259 ? -11.760 24.427 29.102 1.00 95.31 259 PRO A CA 1
ATOM 2110 C C . PRO A 1 259 ? -12.057 23.041 29.693 1.00 95.31 259 PRO A C 1
ATOM 2112 O O . PRO A 1 259 ? -11.857 22.017 29.034 1.00 95.31 259 PRO A O 1
ATOM 2115 N N . GLN A 1 260 ? -12.574 22.990 30.926 1.00 92.94 260 GLN A N 1
ATOM 2116 C CA . GLN A 1 260 ? -12.948 21.723 31.577 1.00 92.94 260 GLN A CA 1
ATOM 2117 C C . GLN A 1 260 ? -14.178 21.083 30.922 1.00 92.94 260 GLN A C 1
ATOM 2119 O O . GLN A 1 260 ? -14.293 19.863 30.842 1.00 92.94 260 GLN A O 1
ATOM 2124 N N . GLU A 1 261 ? -15.081 21.923 30.437 1.00 93.56 261 GLU A N 1
ATOM 2125 C CA . GLU A 1 261 ? -16.328 21.590 29.762 1.00 93.56 261 GLU A CA 1
ATOM 2126 C C . GLU A 1 261 ? -16.167 21.343 28.254 1.00 93.56 261 GLU A C 1
ATOM 2128 O O . GLU A 1 261 ? -17.156 21.058 27.577 1.00 93.56 261 GLU A O 1
ATOM 2133 N N . ALA A 1 262 ? -14.942 21.448 27.725 1.00 93.38 262 ALA A N 1
ATOM 2134 C CA . ALA A 1 262 ? -14.671 21.255 26.308 1.00 93.38 262 ALA A CA 1
ATOM 2135 C C . ALA A 1 262 ? -15.075 19.847 25.849 1.00 93.38 262 ALA A C 1
ATOM 2137 O O . ALA A 1 262 ? -14.701 18.822 26.437 1.00 93.38 262 ALA A O 1
ATOM 2138 N N . GLU A 1 263 ? -15.835 19.800 24.759 1.00 94.00 263 GLU A N 1
ATOM 2139 C CA . GLU A 1 263 ? -16.302 18.550 24.170 1.00 94.00 263 GLU A CA 1
ATOM 2140 C C . GLU A 1 263 ? -15.117 17.711 23.675 1.00 94.00 263 GLU A C 1
ATOM 2142 O O . GLU A 1 263 ? -14.068 18.233 23.297 1.00 94.00 263 GLU A O 1
ATOM 2147 N N . GLU A 1 264 ? -15.274 16.388 23.653 1.00 93.94 264 GLU A N 1
ATOM 2148 C CA . GLU A 1 264 ? -14.182 15.469 23.317 1.00 93.94 264 GLU A CA 1
ATOM 2149 C C . GLU A 1 264 ? -13.554 15.753 21.947 1.00 93.94 264 GLU A C 1
ATOM 2151 O O . GLU A 1 264 ? -12.332 15.763 21.839 1.00 93.94 264 GLU A O 1
ATOM 2156 N N . TYR A 1 265 ? -14.355 16.080 20.925 1.00 96.06 265 TYR A N 1
ATOM 2157 C CA . TYR A 1 265 ? -13.820 16.437 19.607 1.00 96.06 265 TYR A CA 1
ATOM 2158 C C . TYR A 1 265 ? -12.997 17.731 19.633 1.00 96.06 265 TYR A C 1
ATOM 2160 O O . TYR A 1 265 ? -11.979 17.838 18.951 1.00 96.06 265 TYR A O 1
ATOM 2168 N N . GLU A 1 266 ? -13.400 18.718 20.436 1.00 95.94 266 GLU A N 1
ATOM 2169 C CA . GLU A 1 266 ? -12.666 19.977 20.579 1.00 95.94 266 GLU A CA 1
ATOM 2170 C C . GLU A 1 266 ? -11.329 19.754 21.302 1.00 95.94 266 GLU A C 1
ATOM 2172 O O . GLU A 1 266 ? -10.295 20.292 20.897 1.00 95.94 266 GLU A O 1
ATOM 2177 N N . ARG A 1 267 ? -11.331 18.873 22.310 1.00 96.75 267 ARG A N 1
ATOM 2178 C CA . ARG A 1 267 ? -10.129 18.403 23.013 1.00 96.75 267 ARG A CA 1
ATOM 2179 C C . ARG A 1 267 ? -9.221 17.531 22.149 1.00 96.75 267 ARG A C 1
ATOM 2181 O O . ARG A 1 267 ? -8.013 17.550 22.334 1.00 96.75 267 ARG A O 1
ATOM 2188 N N . ALA A 1 268 ? -9.780 16.783 21.204 1.00 96.12 268 ALA A N 1
ATOM 2189 C CA . ALA A 1 268 ? -9.039 15.960 20.251 1.00 96.12 268 ALA A CA 1
ATOM 2190 C C . ALA A 1 268 ? -8.429 16.777 19.101 1.00 96.12 268 ALA A C 1
ATOM 2192 O O . ALA A 1 268 ? -7.430 16.364 18.511 1.00 96.12 268 ALA A O 1
ATOM 2193 N N . THR A 1 269 ? -9.019 17.936 18.791 1.00 96.38 269 THR A N 1
ATOM 2194 C CA . THR A 1 269 ? -8.630 18.782 17.657 1.00 96.38 269 THR A CA 1
ATOM 2195 C C . THR A 1 269 ? -8.142 20.155 18.104 1.00 96.38 269 THR A C 1
ATOM 2197 O O . THR A 1 269 ? -6.948 20.330 18.311 1.00 96.38 269 THR A O 1
ATOM 2200 N N . ARG A 1 270 ? -9.034 21.135 18.271 1.00 96.19 270 ARG A N 1
ATOM 2201 C CA . ARG A 1 270 ? -8.724 22.551 18.528 1.00 96.19 270 ARG A CA 1
ATOM 2202 C C . ARG A 1 270 ? -7.652 22.765 19.600 1.00 96.19 270 ARG A C 1
ATOM 2204 O O . ARG A 1 270 ? -6.759 23.583 19.393 1.00 96.19 270 ARG A O 1
ATOM 2211 N N . TYR A 1 271 ? -7.753 22.047 20.716 1.00 96.81 271 TYR A N 1
ATOM 2212 C CA . TYR A 1 271 ? -6.854 22.206 21.862 1.00 96.81 271 TYR A CA 1
ATOM 2213 C C . TYR A 1 271 ? -5.670 21.231 21.869 1.00 96.81 271 TYR A C 1
ATOM 2215 O O . TYR A 1 271 ? -4.823 21.325 22.752 1.00 96.81 271 TYR A O 1
ATOM 2223 N N . ASN A 1 272 ? -5.588 20.308 20.907 1.00 96.31 272 ASN A N 1
ATOM 2224 C CA . ASN A 1 272 ? -4.601 19.225 20.917 1.00 96.31 272 ASN A CA 1
ATOM 2225 C C . ASN A 1 272 ? -3.346 19.504 20.078 1.00 96.31 272 ASN A C 1
ATOM 2227 O O . ASN A 1 272 ? -2.515 18.615 19.902 1.00 96.31 272 ASN A O 1
ATOM 2231 N N . TYR A 1 273 ? -3.216 20.713 19.529 1.00 96.31 273 TYR A N 1
ATOM 2232 C CA . TYR A 1 273 ? -2.057 21.118 18.736 1.00 96.31 273 TYR A CA 1
ATOM 2233 C C . TYR A 1 273 ? -1.433 22.383 19.314 1.00 96.31 273 TYR A C 1
ATOM 2235 O O . TYR A 1 273 ? -2.135 23.384 19.506 1.00 96.31 273 TYR A O 1
ATOM 2243 N N . SER A 1 274 ? -0.118 22.357 19.528 1.00 94.69 274 SER A N 1
ATOM 2244 C CA . SER A 1 274 ? 0.664 23.568 19.781 1.00 94.69 274 SER A CA 1
ATOM 2245 C C . SER A 1 274 ? 0.710 24.451 18.531 1.00 94.69 274 SER A C 1
ATOM 2247 O O . SER A 1 274 ? 0.377 24.015 17.423 1.00 94.69 274 SER A O 1
ATOM 2249 N N . ASP A 1 275 ? 1.119 25.708 18.680 1.00 95.56 275 ASP A N 1
ATOM 2250 C CA . ASP A 1 275 ? 1.259 26.594 17.524 1.00 95.56 275 ASP A CA 1
ATOM 2251 C C . ASP A 1 275 ? 2.367 26.111 16.580 1.00 95.56 275 ASP A C 1
ATOM 2253 O O . ASP A 1 275 ? 2.180 26.122 15.365 1.00 95.56 275 ASP A O 1
ATOM 2257 N N . GLU A 1 276 ? 3.466 25.575 17.114 1.00 96.19 276 GLU A N 1
ATOM 2258 C CA . GLU A 1 276 ? 4.532 24.952 16.325 1.00 96.19 276 GLU A CA 1
ATOM 2259 C C . GLU A 1 276 ? 4.021 23.743 15.534 1.00 96.19 276 GLU A C 1
ATOM 2261 O O . GLU A 1 276 ? 4.329 23.621 14.347 1.00 96.19 276 GLU A O 1
ATOM 2266 N N . GLU A 1 277 ? 3.206 22.878 16.148 1.00 96.25 277 GLU A N 1
ATOM 2267 C CA . GLU A 1 277 ? 2.589 21.738 15.460 1.00 96.25 277 GLU A CA 1
ATOM 2268 C C . GLU A 1 277 ? 1.650 22.200 14.337 1.00 96.25 277 GLU A C 1
ATOM 2270 O O . GLU A 1 277 ? 1.693 21.641 13.239 1.00 96.25 277 GLU A O 1
ATOM 2275 N N . LYS A 1 278 ? 0.838 23.244 14.566 1.00 97.00 278 LYS A N 1
ATOM 2276 C CA . LYS A 1 278 ? -0.037 23.824 13.528 1.00 97.00 278 LYS A CA 1
ATOM 2277 C C . LYS A 1 278 ? 0.776 24.394 12.367 1.00 97.00 278 LYS A C 1
ATOM 2279 O O . LYS A 1 278 ? 0.438 24.133 11.213 1.00 97.00 278 LYS A O 1
ATOM 2284 N N . PHE A 1 279 ? 1.845 25.144 12.647 1.00 97.81 279 PHE A N 1
ATOM 2285 C CA . PHE A 1 279 ? 2.727 25.676 11.606 1.00 97.81 279 PHE A CA 1
ATOM 2286 C C . PHE A 1 279 ? 3.415 24.553 10.826 1.00 97.81 279 PHE A C 1
ATOM 2288 O O . PHE A 1 279 ? 3.409 24.589 9.596 1.00 97.81 279 PHE A O 1
ATOM 2295 N N . GLY A 1 280 ? 3.931 23.532 11.516 1.00 97.81 280 GLY A N 1
ATOM 2296 C CA . GLY A 1 280 ? 4.532 22.357 10.886 1.00 97.81 280 GLY A CA 1
ATOM 2297 C C . GLY A 1 280 ? 3.544 21.602 9.993 1.00 97.81 280 GLY A C 1
ATOM 2298 O O . GLY A 1 280 ? 3.872 21.269 8.857 1.00 97.81 280 GLY A O 1
ATOM 2299 N N . LEU A 1 281 ? 2.306 21.396 10.454 1.00 97.75 281 LEU A N 1
ATOM 2300 C CA . LEU A 1 281 ? 1.237 20.788 9.657 1.00 97.75 281 LEU A CA 1
ATOM 2301 C C . LEU A 1 281 ? 0.927 21.601 8.398 1.00 97.75 281 LEU A C 1
ATOM 2303 O O . LEU A 1 281 ? 0.881 21.038 7.305 1.00 97.75 281 LEU A O 1
ATOM 2307 N N . ILE A 1 282 ? 0.740 22.917 8.529 1.00 98.19 282 ILE A N 1
ATOM 2308 C CA . ILE A 1 282 ? 0.477 23.805 7.387 1.00 98.19 282 ILE A CA 1
ATOM 2309 C C . ILE A 1 282 ? 1.626 23.737 6.381 1.00 98.19 282 ILE A C 1
ATOM 2311 O O . ILE A 1 282 ? 1.378 23.657 5.179 1.00 98.19 282 ILE A O 1
ATOM 2315 N N . GLU A 1 283 ? 2.869 23.735 6.857 1.00 98.38 283 GLU A N 1
ATOM 2316 C CA . GLU A 1 283 ? 4.050 23.656 6.004 1.00 98.38 283 GLU A CA 1
ATOM 2317 C C . GLU A 1 283 ? 4.090 22.347 5.209 1.00 98.38 283 GLU A C 1
ATOM 2319 O O . GLU A 1 283 ? 4.241 22.375 3.987 1.00 98.38 283 GLU A O 1
ATOM 2324 N N . VAL A 1 284 ? 3.882 21.201 5.866 1.00 98.56 284 VAL A N 1
ATOM 2325 C CA . VAL A 1 284 ? 3.865 19.891 5.197 1.00 98.56 284 VAL A CA 1
ATOM 2326 C C . VAL A 1 284 ? 2.709 19.795 4.201 1.00 98.56 284 VAL A C 1
ATOM 2328 O O . VAL A 1 284 ? 2.916 19.370 3.065 1.00 98.56 284 VAL A O 1
ATOM 2331 N N . ILE A 1 285 ? 1.510 20.259 4.565 1.00 98.62 285 ILE A N 1
ATOM 2332 C CA . ILE A 1 285 ? 0.355 20.294 3.655 1.00 98.62 285 ILE A CA 1
ATOM 2333 C C . ILE A 1 285 ? 0.651 21.178 2.436 1.00 98.62 285 ILE A C 1
ATOM 2335 O O . ILE A 1 285 ? 0.359 20.784 1.303 1.00 98.62 285 ILE A O 1
ATOM 2339 N N . ALA A 1 286 ? 1.260 22.348 2.637 1.00 98.56 286 ALA A N 1
ATOM 2340 C CA . ALA A 1 286 ? 1.644 23.242 1.551 1.00 98.56 286 ALA A CA 1
ATOM 2341 C C . ALA A 1 286 ? 2.697 22.604 0.630 1.00 98.56 286 ALA A C 1
ATOM 2343 O O . ALA A 1 286 ? 2.564 22.706 -0.590 1.00 98.56 286 ALA A O 1
ATOM 2344 N N . MET A 1 287 ? 3.690 21.898 1.182 1.00 98.75 287 MET A N 1
ATOM 2345 C CA . MET A 1 287 ? 4.684 21.148 0.404 1.00 98.75 287 MET A CA 1
ATOM 2346 C C . MET A 1 287 ? 4.038 20.021 -0.414 1.00 98.75 287 MET A C 1
ATOM 2348 O O . MET A 1 287 ? 4.299 19.920 -1.614 1.00 98.75 287 MET A O 1
ATOM 2352 N N . ILE A 1 288 ? 3.135 19.232 0.182 1.00 98.81 288 ILE A N 1
ATOM 2353 C CA . ILE A 1 288 ? 2.382 18.174 -0.515 1.00 98.81 288 ILE A CA 1
ATOM 2354 C C . ILE A 1 288 ? 1.599 18.765 -1.690 1.00 98.81 288 ILE A C 1
ATOM 2356 O O . ILE A 1 288 ? 1.737 18.310 -2.826 1.00 98.81 288 ILE A O 1
ATOM 2360 N N . LYS A 1 289 ? 0.784 19.799 -1.446 1.00 98.56 289 LYS A N 1
ATOM 2361 C CA . LYS A 1 289 ? -0.067 20.395 -2.488 1.00 98.56 289 LYS A CA 1
ATOM 2362 C C . LYS A 1 289 ? 0.743 21.149 -3.542 1.00 98.56 289 LYS A C 1
ATOM 2364 O O . LYS A 1 289 ? 0.424 21.062 -4.726 1.00 98.56 289 LYS A O 1
ATOM 2369 N N . GLY A 1 290 ? 1.810 21.837 -3.143 1.00 98.31 290 GLY A N 1
ATOM 2370 C CA . GLY A 1 290 ? 2.732 22.504 -4.060 1.00 98.31 290 GLY A CA 1
ATOM 2371 C C . GLY A 1 290 ? 3.403 21.511 -5.004 1.00 98.31 290 GLY A C 1
ATOM 2372 O O . GLY A 1 290 ? 3.357 21.683 -6.224 1.00 98.31 290 GLY A O 1
ATOM 2373 N N . LEU A 1 291 ? 3.951 20.423 -4.458 1.00 98.38 291 LEU A N 1
ATOM 2374 C CA . LEU A 1 291 ? 4.586 19.384 -5.258 1.00 98.38 291 LEU A CA 1
ATOM 2375 C C . LEU A 1 291 ? 3.579 18.619 -6.129 1.00 98.38 291 LEU A C 1
ATOM 2377 O O . LEU A 1 291 ? 3.879 18.341 -7.290 1.00 98.38 291 LEU A O 1
ATOM 2381 N N . GLN A 1 292 ? 2.367 18.356 -5.629 1.00 98.56 292 GLN A N 1
ATOM 2382 C CA . GLN A 1 292 ? 1.282 17.752 -6.409 1.00 98.56 292 GLN A CA 1
ATOM 2383 C C . GLN A 1 292 ? 1.006 18.542 -7.698 1.00 98.56 292 GLN A C 1
ATOM 2385 O O . GLN A 1 292 ? 0.907 17.958 -8.778 1.00 98.56 292 GLN A O 1
ATOM 2390 N N . VAL A 1 293 ? 0.937 19.876 -7.607 1.00 98.19 293 VAL A N 1
ATOM 2391 C CA . VAL A 1 293 ? 0.740 20.751 -8.773 1.00 98.19 293 VAL A CA 1
ATOM 2392 C C . VAL A 1 293 ? 1.909 20.644 -9.752 1.00 98.19 293 VAL A C 1
ATOM 2394 O O . VAL A 1 293 ? 1.688 20.533 -10.958 1.00 98.19 293 VAL A O 1
ATOM 2397 N N . LEU A 1 294 ? 3.151 20.664 -9.261 1.00 97.00 294 LEU A N 1
ATOM 2398 C CA . LEU A 1 294 ? 4.337 20.555 -10.117 1.00 97.00 294 LEU A CA 1
ATOM 2399 C C . LEU A 1 294 ? 4.401 19.202 -10.839 1.00 97.00 294 LEU A C 1
ATOM 2401 O O . LEU A 1 294 ? 4.665 19.161 -12.039 1.00 97.00 294 LEU A O 1
ATOM 2405 N N . MET A 1 295 ? 4.105 18.108 -10.137 1.00 97.94 295 MET A N 1
ATOM 2406 C CA . MET A 1 295 ? 4.085 16.767 -10.723 1.00 97.94 295 MET A CA 1
ATOM 2407 C C . MET A 1 295 ? 2.952 16.591 -11.736 1.00 97.94 295 MET A C 1
ATOM 2409 O O . MET A 1 295 ? 3.175 16.000 -12.790 1.00 97.94 295 MET A O 1
ATOM 2413 N N . SER A 1 296 ? 1.772 17.161 -11.471 1.00 97.62 296 SER A N 1
ATOM 2414 C CA . SER A 1 296 ? 0.652 17.153 -12.420 1.00 97.62 296 SER A CA 1
ATOM 2415 C C . SER A 1 296 ? 0.986 17.914 -13.710 1.00 97.62 296 SER A C 1
ATOM 2417 O O . SER A 1 296 ? 0.669 17.446 -14.800 1.00 97.62 296 SER A O 1
ATOM 2419 N N . ARG A 1 297 ? 1.726 19.031 -13.636 1.00 95.38 297 ARG A N 1
ATOM 2420 C CA . ARG A 1 297 ? 2.203 19.745 -14.840 1.00 95.38 297 ARG A CA 1
ATOM 2421 C C . ARG A 1 297 ? 3.152 18.909 -15.704 1.00 95.38 297 ARG A C 1
ATOM 2423 O O . ARG A 1 297 ? 3.195 19.107 -16.913 1.00 95.38 297 ARG A O 1
ATOM 2430 N N . MET A 1 298 ? 3.891 17.981 -15.098 1.00 95.62 298 MET A N 1
ATOM 2431 C CA . MET A 1 298 ? 4.802 17.069 -15.796 1.00 95.62 298 MET A CA 1
ATOM 2432 C C . MET A 1 298 ? 4.156 15.729 -16.180 1.00 95.62 298 MET A C 1
ATOM 2434 O O . MET A 1 298 ? 4.838 14.857 -16.714 1.00 95.62 298 MET A O 1
ATOM 2438 N N . GLU A 1 299 ? 2.851 15.546 -15.959 1.00 96.19 299 GLU A N 1
ATOM 2439 C CA . GLU A 1 299 ? 2.156 14.271 -16.177 1.00 96.19 299 GLU A CA 1
ATOM 2440 C C . GLU A 1 299 ? 2.345 13.716 -17.597 1.00 96.19 299 GLU A C 1
ATOM 2442 O O . GLU A 1 299 ? 2.611 12.527 -17.776 1.00 96.19 299 GLU A O 1
ATOM 2447 N N . THR A 1 300 ? 2.257 14.560 -18.625 1.00 94.81 300 THR A N 1
ATOM 2448 C CA . THR A 1 300 ? 2.423 14.130 -20.024 1.00 94.81 300 THR A CA 1
ATOM 2449 C C . THR A 1 300 ? 3.835 13.612 -20.303 1.00 94.81 300 THR A C 1
ATOM 2451 O O . THR A 1 300 ? 4.009 12.623 -21.014 1.00 94.81 300 THR A O 1
ATOM 2454 N N . VAL A 1 301 ? 4.846 14.242 -19.700 1.00 94.94 301 VAL A N 1
ATOM 2455 C CA . VAL A 1 301 ? 6.254 13.839 -19.791 1.00 94.94 301 VAL A CA 1
ATOM 2456 C C . VAL A 1 301 ? 6.476 12.518 -19.068 1.00 94.94 301 VAL A C 1
ATOM 2458 O O . VAL A 1 301 ? 7.079 11.605 -19.632 1.00 94.94 301 VAL A O 1
ATOM 2461 N N . PHE A 1 302 ? 5.966 12.408 -17.840 1.00 97.56 302 PHE A N 1
ATOM 2462 C CA . PHE A 1 302 ? 6.111 11.207 -17.031 1.00 97.56 302 PHE A CA 1
ATOM 2463 C C . PHE A 1 302 ? 5.401 10.017 -17.657 1.00 97.56 302 PHE A C 1
ATOM 2465 O O . PHE A 1 302 ? 6.012 8.971 -17.820 1.00 97.56 302 PHE A O 1
ATOM 2472 N N . THR A 1 303 ? 4.145 10.162 -18.072 1.00 97.75 303 THR A N 1
ATOM 2473 C CA . THR A 1 303 ? 3.379 9.043 -18.640 1.00 97.75 303 THR A CA 1
ATOM 2474 C C . THR A 1 303 ? 3.983 8.510 -19.942 1.00 97.75 303 THR A C 1
ATOM 2476 O O . THR A 1 303 ? 3.970 7.298 -20.152 1.00 97.75 303 THR A O 1
ATOM 2479 N N . ASP A 1 304 ? 4.559 9.367 -20.794 1.00 96.50 304 ASP A N 1
ATOM 2480 C CA . ASP A 1 304 ? 5.322 8.936 -21.977 1.00 96.50 304 ASP A CA 1
ATOM 2481 C C . ASP A 1 304 ? 6.601 8.173 -21.586 1.00 96.50 304 ASP A C 1
ATOM 2483 O O . ASP A 1 304 ? 6.834 7.066 -22.074 1.00 96.50 304 ASP A O 1
ATOM 2487 N N . ALA A 1 305 ? 7.399 8.716 -20.660 1.00 97.56 305 ALA A N 1
ATOM 2488 C CA . ALA A 1 305 ? 8.631 8.074 -20.201 1.00 97.56 305 ALA A CA 1
ATOM 2489 C C . ALA A 1 305 ? 8.368 6.724 -19.509 1.00 97.56 305 ALA A C 1
ATOM 2491 O O . ALA A 1 305 ? 9.011 5.728 -19.841 1.00 97.56 305 ALA A O 1
ATOM 2492 N N . ILE A 1 306 ? 7.371 6.671 -18.620 1.00 98.62 306 ILE A N 1
ATOM 2493 C CA . ILE A 1 306 ? 6.950 5.473 -17.882 1.00 98.62 306 ILE A CA 1
ATOM 2494 C C . ILE A 1 306 ? 6.545 4.369 -18.852 1.00 98.62 306 ILE A C 1
ATOM 2496 O O . ILE A 1 306 ? 7.031 3.246 -18.739 1.00 98.62 306 ILE A O 1
ATOM 2500 N N . ARG A 1 307 ? 5.675 4.662 -19.827 1.00 98.56 307 ARG A N 1
ATOM 2501 C CA . ARG A 1 307 ? 5.203 3.656 -20.791 1.00 98.56 307 ARG A CA 1
ATOM 2502 C C . ARG A 1 307 ? 6.355 3.074 -21.603 1.00 98.56 307 ARG A C 1
ATOM 2504 O O . ARG A 1 307 ? 6.403 1.861 -21.788 1.00 98.56 307 ARG A O 1
ATOM 2511 N N . ARG A 1 308 ? 7.289 3.915 -22.056 1.00 98.19 308 ARG A N 1
ATOM 2512 C CA . ARG A 1 308 ? 8.483 3.482 -22.801 1.00 98.19 308 ARG A CA 1
ATOM 2513 C C . ARG A 1 308 ? 9.423 2.646 -21.943 1.00 98.19 308 ARG A C 1
ATOM 2515 O O . ARG A 1 308 ? 9.859 1.588 -22.389 1.00 98.19 308 ARG A O 1
ATOM 2522 N N . HIS A 1 309 ? 9.710 3.100 -20.725 1.00 98.56 309 HIS A N 1
ATOM 2523 C CA . HIS A 1 309 ? 10.602 2.406 -19.803 1.00 98.56 309 HIS A CA 1
ATOM 2524 C C . HIS A 1 309 ? 10.030 1.050 -19.378 1.00 98.56 309 HIS A C 1
ATOM 2526 O O . HIS A 1 309 ? 10.692 0.032 -19.547 1.00 98.56 309 HIS A O 1
ATOM 2532 N N . VAL A 1 310 ? 8.777 1.013 -18.913 1.00 98.62 310 VAL A N 1
ATOM 2533 C CA . VAL A 1 310 ? 8.100 -0.228 -18.504 1.00 98.62 310 VAL A CA 1
ATOM 2534 C C . VAL A 1 310 ? 8.039 -1.227 -19.659 1.00 98.62 310 VAL A C 1
ATOM 2536 O O . VAL A 1 310 ? 8.290 -2.414 -19.458 1.00 98.62 310 VAL A O 1
ATOM 2539 N N . TYR A 1 311 ? 7.741 -0.761 -20.876 1.00 98.62 311 TYR A N 1
ATOM 2540 C CA . TYR A 1 311 ? 7.781 -1.613 -22.060 1.00 98.62 311 TYR A CA 1
ATOM 2541 C C . TYR A 1 311 ? 9.177 -2.186 -22.300 1.00 98.62 311 TYR A C 1
ATOM 2543 O O . TYR A 1 311 ? 9.319 -3.396 -22.458 1.00 98.62 311 TYR A O 1
ATOM 2551 N N . ALA A 1 312 ? 10.201 -1.329 -22.330 1.00 98.31 312 ALA A N 1
ATOM 2552 C CA . ALA A 1 312 ? 11.574 -1.737 -22.594 1.00 98.31 312 ALA A CA 1
ATOM 2553 C C . ALA A 1 312 ? 12.063 -2.761 -21.560 1.00 98.31 312 ALA A C 1
ATOM 2555 O O . ALA A 1 312 ? 12.545 -3.818 -21.953 1.00 98.31 312 ALA A O 1
ATOM 2556 N N . GLU A 1 313 ? 11.858 -2.504 -20.266 1.00 98.31 313 GLU A N 1
ATOM 2557 C CA . GLU A 1 313 ? 12.233 -3.417 -19.179 1.00 98.31 313 GLU A CA 1
ATOM 2558 C C . GLU A 1 313 ? 11.489 -4.755 -19.266 1.00 98.31 313 GLU A C 1
ATOM 2560 O O . GLU A 1 313 ? 12.103 -5.816 -19.144 1.00 98.31 313 GLU A O 1
ATOM 2565 N N . LEU A 1 314 ? 10.172 -4.736 -19.518 1.00 98.56 314 LEU A N 1
ATOM 2566 C CA . LEU A 1 314 ? 9.392 -5.962 -19.699 1.00 98.56 314 LEU A CA 1
ATOM 2567 C C . LEU A 1 314 ? 9.916 -6.779 -20.880 1.00 98.56 314 LEU A C 1
ATOM 2569 O O . LEU A 1 314 ? 10.126 -7.984 -20.740 1.00 98.56 314 LEU A O 1
ATOM 2573 N N . GLN A 1 315 ? 10.125 -6.140 -22.033 1.00 98.44 315 GLN A N 1
ATOM 2574 C CA . GLN A 1 315 ? 10.558 -6.835 -23.239 1.00 98.44 315 GLN A CA 1
ATOM 2575 C C . GLN A 1 315 ? 11.997 -7.345 -23.127 1.00 98.44 315 GLN A C 1
ATOM 2577 O O . GLN A 1 315 ? 12.254 -8.489 -23.492 1.00 98.44 315 GLN A O 1
ATOM 2582 N N . GLU A 1 316 ? 12.918 -6.567 -22.558 1.00 98.00 316 GLU A N 1
ATOM 2583 C CA . GLU A 1 316 ? 14.295 -7.009 -22.303 1.00 98.00 316 GLU A CA 1
ATOM 2584 C C . GLU A 1 316 ? 14.323 -8.201 -21.337 1.00 98.00 316 GLU A C 1
ATOM 2586 O O . GLU A 1 316 ? 15.067 -9.171 -21.517 1.00 98.00 316 GLU A O 1
ATOM 2591 N N . PHE A 1 317 ? 13.451 -8.185 -20.329 1.00 98.44 317 PHE A N 1
ATOM 2592 C CA . PHE A 1 317 ? 13.338 -9.292 -19.398 1.00 98.44 317 PHE A CA 1
ATOM 2593 C C . PHE A 1 317 ? 12.821 -10.570 -20.078 1.00 98.44 317 PHE A C 1
ATOM 2595 O O . PHE A 1 317 ? 13.473 -11.616 -20.014 1.00 98.44 317 PHE A O 1
ATOM 2602 N N . VAL A 1 318 ? 11.678 -10.507 -20.768 1.00 97.94 318 VAL A N 1
ATOM 2603 C CA . VAL A 1 318 ? 11.053 -11.711 -21.346 1.00 97.94 318 VAL A CA 1
ATOM 2604 C C . VAL A 1 318 ? 11.767 -12.218 -22.603 1.00 97.94 318 VAL A C 1
ATOM 2606 O O . VAL A 1 318 ? 11.829 -13.431 -22.823 1.00 97.94 318 VAL A O 1
ATOM 2609 N N . GLN A 1 319 ? 12.328 -11.328 -23.425 1.00 97.75 319 GLN A N 1
ATOM 2610 C CA . GLN A 1 319 ? 12.971 -11.710 -24.684 1.00 97.75 319 GLN A CA 1
ATOM 2611 C C . GLN A 1 319 ? 14.439 -12.088 -24.503 1.00 97.75 319 GLN A C 1
ATOM 2613 O O . GLN A 1 319 ? 14.866 -13.053 -25.133 1.00 97.75 319 GLN A O 1
ATOM 2618 N N . SER A 1 320 ? 15.180 -11.393 -23.632 1.00 96.06 320 SER A N 1
ATOM 2619 C CA . SER A 1 320 ? 16.627 -11.590 -23.450 1.00 96.06 320 SER A CA 1
ATOM 2620 C C . SER A 1 320 ? 16.960 -12.267 -22.120 1.00 96.06 320 SER A C 1
ATOM 2622 O O . SER A 1 320 ? 17.584 -13.330 -22.103 1.00 96.06 320 SER A O 1
ATOM 2624 N N . THR A 1 321 ? 16.518 -11.699 -20.993 1.00 97.12 321 THR A N 1
ATOM 2625 C CA . THR A 1 321 ? 16.922 -12.161 -19.647 1.00 97.12 321 THR A CA 1
ATOM 2626 C C . THR A 1 321 ? 16.463 -13.593 -19.365 1.00 97.12 321 THR A C 1
ATOM 2628 O O . THR A 1 321 ? 17.227 -14.404 -18.840 1.00 97.12 321 THR A O 1
ATOM 2631 N N . LEU A 1 322 ? 15.236 -13.946 -19.764 1.00 97.62 322 LEU A N 1
ATOM 2632 C CA . LEU A 1 322 ? 14.678 -15.286 -19.567 1.00 97.62 322 LEU A CA 1
ATOM 2633 C C . LEU A 1 322 ? 15.244 -16.363 -20.513 1.00 97.62 322 LEU A C 1
ATOM 2635 O O . LEU A 1 322 ? 14.983 -17.547 -20.278 1.00 97.62 322 LEU A O 1
ATOM 2639 N N . ARG A 1 323 ? 16.058 -16.011 -21.524 1.00 97.12 323 ARG A N 1
ATOM 2640 C CA . ARG A 1 323 ? 16.667 -16.994 -22.448 1.00 97.12 323 ARG A CA 1
ATOM 2641 C C . ARG A 1 323 ? 17.549 -17.992 -21.717 1.00 97.12 323 ARG A C 1
ATOM 2643 O O . ARG A 1 323 ? 17.441 -19.199 -21.919 1.00 97.12 323 ARG A O 1
ATOM 2650 N N . GLU A 1 324 ? 18.422 -17.501 -20.848 1.00 95.94 324 GLU A N 1
ATOM 2651 C CA . GLU A 1 324 ? 19.400 -18.346 -20.173 1.00 95.94 324 GLU A CA 1
ATOM 2652 C C . GLU A 1 324 ? 18.764 -19.271 -19.103 1.00 95.94 324 GLU A C 1
ATOM 2654 O O . GLU A 1 324 ? 19.056 -20.476 -19.109 1.00 95.94 324 GLU A O 1
ATOM 2659 N N . PRO A 1 325 ? 17.831 -18.796 -18.248 1.00 96.75 325 PRO A N 1
ATOM 2660 C CA . PRO A 1 325 ? 17.013 -19.663 -17.398 1.00 96.75 325 PRO A CA 1
ATOM 2661 C C . PRO A 1 325 ? 16.241 -20.726 -18.196 1.00 96.75 325 PRO A C 1
ATOM 2663 O O . PRO A 1 325 ? 16.230 -21.900 -17.814 1.00 96.75 325 PRO A O 1
ATOM 2666 N N . LEU A 1 326 ? 15.653 -20.350 -19.340 1.00 97.56 326 LEU A N 1
ATOM 2667 C CA . LEU A 1 326 ? 14.952 -21.280 -20.227 1.00 97.56 326 LEU A CA 1
ATOM 2668 C C . LEU A 1 326 ? 15.895 -22.350 -20.786 1.00 97.56 326 LEU A C 1
ATOM 2670 O O . LEU A 1 326 ? 15.596 -23.542 -20.704 1.00 97.56 326 LEU A O 1
ATOM 2674 N N . ARG A 1 327 ? 17.068 -21.949 -21.288 1.00 97.75 327 ARG A N 1
ATOM 2675 C CA . ARG A 1 327 ? 18.095 -22.860 -21.810 1.00 97.75 327 ARG A CA 1
ATOM 2676 C C . ARG A 1 327 ? 18.487 -23.911 -20.779 1.00 97.75 327 ARG A C 1
ATOM 2678 O O . ARG A 1 327 ? 18.600 -25.095 -21.107 1.00 97.75 327 ARG A O 1
ATOM 2685 N N . LYS A 1 328 ? 18.702 -23.495 -19.527 1.00 97.00 328 LYS A N 1
ATOM 2686 C CA . LYS A 1 328 ? 19.028 -24.396 -18.412 1.00 97.00 328 LYS A CA 1
ATOM 2687 C C . LYS A 1 328 ? 17.878 -25.342 -18.095 1.00 97.00 328 LYS A C 1
ATOM 2689 O O . LYS A 1 328 ? 18.128 -26.536 -17.924 1.00 97.00 328 LYS A O 1
ATOM 2694 N N . ALA A 1 329 ? 16.642 -24.845 -18.073 1.00 96.81 329 ALA A N 1
ATOM 2695 C CA . ALA A 1 329 ? 15.464 -25.673 -17.848 1.00 96.81 329 ALA A CA 1
ATOM 2696 C C . ALA A 1 329 ? 15.301 -26.743 -18.943 1.00 96.81 329 ALA A C 1
ATOM 2698 O O . ALA A 1 329 ? 15.106 -27.914 -18.621 1.00 96.81 329 ALA A O 1
ATOM 2699 N N . VAL A 1 330 ? 15.483 -26.380 -20.218 1.00 97.12 330 VAL A N 1
ATOM 2700 C CA . VAL A 1 330 ? 15.448 -27.320 -21.354 1.00 97.12 330 VAL A CA 1
ATOM 2701 C C . VAL A 1 330 ? 16.583 -28.343 -21.256 1.00 97.12 330 VAL A C 1
ATOM 2703 O O . VAL A 1 330 ? 16.334 -29.548 -21.287 1.00 97.12 330 VAL A O 1
ATOM 2706 N N . LYS A 1 331 ? 17.831 -27.887 -21.074 1.00 97.12 331 LYS A N 1
ATOM 2707 C CA . LYS A 1 331 ? 19.012 -28.764 -20.984 1.00 97.12 331 LYS A CA 1
ATOM 2708 C C . LYS A 1 331 ? 18.889 -29.788 -19.851 1.00 97.12 331 LYS A C 1
ATOM 2710 O O . LYS A 1 331 ? 19.269 -30.944 -20.024 1.00 97.12 331 LYS A O 1
ATOM 2715 N N . ASN A 1 332 ? 18.370 -29.362 -18.702 1.00 96.31 332 ASN A N 1
ATOM 2716 C CA . ASN A 1 332 ? 18.275 -30.181 -17.495 1.00 96.31 332 ASN A CA 1
ATOM 2717 C C . ASN A 1 332 ? 16.916 -30.888 -17.343 1.00 96.31 332 ASN A C 1
ATOM 2719 O O . ASN A 1 332 ? 16.655 -31.442 -16.274 1.00 96.31 332 ASN A O 1
ATOM 2723 N N . LYS A 1 333 ? 16.057 -30.866 -18.376 1.00 95.69 333 LYS A N 1
ATOM 2724 C CA . LYS A 1 333 ? 14.721 -31.493 -18.385 1.00 95.69 333 LYS A CA 1
ATOM 2725 C C . LYS A 1 333 ? 13.846 -31.064 -17.194 1.00 95.69 333 LYS A C 1
ATOM 2727 O O . LYS A 1 333 ? 13.221 -31.881 -16.524 1.00 95.69 333 LYS A O 1
ATOM 2732 N N . LYS A 1 334 ? 13.846 -29.765 -16.882 1.00 95.38 334 LYS A N 1
ATOM 2733 C CA . LYS A 1 334 ? 13.000 -29.149 -15.847 1.00 95.38 334 LYS A CA 1
ATOM 2734 C C . LYS A 1 334 ? 11.699 -28.654 -16.479 1.00 95.38 334 LYS A C 1
ATOM 2736 O O . LYS A 1 334 ? 11.511 -27.451 -16.645 1.00 95.38 334 LYS A O 1
ATOM 2741 N N . ASP A 1 335 ? 10.818 -29.582 -16.845 1.00 95.00 335 ASP A N 1
ATOM 2742 C CA . ASP A 1 335 ? 9.643 -29.287 -17.682 1.00 95.00 335 ASP A CA 1
ATOM 2743 C C . ASP A 1 335 ? 8.677 -28.268 -17.066 1.00 95.00 335 ASP A C 1
ATOM 2745 O O . ASP A 1 335 ? 8.190 -27.393 -17.775 1.00 95.00 335 ASP A O 1
ATOM 2749 N N . LEU A 1 336 ? 8.461 -28.302 -15.747 1.00 94.56 336 LEU A N 1
ATOM 2750 C CA . LEU A 1 336 ? 7.588 -27.335 -15.073 1.00 94.56 336 LEU A CA 1
ATOM 2751 C C . LEU A 1 336 ? 8.155 -25.903 -15.121 1.00 94.56 336 LEU A C 1
ATOM 2753 O O . LEU A 1 336 ? 7.445 -24.973 -15.487 1.00 94.56 336 LEU A O 1
ATOM 2757 N N . ILE A 1 337 ? 9.449 -25.722 -14.826 1.00 95.62 337 ILE A N 1
ATOM 2758 C CA . ILE A 1 337 ? 10.120 -24.409 -14.913 1.00 95.62 337 ILE A CA 1
ATOM 2759 C C . ILE A 1 337 ? 10.122 -23.914 -16.362 1.00 95.62 337 ILE A C 1
ATOM 2761 O O . ILE A 1 337 ? 9.817 -22.752 -16.621 1.00 95.62 337 ILE A O 1
ATOM 2765 N N . ARG A 1 338 ? 10.422 -24.808 -17.314 1.00 97.12 338 ARG A N 1
ATOM 2766 C CA . ARG A 1 338 ? 10.356 -24.516 -18.749 1.00 97.12 338 ARG A CA 1
ATOM 2767 C C . ARG A 1 338 ? 8.959 -24.033 -19.145 1.00 97.12 338 ARG A C 1
ATOM 2769 O O . ARG A 1 338 ? 8.864 -23.016 -19.820 1.00 97.12 338 ARG A O 1
ATOM 2776 N N . SER A 1 339 ? 7.910 -24.743 -18.728 1.00 97.75 339 SER A N 1
ATOM 2777 C CA . SER A 1 339 ? 6.518 -24.391 -19.024 1.00 97.75 339 SER A CA 1
ATOM 2778 C C . SER A 1 339 ? 6.182 -22.995 -18.515 1.00 97.75 339 SER A C 1
ATOM 2780 O O . SER A 1 339 ? 5.668 -22.193 -19.278 1.00 97.75 339 SER A O 1
ATOM 2782 N N . ILE A 1 340 ? 6.522 -22.680 -17.262 1.00 97.81 340 ILE A N 1
ATOM 2783 C CA . ILE A 1 340 ? 6.231 -21.368 -16.667 1.00 97.81 340 ILE A CA 1
ATOM 2784 C C . ILE A 1 340 ? 6.966 -20.248 -17.418 1.00 97.81 340 ILE A C 1
ATOM 2786 O O . ILE A 1 340 ? 6.357 -19.239 -17.761 1.00 97.81 340 ILE A O 1
ATOM 2790 N N . ILE A 1 341 ? 8.260 -20.423 -17.718 1.00 97.81 341 ILE A N 1
ATOM 2791 C CA . ILE A 1 341 ? 9.039 -19.412 -18.451 1.00 97.81 341 ILE A CA 1
ATOM 2792 C C . ILE A 1 341 ? 8.482 -19.202 -19.866 1.00 97.81 341 ILE A C 1
ATOM 2794 O O . ILE A 1 341 ? 8.380 -18.061 -20.314 1.00 97.81 341 ILE A O 1
ATOM 2798 N N . LEU A 1 342 ? 8.110 -20.275 -20.570 1.00 97.06 342 LEU A N 1
ATOM 2799 C CA . LEU A 1 342 ? 7.483 -20.166 -21.889 1.00 97.06 342 LEU A CA 1
ATOM 2800 C C . LEU A 1 342 ? 6.133 -19.452 -21.807 1.00 97.06 342 LEU A C 1
ATOM 2802 O O . LEU A 1 342 ? 5.921 -18.519 -22.571 1.00 97.06 342 LEU A O 1
ATOM 2806 N N . SER A 1 343 ? 5.281 -19.782 -20.833 1.00 98.06 343 SER A N 1
ATOM 2807 C CA . SER A 1 343 ? 3.999 -19.094 -20.643 1.00 98.06 343 SER A CA 1
ATOM 2808 C C . SER A 1 343 ? 4.173 -17.601 -20.339 1.00 98.06 343 SER A C 1
ATOM 2810 O O . SER A 1 343 ? 3.427 -16.780 -20.871 1.00 98.06 343 SER A O 1
ATOM 2812 N N . VAL A 1 344 ? 5.189 -17.210 -19.557 1.00 98.06 344 VAL A N 1
ATOM 2813 C CA . VAL A 1 344 ? 5.549 -15.792 -19.351 1.00 98.06 344 VAL A CA 1
ATOM 2814 C C . VAL A 1 344 ? 5.894 -15.113 -20.681 1.00 98.06 344 VAL A C 1
ATOM 2816 O O . VAL A 1 344 ? 5.411 -14.013 -20.954 1.00 98.06 344 VAL A O 1
ATOM 2819 N N . ARG A 1 345 ? 6.700 -15.767 -21.526 1.00 97.38 345 ARG A N 1
ATOM 2820 C CA . ARG A 1 345 ? 7.111 -15.228 -22.833 1.00 97.38 345 ARG A CA 1
ATOM 2821 C C . ARG A 1 345 ? 5.931 -15.140 -23.798 1.00 97.38 345 ARG A C 1
ATOM 2823 O O . ARG A 1 345 ? 5.727 -14.088 -24.384 1.00 97.38 345 ARG A O 1
ATOM 2830 N N . GLU A 1 346 ? 5.111 -16.178 -23.904 1.00 95.69 346 GLU A N 1
ATOM 2831 C CA . GLU A 1 346 ? 3.916 -16.205 -24.761 1.00 95.69 346 GLU A CA 1
ATOM 2832 C C . GLU A 1 346 ? 2.884 -15.135 -24.373 1.00 95.69 346 GLU A C 1
ATOM 2834 O O . GLU A 1 346 ? 2.219 -14.574 -25.239 1.00 95.69 346 GLU A O 1
ATOM 2839 N N . THR A 1 347 ? 2.775 -14.810 -23.081 1.00 96.62 347 THR A N 1
ATOM 2840 C CA . THR A 1 347 ? 1.810 -13.814 -22.586 1.00 96.62 347 THR A CA 1
ATOM 2841 C C . THR A 1 347 ? 2.194 -12.374 -22.961 1.00 96.62 347 THR A C 1
ATOM 2843 O O . THR A 1 347 ? 1.314 -11.530 -23.170 1.00 96.62 347 THR A O 1
ATOM 2846 N N . CYS A 1 348 ? 3.495 -12.058 -23.013 1.00 95.62 348 CYS A N 1
ATOM 2847 C CA . CYS A 1 348 ? 3.963 -10.665 -23.047 1.00 95.62 348 CYS A CA 1
ATOM 2848 C C . CYS A 1 348 ? 5.039 -10.326 -24.078 1.00 95.62 348 CYS A C 1
ATOM 2850 O O . CYS A 1 348 ? 5.264 -9.135 -24.294 1.00 95.62 348 CYS A O 1
ATOM 2852 N N . ALA A 1 349 ? 5.724 -11.294 -24.686 1.00 97.31 349 ALA A N 1
ATOM 2853 C CA . ALA A 1 349 ? 6.786 -10.999 -25.641 1.00 97.31 349 ALA A CA 1
ATOM 2854 C C . ALA A 1 349 ? 6.204 -10.439 -26.949 1.00 97.31 349 ALA A C 1
ATOM 2856 O O . ALA A 1 349 ? 5.495 -11.133 -27.674 1.00 97.31 349 ALA A O 1
ATOM 2857 N N . ASP A 1 350 ? 6.549 -9.193 -27.267 1.00 97.75 350 ASP A N 1
ATOM 2858 C CA . ASP A 1 350 ? 6.288 -8.585 -28.571 1.00 97.75 350 ASP A CA 1
ATOM 2859 C C . ASP A 1 350 ? 7.535 -8.702 -29.449 1.00 97.75 350 ASP A C 1
ATOM 2861 O O . ASP A 1 350 ? 8.452 -7.877 -29.399 1.00 97.75 350 ASP A O 1
ATOM 2865 N N . TRP A 1 351 ? 7.600 -9.771 -30.233 1.00 97.12 351 TRP A N 1
ATOM 2866 C CA . TRP A 1 351 ? 8.719 -10.020 -31.134 1.00 97.12 351 TRP A CA 1
ATOM 2867 C C . TRP A 1 351 ? 8.704 -9.039 -32.306 1.00 97.12 351 TRP A C 1
ATOM 2869 O O . TRP A 1 351 ? 7.678 -8.858 -32.956 1.00 97.12 351 TRP A O 1
ATOM 2879 N N . LEU A 1 352 ? 9.865 -8.483 -32.671 1.00 93.62 352 LEU A N 1
ATOM 2880 C CA . LEU A 1 352 ? 9.975 -7.506 -33.766 1.00 93.62 352 LEU A CA 1
ATOM 2881 C C . LEU A 1 352 ? 9.385 -8.006 -35.101 1.00 93.62 352 LEU A C 1
ATOM 2883 O O . LEU A 1 352 ? 8.849 -7.219 -35.876 1.00 93.62 352 LEU A O 1
ATOM 2887 N N . ARG A 1 353 ? 9.483 -9.315 -35.373 1.00 92.25 353 ARG A N 1
ATOM 2888 C CA . ARG A 1 353 ? 8.943 -9.965 -36.583 1.00 92.25 353 ARG A CA 1
ATOM 2889 C C . ARG A 1 353 ? 7.551 -10.585 -36.380 1.00 92.25 353 ARG A C 1
ATOM 2891 O O . ARG A 1 353 ? 7.103 -11.342 -37.231 1.00 92.25 353 ARG A O 1
ATOM 2898 N N . GLY A 1 354 ? 6.895 -10.320 -35.251 1.00 92.75 354 GLY A N 1
ATOM 2899 C CA . GLY A 1 354 ? 5.595 -10.888 -34.876 1.00 92.75 354 GLY A CA 1
ATOM 2900 C C . GLY A 1 354 ? 5.630 -12.350 -34.413 1.00 92.75 354 GLY A C 1
ATOM 2901 O O . GLY A 1 354 ? 4.633 -12.849 -33.903 1.00 92.75 354 GLY A O 1
ATOM 2902 N N . THR A 1 355 ? 6.764 -13.039 -34.550 1.00 92.69 355 THR A N 1
ATOM 2903 C CA . THR A 1 355 ? 6.935 -14.444 -34.153 1.00 92.69 355 THR A CA 1
ATOM 2904 C C . THR A 1 355 ? 8.241 -14.652 -33.399 1.00 92.69 355 THR A C 1
ATOM 2906 O O . THR A 1 355 ? 9.250 -14.020 -33.722 1.00 92.69 355 THR A O 1
ATOM 2909 N N . GLU A 1 356 ? 8.242 -15.592 -32.455 1.00 93.50 356 GLU A N 1
ATOM 2910 C CA . GLU A 1 356 ? 9.442 -15.986 -31.717 1.00 93.50 356 GLU A CA 1
ATOM 2911 C C . GLU A 1 356 ? 10.529 -16.554 -32.657 1.00 93.50 356 GLU A C 1
ATOM 2913 O O . GLU A 1 356 ? 10.206 -17.395 -33.508 1.00 93.50 356 GLU A O 1
ATOM 2918 N N . PRO A 1 357 ? 11.810 -16.152 -32.504 1.00 93.69 357 PRO A N 1
ATOM 2919 C CA . PRO A 1 357 ? 12.928 -16.713 -33.264 1.00 93.69 357 PRO A CA 1
ATOM 2920 C C . PRO A 1 357 ? 13.098 -18.226 -33.038 1.00 93.69 357 PRO A C 1
ATOM 2922 O O . PRO A 1 357 ? 13.624 -18.674 -32.021 1.00 93.69 357 PRO A O 1
ATOM 2925 N N . GLN A 1 358 ? 12.662 -19.038 -34.006 1.00 92.06 358 GLN A N 1
ATOM 2926 C CA . GLN A 1 358 ? 12.713 -20.511 -33.931 1.00 92.06 358 GLN A CA 1
ATOM 2927 C C . GLN A 1 358 ? 14.142 -21.084 -34.003 1.00 92.06 358 GLN A C 1
ATOM 2929 O O . GLN A 1 358 ? 14.388 -22.261 -33.710 1.00 92.06 358 GLN A O 1
ATOM 2934 N N . ASP A 1 359 ? 15.091 -20.261 -34.432 1.00 92.94 359 ASP A N 1
ATOM 2935 C CA . ASP A 1 359 ? 16.513 -20.550 -34.513 1.00 92.94 359 ASP A CA 1
ATOM 2936 C C . ASP A 1 359 ? 17.269 -20.298 -33.197 1.00 92.94 359 ASP A C 1
ATOM 2938 O O . ASP A 1 359 ? 18.430 -20.700 -33.112 1.00 92.94 359 ASP A O 1
ATOM 2942 N N . ASP A 1 360 ? 16.620 -19.749 -32.158 1.00 94.94 360 ASP A N 1
ATOM 2943 C CA . ASP A 1 360 ? 17.241 -19.510 -30.848 1.00 94.94 360 ASP A CA 1
ATOM 2944 C C . ASP A 1 360 ? 17.811 -20.819 -30.242 1.00 94.94 360 ASP A C 1
ATOM 2946 O O . ASP A 1 360 ? 17.058 -21.757 -29.930 1.00 94.94 360 ASP A O 1
ATOM 2950 N N . PRO A 1 361 ? 19.142 -20.916 -30.025 1.00 95.69 361 PRO A N 1
ATOM 2951 C CA . PRO A 1 361 ? 19.775 -22.074 -29.395 1.00 95.69 361 PRO A CA 1
ATOM 2952 C C . PRO A 1 361 ? 19.211 -22.401 -28.004 1.00 95.69 361 PRO A C 1
ATOM 2954 O O . PRO A 1 361 ? 19.162 -23.582 -27.625 1.00 95.69 361 PRO A O 1
ATOM 2957 N N . ALA A 1 362 ? 18.745 -21.386 -27.265 1.00 95.31 362 ALA A N 1
ATOM 2958 C CA . ALA A 1 362 ? 18.199 -21.522 -25.920 1.00 95.31 362 ALA A CA 1
ATOM 2959 C C . ALA A 1 362 ? 16.952 -22.418 -25.884 1.00 95.31 362 ALA A C 1
ATOM 2961 O O . ALA A 1 362 ? 16.835 -23.262 -24.990 1.00 95.31 362 ALA A O 1
ATOM 2962 N N . LEU A 1 363 ? 16.089 -22.340 -26.908 1.00 94.88 363 LEU A N 1
ATOM 2963 C CA . LEU A 1 363 ? 14.900 -23.195 -27.056 1.00 94.88 363 LEU A CA 1
ATOM 2964 C C . LEU A 1 363 ? 15.254 -24.686 -27.151 1.00 94.88 363 LEU A C 1
ATOM 2966 O O . LEU A 1 363 ? 14.455 -25.550 -26.793 1.00 94.88 363 LEU A O 1
ATOM 2970 N N . LYS A 1 364 ? 16.477 -24.995 -27.599 1.00 95.62 364 LYS A N 1
ATOM 2971 C CA . LYS A 1 364 ? 17.019 -26.356 -27.741 1.00 95.62 364 LYS A CA 1
ATOM 2972 C C . LYS A 1 364 ? 17.991 -26.725 -26.611 1.00 95.62 364 LYS A C 1
ATOM 2974 O O . LYS A 1 364 ? 18.647 -27.764 -26.684 1.00 95.62 364 LYS A O 1
ATOM 2979 N N . GLY A 1 365 ? 18.131 -25.880 -25.584 1.00 95.25 365 GLY A N 1
ATOM 2980 C CA . GLY A 1 365 ? 19.062 -26.075 -24.466 1.00 95.25 365 GLY A CA 1
ATOM 2981 C C . GLY A 1 365 ? 20.545 -25.890 -24.825 1.00 95.25 365 GLY A C 1
ATOM 2982 O O . GLY A 1 365 ? 21.427 -26.212 -24.017 1.00 95.25 365 GLY A O 1
ATOM 2983 N N . LYS A 1 366 ? 20.843 -25.373 -26.023 1.00 95.75 366 LYS A N 1
ATOM 2984 C CA . LYS A 1 366 ? 22.202 -25.141 -26.533 1.00 95.75 366 LYS A CA 1
ATOM 2985 C C . LYS A 1 366 ? 22.670 -23.730 -26.184 1.00 95.75 366 LYS A C 1
ATOM 2987 O O . LYS A 1 366 ? 21.853 -22.831 -26.039 1.00 95.75 366 LYS A O 1
ATOM 2992 N N . LYS A 1 367 ? 23.982 -23.562 -25.993 1.00 95.25 367 LYS A N 1
ATOM 2993 C CA . LYS A 1 367 ? 24.595 -22.238 -25.811 1.00 95.25 367 LYS A CA 1
ATOM 2994 C C . LYS A 1 367 ? 24.554 -21.451 -27.123 1.00 95.25 367 LYS A C 1
ATOM 2996 O O . LYS A 1 367 ? 24.481 -22.065 -28.189 1.00 95.25 367 LYS A O 1
ATOM 3001 N N . ASP A 1 368 ? 24.663 -20.133 -27.009 1.00 94.56 368 ASP A N 1
ATOM 3002 C CA . ASP A 1 368 ? 24.862 -19.245 -28.152 1.00 94.56 368 ASP A CA 1
ATOM 3003 C C . ASP A 1 368 ? 26.163 -19.612 -28.898 1.00 94.56 368 ASP A C 1
ATOM 3005 O O . ASP A 1 368 ? 27.112 -20.104 -28.269 1.00 94.56 368 ASP A O 1
ATOM 3009 N N . PRO A 1 369 ? 26.207 -19.442 -30.233 1.00 92.38 369 PRO A N 1
ATOM 3010 C CA . PRO A 1 369 ? 27.420 -19.666 -31.017 1.00 92.38 369 PRO A CA 1
ATOM 3011 C C . PRO A 1 369 ? 28.511 -18.661 -30.621 1.00 92.38 369 PRO A C 1
ATOM 3013 O O . PRO A 1 369 ? 28.227 -17.648 -29.985 1.00 92.38 369 PRO A O 1
ATOM 3016 N N . GLU A 1 370 ? 29.760 -18.898 -31.031 1.00 87.50 370 GLU A N 1
ATOM 3017 C CA . GLU A 1 370 ? 30.866 -17.963 -30.747 1.00 87.50 370 GLU A CA 1
ATOM 3018 C C . GLU A 1 370 ? 30.623 -16.560 -31.325 1.00 87.50 370 GLU A C 1
ATOM 3020 O O . GLU A 1 370 ? 31.054 -15.571 -30.744 1.00 87.50 370 GLU A O 1
ATOM 3025 N N . SER A 1 371 ? 29.863 -16.462 -32.421 1.00 88.75 371 SER A N 1
ATOM 3026 C CA . SER A 1 371 ? 29.413 -15.196 -33.011 1.00 88.75 371 SER A CA 1
ATOM 3027 C C . SER A 1 371 ? 28.284 -14.500 -32.235 1.00 88.75 371 SER A C 1
ATOM 3029 O O . SER A 1 371 ? 27.869 -13.413 -32.626 1.00 88.75 371 SER A O 1
ATOM 3031 N N . GLY A 1 372 ? 27.755 -15.122 -31.176 1.00 89.31 372 GLY A N 1
ATOM 3032 C CA . GLY A 1 372 ? 26.588 -14.662 -30.423 1.00 89.31 372 GLY A CA 1
ATOM 3033 C C . GLY A 1 372 ? 25.246 -14.941 -31.112 1.00 89.31 372 GLY A C 1
ATOM 3034 O O . GLY A 1 372 ? 25.182 -15.283 -32.295 1.00 89.31 372 GLY A O 1
ATOM 3035 N N . PHE A 1 373 ? 24.159 -14.805 -30.350 1.00 92.62 373 PHE A N 1
ATOM 3036 C CA . PHE A 1 373 ? 22.788 -14.787 -30.864 1.00 92.62 373 PHE A CA 1
ATOM 3037 C C . PHE A 1 373 ? 22.084 -13.533 -30.340 1.00 92.62 373 PHE A C 1
ATOM 3039 O O . PHE A 1 373 ? 21.781 -13.433 -29.151 1.00 92.62 373 PHE A O 1
ATOM 3046 N N . GLU A 1 374 ? 21.869 -12.557 -31.218 1.00 90.44 374 GLU A N 1
ATOM 3047 C CA . GLU A 1 374 ? 21.303 -11.260 -30.848 1.00 90.44 374 GLU A CA 1
ATOM 3048 C C . GLU A 1 374 ? 19.799 -11.217 -31.136 1.00 90.44 374 GLU A C 1
ATOM 3050 O O . GLU A 1 374 ? 19.354 -11.486 -32.255 1.00 90.44 374 GLU A O 1
ATOM 3055 N N . ILE A 1 375 ? 19.015 -10.821 -30.132 1.00 93.69 375 ILE A N 1
ATOM 3056 C CA . ILE A 1 375 ? 17.591 -10.529 -30.287 1.00 93.69 375 ILE A CA 1
ATOM 3057 C C . ILE A 1 375 ? 17.408 -9.015 -30.276 1.00 93.69 375 ILE A C 1
ATOM 3059 O O . ILE A 1 375 ? 17.701 -8.347 -29.289 1.00 93.69 375 ILE A O 1
ATOM 3063 N N . LYS A 1 376 ? 16.876 -8.471 -31.374 1.00 94.50 376 LYS A N 1
ATOM 3064 C CA . LYS A 1 376 ? 16.509 -7.054 -31.454 1.00 94.50 376 LYS A CA 1
ATOM 3065 C C . LYS A 1 376 ? 15.157 -6.826 -30.792 1.00 94.50 376 LYS A C 1
ATOM 3067 O O . LYS A 1 376 ? 14.118 -7.114 -31.386 1.00 94.50 376 LYS A O 1
ATOM 3072 N N . VAL A 1 377 ? 15.190 -6.285 -29.579 1.00 96.50 377 VAL A N 1
ATOM 3073 C CA . VAL A 1 377 ? 13.996 -5.972 -28.793 1.00 96.50 377 VAL A CA 1
ATOM 3074 C C . VAL A 1 377 ? 13.374 -4.657 -29.293 1.00 96.50 377 VAL A C 1
ATOM 3076 O O . VAL A 1 377 ? 14.068 -3.638 -29.339 1.00 96.50 377 VAL A O 1
ATOM 3079 N N . PRO A 1 378 ? 12.084 -4.623 -29.682 1.00 96.31 378 PRO A N 1
ATOM 3080 C CA . PRO A 1 378 ? 11.444 -3.385 -30.122 1.00 96.31 378 PRO A CA 1
ATOM 3081 C C . PRO A 1 378 ? 11.336 -2.354 -28.987 1.00 96.31 378 PRO A C 1
ATOM 3083 O O . PRO A 1 378 ? 11.455 -2.675 -27.803 1.00 96.31 378 PRO A O 1
ATOM 3086 N N . ARG A 1 379 ? 11.059 -1.096 -29.348 1.00 96.12 379 ARG A N 1
ATOM 3087 C CA . ARG A 1 379 ? 10.719 -0.017 -28.409 1.00 96.12 379 ARG A CA 1
ATOM 3088 C C . ARG A 1 379 ? 9.362 0.567 -28.773 1.00 96.12 379 ARG A C 1
ATOM 3090 O O . ARG A 1 379 ? 9.171 1.051 -29.887 1.00 96.12 379 ARG A O 1
ATOM 3097 N N . ARG A 1 380 ? 8.414 0.509 -27.836 1.00 96.50 380 ARG A N 1
ATOM 3098 C CA . ARG A 1 380 ? 7.062 1.060 -27.979 1.00 96.50 380 ARG A CA 1
ATOM 3099 C C . ARG A 1 380 ? 6.718 1.959 -26.805 1.00 96.50 380 ARG A C 1
ATOM 3101 O O . ARG A 1 380 ? 7.333 1.891 -25.749 1.00 96.50 380 ARG A O 1
ATOM 3108 N N . ASN A 1 381 ? 5.712 2.798 -27.013 1.00 96.50 381 ASN A N 1
ATOM 3109 C CA . ASN A 1 381 ? 5.188 3.715 -26.012 1.00 96.50 381 ASN A CA 1
ATOM 3110 C C . ASN A 1 381 ? 3.872 3.186 -25.424 1.00 96.50 381 ASN A C 1
ATOM 3112 O O . ASN A 1 381 ? 2.813 3.787 -25.599 1.00 96.50 381 ASN A O 1
ATOM 3116 N N . VAL A 1 382 ? 3.912 2.001 -24.814 1.00 97.06 382 VAL A N 1
ATOM 3117 C CA . VAL A 1 382 ? 2.721 1.360 -24.246 1.00 97.06 382 VAL A CA 1
ATOM 3118 C C . VAL A 1 382 ? 3.124 0.418 -23.117 1.00 97.06 382 VAL A C 1
ATOM 3120 O O . VAL A 1 382 ? 4.026 -0.390 -23.288 1.00 97.06 382 VAL A O 1
ATOM 3123 N N . GLY A 1 383 ? 2.470 0.515 -21.961 1.00 96.56 383 GLY A N 1
ATOM 3124 C CA . GLY A 1 383 ? 2.658 -0.463 -20.886 1.00 96.56 383 GLY A CA 1
ATOM 3125 C C . GLY A 1 383 ? 1.947 -1.791 -21.187 1.00 96.56 383 GLY A C 1
ATOM 3126 O O . GLY A 1 383 ? 1.082 -1.835 -22.064 1.00 96.56 383 GLY A O 1
ATOM 3127 N N . PRO A 1 384 ? 2.262 -2.876 -20.461 1.00 97.94 384 PRO A N 1
ATOM 3128 C CA . PRO A 1 384 ? 1.446 -4.084 -20.503 1.00 97.94 384 PRO A CA 1
ATOM 3129 C C . PRO A 1 384 ? 0.024 -3.791 -20.012 1.00 97.94 384 PRO A C 1
ATOM 3131 O O . PRO A 1 384 ? -0.196 -2.907 -19.182 1.00 97.94 384 PRO A O 1
ATOM 3134 N N . SER A 1 385 ? -0.945 -4.578 -20.478 1.00 97.88 385 SER A N 1
ATOM 3135 C CA . SER A 1 385 ? -2.269 -4.602 -19.848 1.00 97.88 385 SER A CA 1
ATOM 3136 C C . SER A 1 385 ? -2.184 -5.094 -18.396 1.00 97.88 385 SER A C 1
ATOM 3138 O O . SER A 1 385 ? -1.233 -5.776 -18.000 1.00 97.88 385 SER A O 1
ATOM 3140 N N . SER A 1 386 ? -3.203 -4.784 -17.591 1.00 96.75 386 SER A N 1
ATOM 3141 C CA . SER A 1 386 ? -3.273 -5.221 -16.191 1.00 96.75 386 SER A CA 1
ATOM 3142 C C . SER A 1 386 ? -3.234 -6.747 -16.052 1.00 96.75 386 SER A C 1
ATOM 3144 O O . SER A 1 386 ? -2.555 -7.264 -15.167 1.00 96.75 386 SER A O 1
ATOM 3146 N N . THR A 1 387 ? -3.888 -7.479 -16.960 1.00 97.81 387 THR A N 1
ATOM 3147 C CA . THR A 1 387 ? -3.871 -8.948 -16.986 1.00 97.81 387 THR A CA 1
ATOM 3148 C C . THR A 1 387 ? -2.496 -9.495 -17.352 1.00 97.81 387 THR A C 1
ATOM 3150 O O . THR A 1 387 ? -2.019 -10.410 -16.690 1.00 97.81 387 THR A O 1
ATOM 3153 N N . GLN A 1 388 ? -1.822 -8.914 -18.348 1.00 98.25 388 GLN A N 1
ATOM 3154 C CA . GLN A 1 388 ? -0.452 -9.283 -18.711 1.00 98.25 388 GLN A CA 1
ATOM 3155 C C . GLN A 1 388 ? 0.511 -9.107 -17.536 1.00 98.25 388 GLN A C 1
ATOM 3157 O O . GLN A 1 388 ? 1.235 -10.038 -17.184 1.00 98.25 388 GLN A O 1
ATOM 3162 N N . LEU A 1 389 ? 0.485 -7.935 -16.894 1.00 98.19 389 LEU A N 1
ATOM 3163 C CA . LEU A 1 389 ? 1.354 -7.649 -15.758 1.00 98.19 389 LEU A CA 1
ATOM 3164 C C . LEU A 1 389 ? 1.069 -8.585 -14.577 1.00 98.19 389 LEU A C 1
ATOM 3166 O O . LEU A 1 389 ? 2.007 -9.121 -13.990 1.00 98.19 389 LEU A O 1
ATOM 3170 N N . TYR A 1 390 ? -0.208 -8.818 -14.259 1.00 97.94 390 TYR A N 1
ATOM 3171 C CA . TYR A 1 390 ? -0.614 -9.752 -13.211 1.00 97.94 390 TYR A CA 1
ATOM 3172 C C . TYR A 1 390 ? -0.092 -11.167 -13.489 1.00 97.94 390 TYR A C 1
ATOM 3174 O O . TYR A 1 390 ? 0.631 -11.728 -12.669 1.00 97.94 390 TYR A O 1
ATOM 3182 N N . MET A 1 391 ? -0.375 -11.708 -14.676 1.00 98.12 391 MET A N 1
ATOM 3183 C CA . MET A 1 391 ? 0.008 -13.070 -15.052 1.00 98.12 391 MET A CA 1
ATOM 3184 C C . MET A 1 391 ? 1.525 -13.270 -15.026 1.00 98.12 391 MET A C 1
ATOM 3186 O O . MET A 1 391 ? 1.999 -14.257 -14.465 1.00 98.12 391 MET A O 1
ATOM 3190 N N . VAL A 1 392 ? 2.299 -12.328 -15.579 1.00 97.94 392 VAL A N 1
ATOM 3191 C CA . VAL A 1 392 ? 3.768 -12.395 -15.547 1.00 97.94 392 VAL A CA 1
ATOM 3192 C C . VAL A 1 392 ? 4.278 -12.383 -14.116 1.00 97.94 392 VAL A C 1
ATOM 3194 O O . VAL A 1 392 ? 5.065 -13.253 -13.748 1.00 97.94 392 VAL A O 1
ATOM 3197 N N . ARG A 1 393 ? 3.820 -11.438 -13.290 1.00 97.94 393 ARG A N 1
ATOM 3198 C CA . ARG A 1 393 ? 4.276 -11.331 -11.901 1.00 97.94 393 ARG A CA 1
ATOM 3199 C C . ARG A 1 393 ? 3.949 -12.591 -11.105 1.00 97.94 393 ARG A C 1
ATOM 3201 O O . ARG A 1 393 ? 4.855 -13.144 -10.498 1.00 97.94 393 ARG A O 1
ATOM 3208 N N . THR A 1 394 ? 2.720 -13.100 -11.187 1.00 97.31 394 THR A N 1
ATOM 3209 C CA . THR A 1 394 ? 2.292 -14.319 -10.480 1.00 97.31 394 THR A CA 1
ATOM 3210 C C . THR A 1 394 ? 3.065 -15.560 -10.931 1.00 97.31 394 THR A C 1
ATOM 3212 O O . THR A 1 394 ? 3.503 -16.364 -10.105 1.00 97.31 394 THR A O 1
ATOM 3215 N N . MET A 1 395 ? 3.289 -15.724 -12.238 1.00 97.31 395 MET A N 1
ATOM 3216 C CA . MET A 1 395 ? 4.090 -16.836 -12.753 1.00 97.31 395 MET A CA 1
ATOM 3217 C C . MET A 1 395 ? 5.547 -16.752 -12.281 1.00 97.31 395 MET A C 1
ATOM 3219 O O . MET A 1 395 ? 6.107 -17.760 -11.854 1.00 97.31 395 MET A O 1
ATOM 3223 N N . LEU A 1 396 ? 6.155 -15.563 -12.301 1.00 96.94 396 LEU A N 1
ATOM 3224 C CA . LEU A 1 396 ? 7.519 -15.358 -11.808 1.00 96.94 396 LEU A CA 1
ATOM 3225 C C . LEU A 1 396 ? 7.625 -15.546 -10.293 1.00 96.94 396 LEU A C 1
ATOM 3227 O O . LEU A 1 396 ? 8.582 -16.163 -9.830 1.00 96.94 396 LEU A O 1
ATOM 3231 N N . GLU A 1 397 ? 6.632 -15.087 -9.532 1.00 95.31 397 GLU A N 1
ATOM 3232 C CA . GLU A 1 397 ? 6.540 -15.298 -8.088 1.00 95.31 397 GLU A CA 1
ATOM 3233 C C . GLU A 1 397 ? 6.578 -16.793 -7.757 1.00 95.31 397 GLU A C 1
ATOM 3235 O O . GLU A 1 397 ? 7.349 -17.212 -6.896 1.00 95.31 397 GLU A O 1
ATOM 3240 N N . SER A 1 398 ? 5.862 -17.629 -8.518 1.00 93.44 398 SER A N 1
ATOM 3241 C CA . SER A 1 398 ? 5.881 -19.089 -8.332 1.00 93.44 398 SER A CA 1
ATOM 3242 C C . SER A 1 398 ? 7.269 -19.728 -8.522 1.00 93.44 398 SER A C 1
ATOM 3244 O O . SER A 1 398 ? 7.560 -20.769 -7.927 1.00 93.44 398 SER A O 1
ATOM 3246 N N . LEU A 1 399 ? 8.156 -19.103 -9.310 1.00 94.00 399 LEU A N 1
ATOM 3247 C CA . LEU A 1 399 ? 9.531 -19.571 -9.519 1.00 94.00 399 LEU A CA 1
ATOM 3248 C C . LEU A 1 399 ? 10.453 -19.213 -8.345 1.00 94.00 399 LEU A C 1
ATOM 3250 O O . LEU A 1 399 ? 11.373 -19.975 -8.039 1.00 94.00 399 LEU A O 1
ATOM 3254 N N . ILE A 1 400 ? 10.213 -18.070 -7.696 1.00 92.62 400 ILE A N 1
ATOM 3255 C CA . ILE A 1 400 ? 11.060 -17.534 -6.615 1.00 92.62 400 ILE A CA 1
ATOM 3256 C C . ILE A 1 400 ? 10.501 -17.788 -5.209 1.00 92.62 400 ILE A C 1
ATOM 3258 O O . ILE A 1 400 ? 11.236 -17.622 -4.230 1.00 92.62 400 ILE A O 1
ATOM 3262 N N . ALA A 1 401 ? 9.243 -18.220 -5.103 1.00 86.25 401 ALA A N 1
ATOM 3263 C CA . ALA A 1 401 ? 8.569 -18.491 -3.843 1.00 86.25 401 ALA A CA 1
ATOM 3264 C C . ALA A 1 401 ? 9.342 -19.505 -2.981 1.00 86.25 401 ALA A C 1
ATOM 3266 O O . ALA A 1 401 ? 9.789 -20.568 -3.438 1.00 86.25 401 ALA A O 1
ATOM 3267 N N . ASP A 1 402 ? 9.482 -19.167 -1.699 1.00 70.75 402 ASP A N 1
ATOM 3268 C CA . ASP A 1 402 ? 9.933 -20.101 -0.673 1.00 70.75 402 ASP A CA 1
ATOM 3269 C C . ASP A 1 402 ? 8.778 -21.029 -0.247 1.00 70.75 402 ASP A C 1
ATOM 3271 O O . ASP A 1 402 ? 7.622 -20.806 -0.587 1.00 70.75 402 ASP A O 1
ATOM 3275 N N . LYS A 1 403 ? 9.102 -22.140 0.429 1.00 59.88 403 LYS A N 1
ATOM 3276 C CA . LYS A 1 403 ? 8.191 -23.274 0.697 1.00 59.88 403 LYS A CA 1
ATOM 3277 C C . LYS A 1 403 ? 6.762 -22.855 1.100 1.00 59.88 403 LYS A C 1
ATOM 3279 O O . LYS A 1 403 ? 6.540 -22.502 2.251 1.00 59.88 403 LYS A O 1
ATOM 3284 N N . SER A 1 404 ? 5.789 -23.103 0.226 1.00 50.38 404 SER A N 1
ATOM 3285 C CA . SER A 1 404 ? 4.364 -23.194 0.577 1.00 50.38 404 SER A CA 1
ATOM 3286 C C . SER A 1 404 ? 4.025 -24.656 0.891 1.00 50.38 404 SER A C 1
ATOM 3288 O O . SER A 1 404 ? 3.713 -25.431 -0.008 1.00 50.38 404 SER A O 1
ATOM 3290 N N . GLY A 1 405 ? 4.203 -25.093 2.141 1.00 50.03 405 GLY A N 1
ATOM 3291 C CA . GLY A 1 405 ? 3.641 -26.356 2.666 1.00 50.03 405 GLY A CA 1
ATOM 3292 C C . GLY A 1 405 ? 4.027 -27.707 2.013 1.00 50.03 405 GLY A C 1
ATOM 3293 O O . GLY A 1 405 ? 3.615 -28.743 2.526 1.00 50.03 405 GLY A O 1
ATOM 3294 N N . GLY A 1 406 ? 4.820 -27.757 0.930 1.00 49.41 406 GLY A N 1
ATOM 3295 C CA . GLY A 1 406 ? 5.087 -28.969 0.131 1.00 49.41 406 GLY A CA 1
ATOM 3296 C C . GLY A 1 406 ? 6.567 -29.366 -0.048 1.00 49.41 406 GLY A C 1
ATOM 3297 O O . GLY A 1 406 ? 7.498 -28.570 0.113 1.00 49.41 406 GLY A O 1
ATOM 3298 N N . LYS A 1 407 ? 6.802 -30.646 -0.388 1.00 55.28 407 LYS A N 1
ATOM 3299 C CA . LYS A 1 407 ? 8.131 -31.252 -0.615 1.00 55.28 407 LYS A CA 1
ATOM 3300 C C . LYS A 1 407 ? 8.725 -30.796 -1.969 1.00 55.28 407 LYS A C 1
ATOM 3302 O O . LYS A 1 407 ? 8.405 -31.379 -2.994 1.00 55.28 407 LYS A O 1
ATOM 3307 N N . ARG A 1 408 ? 9.669 -29.838 -1.907 1.00 65.62 408 ARG A N 1
ATOM 3308 C CA . ARG A 1 408 ? 10.550 -29.267 -2.970 1.00 65.62 408 ARG A CA 1
ATOM 3309 C C . ARG A 1 408 ? 9.989 -28.014 -3.665 1.00 65.62 408 ARG A C 1
ATOM 3311 O O . ARG A 1 408 ? 8.947 -28.057 -4.297 1.00 65.62 408 ARG A O 1
ATOM 3318 N N . THR A 1 409 ? 10.726 -26.906 -3.555 1.00 79.56 409 THR A N 1
ATOM 3319 C CA . THR A 1 409 ? 10.428 -25.619 -4.206 1.00 79.56 409 THR A CA 1
ATOM 3320 C C . THR A 1 409 ? 11.095 -25.535 -5.578 1.00 79.56 409 THR A C 1
ATOM 3322 O O . THR A 1 409 ? 12.218 -26.021 -5.734 1.00 79.56 409 THR A O 1
ATOM 3325 N N . LEU A 1 410 ? 10.444 -24.876 -6.545 1.00 86.56 410 LEU A N 1
ATOM 3326 C CA . LEU A 1 410 ? 11.009 -24.628 -7.884 1.00 86.56 410 LEU A CA 1
ATOM 3327 C C . LEU A 1 410 ? 12.293 -23.801 -7.812 1.00 86.56 410 LEU A C 1
ATOM 3329 O O . LEU A 1 410 ? 13.244 -24.072 -8.540 1.00 86.56 410 LEU A O 1
ATOM 3333 N N . ARG A 1 411 ? 12.359 -22.882 -6.843 1.00 88.81 411 ARG A N 1
ATOM 3334 C CA . ARG A 1 411 ? 13.532 -22.061 -6.540 1.00 88.81 411 ARG A CA 1
ATOM 3335 C C . ARG A 1 411 ? 14.836 -22.858 -6.455 1.00 88.81 411 ARG A C 1
ATOM 3337 O O . ARG A 1 411 ? 15.856 -22.410 -6.955 1.00 88.81 411 ARG A O 1
ATOM 3344 N N . LYS A 1 412 ? 14.827 -24.053 -5.847 1.00 88.25 412 LYS A N 1
ATOM 3345 C CA . LYS A 1 412 ? 16.043 -24.880 -5.685 1.00 88.25 412 LYS A CA 1
ATOM 3346 C C . LYS A 1 412 ? 16.584 -25.450 -6.995 1.00 88.25 412 LYS A C 1
ATOM 3348 O O . LYS A 1 412 ? 17.711 -25.932 -7.021 1.00 88.25 412 LYS A O 1
ATOM 3353 N N . ASP A 1 413 ? 15.770 -25.448 -8.042 1.00 89.38 413 ASP A N 1
ATOM 3354 C CA . ASP A 1 413 ? 16.104 -25.973 -9.361 1.00 89.38 413 ASP A CA 1
ATOM 3355 C C . ASP A 1 413 ? 16.482 -24.858 -10.360 1.00 89.38 413 ASP A C 1
ATOM 3357 O O . ASP A 1 413 ? 16.676 -25.145 -11.543 1.00 89.38 413 ASP A O 1
ATOM 3361 N N . ILE A 1 414 ? 16.618 -23.610 -9.890 1.00 92.50 414 ILE A N 1
ATOM 3362 C CA . ILE A 1 414 ? 17.033 -22.435 -10.667 1.00 92.50 414 ILE A CA 1
ATOM 3363 C C . ILE A 1 414 ? 18.369 -21.919 -10.115 1.00 92.50 414 ILE A C 1
ATOM 3365 O O . ILE A 1 414 ? 18.528 -21.750 -8.905 1.00 92.50 414 ILE A O 1
ATOM 3369 N N . ASP A 1 415 ? 19.337 -21.655 -10.997 1.00 93.81 415 ASP A N 1
ATOM 3370 C CA . ASP A 1 415 ? 20.651 -21.153 -10.579 1.00 93.81 415 ASP A CA 1
ATOM 3371 C C . ASP A 1 415 ? 20.539 -19.740 -9.962 1.00 93.81 415 ASP A C 1
ATOM 3373 O O . ASP A 1 415 ? 19.752 -18.901 -10.406 1.00 93.81 415 ASP A O 1
ATOM 3377 N N . GLY A 1 416 ? 21.376 -19.458 -8.957 1.00 93.81 416 GLY A N 1
ATOM 3378 C CA . GLY A 1 416 ? 21.323 -18.231 -8.149 1.00 93.81 416 GLY A CA 1
ATOM 3379 C C . GLY A 1 416 ? 21.260 -16.906 -8.930 1.00 93.81 416 GLY A C 1
ATOM 3380 O O . GLY A 1 416 ? 20.399 -16.087 -8.612 1.00 93.81 416 GLY A O 1
ATOM 3381 N N . PRO A 1 417 ? 22.092 -16.678 -9.967 1.00 96.19 417 PRO A N 1
ATOM 3382 C CA . PRO A 1 417 ? 22.039 -15.442 -10.754 1.00 96.19 417 PRO A CA 1
ATOM 3383 C C . PRO A 1 417 ? 20.680 -15.194 -11.423 1.00 96.19 417 PRO A C 1
ATOM 3385 O O . PRO A 1 417 ? 20.223 -14.057 -11.496 1.00 96.19 417 PRO A O 1
ATOM 3388 N N . TYR A 1 418 ? 20.003 -16.254 -11.868 1.00 95.00 418 TYR A N 1
ATOM 3389 C CA . TYR A 1 418 ? 18.694 -16.147 -12.511 1.00 95.00 418 TYR A CA 1
ATOM 3390 C C . TYR A 1 418 ? 17.587 -15.862 -11.502 1.00 95.00 418 TYR A C 1
ATOM 3392 O O . TYR A 1 418 ? 16.687 -15.082 -11.793 1.00 95.00 418 TYR A O 1
ATOM 3400 N N . LEU A 1 419 ? 17.672 -16.447 -10.303 1.00 94.75 419 LEU A N 1
ATOM 3401 C CA . LEU A 1 419 ? 16.763 -16.109 -9.208 1.00 94.75 419 LEU A CA 1
ATOM 3402 C C . LEU A 1 419 ? 16.864 -14.632 -8.836 1.00 94.75 419 LEU A C 1
ATOM 3404 O O . LEU A 1 419 ? 15.837 -13.992 -8.648 1.00 94.75 419 LEU A O 1
ATOM 3408 N N . ILE A 1 420 ? 18.084 -14.093 -8.768 1.00 95.75 420 ILE A N 1
ATOM 3409 C CA . ILE A 1 420 ? 18.311 -12.670 -8.492 1.00 95.75 420 ILE A CA 1
ATOM 3410 C C . ILE A 1 420 ? 17.704 -11.814 -9.606 1.00 95.75 420 ILE A C 1
ATOM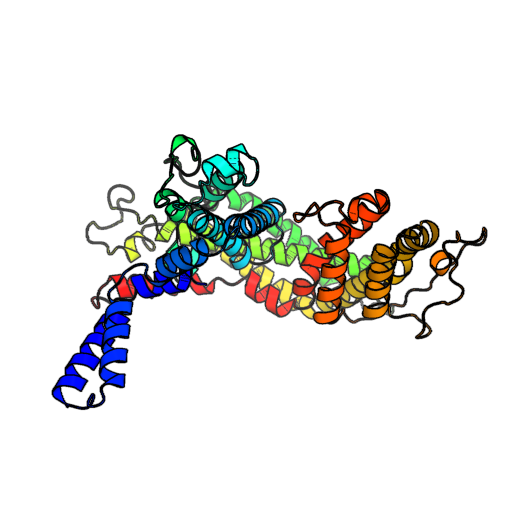 3412 O O . ILE A 1 420 ? 17.003 -10.857 -9.306 1.00 95.75 420 ILE A O 1
ATOM 3416 N N . ALA A 1 421 ? 17.908 -12.170 -10.877 1.00 97.00 421 ALA A N 1
ATOM 3417 C CA . ALA A 1 421 ? 17.323 -11.430 -11.995 1.00 97.00 421 ALA A CA 1
ATOM 3418 C C . ALA A 1 421 ? 15.781 -11.425 -11.957 1.00 97.00 421 ALA A C 1
ATOM 3420 O O . ALA A 1 421 ? 15.167 -10.375 -12.142 1.00 97.00 421 ALA A O 1
ATOM 3421 N N . ILE A 1 422 ? 15.155 -12.574 -11.669 1.00 97.75 422 ILE A N 1
ATOM 3422 C CA . ILE A 1 422 ? 13.694 -12.676 -11.528 1.00 97.75 422 ILE A CA 1
ATOM 3423 C C . ILE A 1 422 ? 13.205 -11.869 -10.318 1.00 97.75 422 ILE A C 1
ATOM 3425 O O . ILE A 1 422 ? 12.222 -11.144 -10.437 1.00 97.75 422 ILE A O 1
ATOM 3429 N N . ASP A 1 423 ? 13.885 -11.954 -9.172 1.00 95.75 423 ASP A N 1
ATOM 3430 C CA . ASP A 1 423 ? 13.536 -11.205 -7.958 1.00 95.75 423 ASP A CA 1
ATOM 3431 C C . ASP A 1 423 ? 13.660 -9.686 -8.160 1.00 95.75 423 ASP A C 1
ATOM 3433 O O . ASP A 1 423 ? 12.762 -8.941 -7.772 1.00 95.75 423 ASP A O 1
ATOM 3437 N N . VAL A 1 424 ? 14.719 -9.220 -8.830 1.00 96.44 424 VAL A N 1
ATOM 3438 C CA . VAL A 1 424 ? 14.911 -7.800 -9.172 1.00 96.44 424 VAL A CA 1
ATOM 3439 C C . VAL A 1 424 ? 13.781 -7.307 -10.073 1.00 96.44 424 VAL A C 1
ATOM 3441 O O . VAL A 1 424 ? 13.157 -6.292 -9.762 1.00 96.44 424 VAL A O 1
ATOM 3444 N N . PHE A 1 425 ? 13.456 -8.048 -11.136 1.00 98.06 425 PHE A N 1
ATOM 3445 C CA . PHE A 1 425 ? 12.335 -7.713 -12.012 1.00 98.06 425 PHE A CA 1
ATOM 3446 C C . PHE A 1 425 ? 10.998 -7.715 -11.258 1.00 98.06 425 PHE A C 1
ATOM 3448 O O . PHE A 1 425 ? 10.180 -6.804 -11.407 1.00 98.06 425 PHE A O 1
ATOM 3455 N N . HIS A 1 426 ? 10.767 -8.720 -10.411 1.00 97.25 426 HIS A N 1
ATOM 3456 C CA . HIS A 1 426 ? 9.544 -8.846 -9.626 1.00 97.25 426 HIS A CA 1
ATOM 3457 C C . HIS A 1 426 ? 9.398 -7.717 -8.593 1.00 97.25 426 HIS A C 1
ATOM 3459 O O . HIS A 1 426 ? 8.294 -7.229 -8.362 1.00 97.25 426 HIS A O 1
ATOM 3465 N N . LYS A 1 427 ? 10.490 -7.235 -7.997 1.00 95.19 427 LYS A N 1
ATOM 3466 C CA . LYS A 1 427 ? 10.460 -6.075 -7.094 1.00 95.19 427 LYS A CA 1
ATOM 3467 C C . LYS A 1 427 ? 10.248 -4.767 -7.846 1.00 95.19 427 LYS A C 1
ATOM 3469 O O . LYS A 1 427 ? 9.399 -3.979 -7.444 1.00 95.19 427 LYS A O 1
ATOM 3474 N N . ALA A 1 428 ? 10.956 -4.552 -8.953 1.00 95.50 428 ALA A N 1
ATOM 3475 C CA . ALA A 1 428 ? 10.811 -3.340 -9.758 1.00 95.50 428 ALA A CA 1
ATOM 3476 C C . ALA A 1 428 ? 9.387 -3.202 -10.327 1.00 95.50 428 ALA A C 1
ATOM 3478 O O . ALA A 1 428 ? 8.763 -2.147 -10.213 1.00 95.50 428 ALA A O 1
ATOM 3479 N N . SER A 1 429 ? 8.832 -4.297 -10.857 1.00 98.06 429 SER A N 1
ATOM 3480 C CA . SER A 1 429 ? 7.496 -4.307 -11.465 1.00 98.06 429 SER A CA 1
ATOM 3481 C C . SER A 1 429 ? 6.336 -4.189 -10.476 1.00 98.06 429 SER A C 1
ATOM 3483 O O . SER A 1 429 ? 5.189 -4.073 -10.907 1.00 98.06 429 SER A O 1
ATOM 3485 N N . PHE A 1 430 ? 6.604 -4.180 -9.163 1.00 98.00 430 PHE A N 1
ATOM 3486 C CA . PHE A 1 430 ? 5.582 -3.936 -8.142 1.00 98.00 430 PHE A CA 1
ATOM 3487 C C . PHE A 1 430 ? 4.951 -2.550 -8.322 1.00 98.00 430 PHE A C 1
ATOM 3489 O O . PHE A 1 430 ? 3.732 -2.411 -8.263 1.00 98.00 430 PHE A O 1
ATOM 3496 N N . TYR A 1 431 ? 5.771 -1.539 -8.629 1.00 98.25 431 TYR A N 1
ATOM 3497 C CA . TYR A 1 431 ? 5.306 -0.155 -8.721 1.00 98.25 431 TYR A CA 1
ATOM 3498 C C . TYR A 1 431 ? 4.700 0.220 -10.079 1.00 98.25 431 TYR A C 1
ATOM 3500 O O . TYR A 1 431 ? 4.131 1.300 -10.230 1.00 98.25 431 TYR A O 1
ATOM 3508 N N . TRP A 1 432 ? 4.805 -0.651 -11.086 1.00 98.50 432 TRP A N 1
ATOM 3509 C CA . TRP A 1 432 ? 4.431 -0.305 -12.458 1.00 98.50 432 TRP A CA 1
ATOM 3510 C C . TRP A 1 432 ? 2.953 0.020 -12.613 1.00 98.50 432 TRP A C 1
ATOM 3512 O O . TRP A 1 432 ? 2.626 0.924 -13.372 1.00 98.50 432 TRP A O 1
ATOM 3522 N N . ASN A 1 433 ? 2.060 -0.654 -11.883 1.00 97.81 433 ASN A N 1
ATOM 3523 C CA . ASN A 1 433 ? 0.635 -0.338 -11.968 1.00 97.81 433 ASN A CA 1
ATOM 3524 C C . ASN A 1 433 ? 0.341 1.082 -11.453 1.00 97.81 433 ASN A C 1
ATOM 3526 O O . ASN A 1 433 ? -0.440 1.804 -12.066 1.00 97.81 433 ASN A O 1
ATOM 3530 N N . TYR A 1 434 ? 1.011 1.514 -10.384 1.00 98.50 434 TYR A N 1
ATOM 3531 C CA . TYR A 1 434 ? 0.873 2.873 -9.854 1.00 98.50 434 TYR A CA 1
ATOM 3532 C C . TYR A 1 434 ? 1.430 3.919 -10.827 1.00 98.50 434 TYR A C 1
ATOM 3534 O O . TYR A 1 434 ? 0.797 4.946 -11.066 1.00 98.50 434 TYR A O 1
ATOM 3542 N N . LEU A 1 435 ? 2.584 3.636 -11.439 1.00 98.62 435 LEU A N 1
ATOM 3543 C CA . LEU A 1 435 ? 3.217 4.523 -12.417 1.00 98.62 435 LEU A CA 1
ATOM 3544 C C . LEU A 1 435 ? 2.404 4.624 -13.715 1.00 98.62 435 LEU A C 1
ATOM 3546 O O . LEU A 1 435 ? 2.215 5.712 -14.248 1.00 98.62 435 LEU A O 1
ATOM 3550 N N . LEU A 1 436 ? 1.883 3.508 -14.227 1.00 98.44 436 LEU A N 1
ATOM 3551 C CA . LEU A 1 436 ? 1.044 3.500 -15.429 1.00 98.44 436 LEU A CA 1
ATOM 3552 C C . LEU A 1 436 ? -0.288 4.234 -15.206 1.00 98.44 436 LEU A C 1
ATOM 3554 O O . LEU A 1 436 ? -0.810 4.826 -16.151 1.00 98.44 436 LEU A O 1
ATOM 3558 N N . ASN A 1 437 ? -0.787 4.257 -13.964 1.00 98.31 437 ASN A N 1
ATOM 3559 C CA . ASN A 1 437 ? -1.955 5.027 -13.525 1.00 98.31 437 ASN A CA 1
ATOM 3560 C C . ASN A 1 437 ? -1.555 6.318 -12.781 1.00 98.31 437 ASN A C 1
ATOM 3562 O O . ASN A 1 437 ? -2.197 6.704 -11.806 1.00 98.31 437 ASN A O 1
ATOM 3566 N N . PHE A 1 438 ? -0.489 6.988 -13.240 1.00 98.69 438 PHE A N 1
ATOM 3567 C CA . PHE A 1 438 ? 0.149 8.119 -12.555 1.00 98.69 438 PHE A CA 1
ATOM 3568 C C . PHE A 1 438 ? -0.829 9.171 -12.012 1.00 98.69 438 PHE A C 1
ATOM 3570 O O . PHE A 1 438 ? -0.709 9.560 -10.856 1.00 98.69 438 PHE A O 1
ATOM 3577 N N . SER A 1 439 ? -1.794 9.620 -12.822 1.00 98.31 439 SER A N 1
ATOM 3578 C CA . SER A 1 439 ? -2.738 10.682 -12.440 1.00 98.31 439 SER A CA 1
ATOM 3579 C C . SER A 1 439 ? -3.570 10.309 -11.209 1.00 98.31 439 SER A C 1
ATOM 3581 O O . SER A 1 439 ? -3.670 11.085 -10.260 1.00 98.31 439 SER A O 1
ATOM 3583 N N . GLN A 1 440 ? -4.110 9.085 -11.194 1.00 98.44 440 GLN A N 1
ATOM 3584 C CA . GLN A 1 440 ? -4.881 8.565 -10.067 1.00 98.44 440 GLN A CA 1
ATOM 3585 C C . GLN A 1 440 ? -3.983 8.381 -8.841 1.00 98.44 440 GLN A C 1
ATOM 3587 O O . GLN A 1 440 ? -4.300 8.893 -7.770 1.00 98.44 440 GLN A O 1
ATOM 3592 N N . THR A 1 441 ? -2.829 7.732 -9.013 1.00 98.69 441 THR A N 1
ATOM 3593 C CA . THR A 1 441 ? -1.867 7.522 -7.924 1.00 98.69 441 THR A CA 1
ATOM 3594 C C . THR A 1 441 ? -1.432 8.849 -7.300 1.00 98.69 441 THR A C 1
ATOM 3596 O O . THR A 1 441 ? -1.359 8.962 -6.083 1.00 98.69 441 THR A O 1
ATOM 3599 N N . LEU A 1 442 ? -1.187 9.886 -8.108 1.00 98.75 442 LEU A N 1
ATOM 3600 C CA . LEU A 1 442 ? -0.813 11.217 -7.629 1.00 98.75 442 LEU A CA 1
ATOM 3601 C C . LEU A 1 442 ? -1.907 11.847 -6.759 1.00 98.75 442 LEU A C 1
ATOM 3603 O O . LEU A 1 442 ? -1.598 12.520 -5.778 1.00 98.75 442 LEU A O 1
ATOM 3607 N N . GLN A 1 443 ? -3.182 11.655 -7.105 1.00 98.44 443 GLN A N 1
ATOM 3608 C CA . GLN A 1 443 ? -4.293 12.130 -6.280 1.00 98.44 443 GLN A CA 1
ATOM 3609 C C . GLN A 1 443 ? -4.362 11.372 -4.952 1.00 98.44 443 GLN A C 1
ATOM 3611 O O . GLN A 1 443 ? -4.462 12.002 -3.901 1.00 98.44 443 GLN A O 1
ATOM 3616 N N . GLU A 1 444 ? -4.253 10.045 -4.998 1.00 98.25 444 GLU A N 1
ATOM 3617 C CA . GLU A 1 444 ? -4.342 9.169 -3.826 1.00 98.25 444 GLU A CA 1
ATOM 3618 C C . GLU A 1 444 ? -3.152 9.346 -2.865 1.00 98.25 444 GLU A C 1
ATOM 3620 O O . GLU A 1 444 ? -3.342 9.359 -1.649 1.00 98.25 444 GLU A O 1
ATOM 3625 N N . CYS A 1 445 ? -1.935 9.567 -3.378 1.00 98.50 445 CYS A N 1
ATOM 3626 C CA . CYS A 1 445 ? -0.751 9.892 -2.570 1.00 98.50 445 CYS A CA 1
ATOM 3627 C C . CYS A 1 445 ? -0.870 11.236 -1.837 1.00 98.50 445 CYS A C 1
ATOM 3629 O O . CYS A 1 445 ? -0.134 11.466 -0.881 1.00 98.50 445 CYS A O 1
ATOM 3631 N N . CYS A 1 446 ? -1.767 12.121 -2.279 1.00 98.25 446 CYS A N 1
ATOM 3632 C CA . CYS A 1 446 ? -1.955 13.465 -1.733 1.00 98.25 446 CYS A CA 1
ATOM 3633 C C . CYS A 1 446 ? -3.322 13.655 -1.063 1.00 98.25 446 CYS A C 1
ATOM 3635 O O . CYS A 1 446 ? -3.728 14.804 -0.832 1.00 98.25 446 CYS A O 1
ATOM 3637 N N . ASP A 1 447 ? -4.068 12.578 -0.807 1.00 96.56 447 ASP A N 1
ATOM 3638 C CA . ASP A 1 447 ? -5.391 12.672 -0.199 1.00 96.56 447 ASP A CA 1
ATOM 3639 C C . ASP A 1 447 ? -5.288 13.065 1.281 1.00 96.56 447 ASP A C 1
ATOM 3641 O O . ASP A 1 447 ? -4.714 12.358 2.104 1.00 96.56 447 ASP A O 1
ATOM 3645 N N . LEU A 1 448 ? -5.877 14.215 1.605 1.00 97.06 448 LEU A N 1
ATOM 3646 C CA . LEU A 1 448 ? -5.987 14.768 2.957 1.00 97.06 448 LEU A CA 1
ATOM 3647 C C . LEU A 1 448 ? -7.451 15.109 3.291 1.00 97.06 448 LEU A C 1
ATOM 3649 O O . LEU A 1 448 ? -7.728 15.905 4.186 1.00 97.06 448 LEU A O 1
ATOM 3653 N N . SER A 1 449 ? -8.404 14.541 2.543 1.00 95.00 449 SER A N 1
ATOM 3654 C CA . SER A 1 449 ? -9.840 14.825 2.670 1.00 95.00 449 SER A CA 1
ATOM 3655 C C . SER A 1 449 ? -10.411 14.451 4.040 1.00 95.00 449 SER A C 1
ATOM 3657 O O . SER A 1 449 ? -11.339 15.095 4.529 1.00 95.00 449 SER A O 1
ATOM 3659 N N . GLN A 1 450 ? -9.826 13.441 4.689 1.00 93.62 450 GLN A N 1
ATOM 3660 C CA . GLN A 1 450 ? -10.299 12.904 5.966 1.00 93.62 450 GLN A CA 1
ATOM 3661 C C . GLN A 1 450 ? -10.093 13.847 7.154 1.00 93.62 450 GLN A C 1
ATOM 3663 O O . GLN A 1 450 ? -10.712 13.638 8.188 1.00 93.62 450 GLN A O 1
ATOM 3668 N N . LEU A 1 451 ? -9.297 14.913 7.008 1.00 95.12 451 LEU A N 1
ATOM 3669 C CA . LEU A 1 451 ? -9.087 15.901 8.073 1.00 95.12 451 LEU A CA 1
ATOM 3670 C C . LEU A 1 451 ? -10.362 16.687 8.431 1.00 95.12 451 LEU A C 1
ATOM 3672 O O . LEU A 1 451 ? -10.418 17.317 9.487 1.00 95.12 451 LEU A O 1
ATOM 3676 N N . TRP A 1 452 ? -11.362 16.700 7.542 1.00 95.38 452 TRP A N 1
ATOM 3677 C CA . TRP A 1 452 ? -12.592 17.472 7.726 1.00 95.38 452 TRP A CA 1
ATOM 3678 C C . TRP A 1 452 ? -13.775 16.646 8.243 1.00 95.38 452 TRP A C 1
ATOM 3680 O O . TRP A 1 452 ? -14.561 17.144 9.053 1.00 95.38 452 TRP A O 1
ATOM 3690 N N . TYR A 1 453 ? -13.924 15.408 7.766 1.00 94.25 453 TYR A N 1
ATOM 3691 C CA . TYR A 1 453 ? -15.038 14.546 8.158 1.00 94.25 453 TYR A CA 1
ATOM 3692 C C . TYR A 1 453 ? -14.956 14.201 9.646 1.00 94.25 453 TYR A C 1
ATOM 3694 O O . TYR A 1 453 ? -13.869 14.044 10.190 1.00 94.25 453 TYR A O 1
ATOM 3702 N N . ARG A 1 454 ? -16.114 14.119 10.309 1.00 95.38 454 ARG A N 1
ATOM 3703 C CA . ARG A 1 454 ? -16.213 13.925 11.768 1.00 95.38 454 ARG A CA 1
ATOM 3704 C C . ARG A 1 454 ? -17.486 13.186 12.200 1.00 95.38 454 ARG A C 1
ATOM 3706 O O . ARG A 1 454 ? -18.070 13.466 13.246 1.00 95.38 454 ARG A O 1
ATOM 3713 N N . GLU A 1 455 ? -17.967 12.298 11.336 1.00 93.69 455 GLU A N 1
ATOM 3714 C CA . GLU A 1 455 ? -19.241 11.591 11.499 1.00 93.69 455 GLU A CA 1
ATOM 3715 C C . GLU A 1 455 ? -19.246 10.663 12.715 1.00 93.69 455 GLU A C 1
ATOM 3717 O O . GLU A 1 455 ? -20.290 10.466 13.342 1.00 93.69 455 GLU A O 1
ATOM 3722 N N . PHE A 1 456 ? -18.093 10.083 13.057 1.00 92.31 456 PHE A N 1
ATOM 3723 C CA . PHE A 1 456 ? -17.964 9.281 14.265 1.00 92.31 456 PHE A CA 1
ATOM 3724 C C . PHE A 1 456 ? -18.112 10.157 15.515 1.00 92.31 456 PHE A C 1
ATOM 3726 O O . PHE A 1 456 ? -18.921 9.830 16.383 1.00 92.31 456 PHE A O 1
ATOM 3733 N N . TYR A 1 457 ? -17.432 11.304 15.590 1.00 92.94 457 TYR A N 1
ATOM 3734 C CA . TYR A 1 457 ? -17.599 12.207 16.736 1.00 92.94 457 TYR A CA 1
ATOM 3735 C C . TYR A 1 457 ? -19.010 12.793 16.837 1.00 92.94 457 TYR A C 1
ATOM 3737 O O . TYR A 1 457 ? -19.524 12.920 17.948 1.00 92.94 457 TYR A O 1
ATOM 3745 N N . LEU A 1 458 ? -19.665 13.103 15.711 1.00 94.31 458 LEU A N 1
ATOM 3746 C CA . LEU A 1 458 ? -21.063 13.552 15.700 1.00 94.31 458 LEU A CA 1
ATOM 3747 C C . LEU A 1 458 ? -22.006 12.491 16.281 1.00 94.31 458 LEU A C 1
ATOM 3749 O O . LEU A 1 458 ? -22.819 12.811 17.152 1.00 94.31 458 LEU A O 1
ATOM 3753 N N . GLU A 1 459 ? -21.847 11.227 15.878 1.00 92.19 459 GLU A N 1
ATOM 3754 C CA . GLU A 1 459 ? -22.603 10.094 16.429 1.00 92.19 459 GLU A CA 1
ATOM 3755 C C . GLU A 1 459 ? -22.408 9.976 17.954 1.00 92.19 459 GLU A C 1
ATOM 3757 O O . GLU A 1 459 ? -23.381 9.794 18.689 1.00 92.19 459 GLU A O 1
ATOM 3762 N N . MET A 1 460 ? -21.179 10.165 18.452 1.00 91.00 460 MET A N 1
ATOM 3763 C CA . MET A 1 460 ? -20.875 10.123 19.892 1.00 91.00 460 MET A CA 1
ATOM 3764 C C . MET A 1 460 ? -21.534 11.257 20.692 1.00 91.00 460 MET A C 1
ATOM 3766 O O . MET A 1 460 ? -21.741 11.121 21.899 1.00 91.00 460 MET A O 1
ATOM 3770 N N . THR A 1 461 ? -21.941 12.357 20.046 1.00 92.81 461 THR A N 1
ATOM 3771 C CA . THR A 1 461 ? -22.687 13.430 20.728 1.00 92.81 461 THR A CA 1
ATOM 3772 C C . THR A 1 461 ? -24.136 13.059 21.047 1.00 92.81 461 THR A C 1
ATOM 3774 O O . THR A 1 461 ? -24.801 13.802 21.775 1.00 92.81 461 THR A O 1
ATOM 3777 N N . MET A 1 462 ? -24.637 11.929 20.526 1.00 91.50 462 MET A N 1
ATOM 3778 C CA . MET A 1 462 ? -26.009 11.448 20.723 1.00 91.50 462 MET A CA 1
ATOM 3779 C C . MET A 1 462 ? -27.067 12.517 20.383 1.00 91.50 462 MET A C 1
ATOM 3781 O O . MET A 1 462 ? -28.018 12.733 21.135 1.00 91.50 462 MET A O 1
ATOM 3785 N N . GLY A 1 463 ? -26.877 13.219 19.259 1.00 91.19 463 GLY A N 1
ATOM 3786 C CA . GLY A 1 463 ? -27.809 14.230 18.742 1.00 91.19 463 GLY A CA 1
ATOM 3787 C C . GLY A 1 463 ? -27.695 15.618 19.382 1.00 91.19 463 GLY A C 1
ATOM 3788 O O . GLY A 1 463 ? -28.499 16.494 19.071 1.00 91.19 463 GLY A O 1
ATOM 3789 N N . LYS A 1 464 ? -26.711 15.853 20.263 1.00 92.50 464 LYS A N 1
ATOM 3790 C CA . LYS A 1 464 ? -26.433 17.201 20.799 1.00 92.50 464 LYS A CA 1
ATOM 3791 C C . LYS A 1 464 ? -25.832 18.142 19.751 1.00 92.50 464 LYS A C 1
ATOM 3793 O O . LYS A 1 464 ? -25.988 19.356 19.871 1.00 92.50 464 LYS A O 1
ATOM 3798 N N . LYS A 1 465 ? -25.130 17.593 18.757 1.00 90.19 465 LYS A N 1
ATOM 3799 C CA . LYS A 1 465 ? -24.611 18.311 17.587 1.00 90.19 465 LYS A CA 1
ATOM 3800 C C . LYS A 1 465 ? -25.225 17.726 16.319 1.00 90.19 465 LYS A C 1
ATOM 3802 O O . LYS A 1 465 ? -25.544 16.538 16.292 1.00 90.19 465 LYS A O 1
ATOM 3807 N N . ILE A 1 466 ? -25.385 18.579 15.309 1.00 89.12 466 ILE A N 1
ATOM 3808 C CA . ILE A 1 466 ? -25.902 18.239 13.979 1.00 89.12 466 ILE A CA 1
ATOM 3809 C C . ILE A 1 466 ? -24.846 18.477 12.910 1.00 89.12 466 ILE A C 1
ATOM 3811 O O . ILE A 1 466 ? -24.076 19.459 13.061 1.00 89.12 466 ILE A O 1
#

InterPro domains:
  IPR008081 Cytoplasmic FMR1-interacting [PF05994] (175-464)
  IPR008081 Cytoplasmic FMR1-interacting [PIRSF008153] (1-463)
  IPR008081 Cytoplasmic FMR1-interacting [PR01698] (94-109)
  IPR008081 Cytoplasmic FMR1-interacting [PR01698] (262-280)
  IPR008081 Cytoplasmic FMR1-interacting [PR01698] (382-405)
  IPR008081 Cytoplasmic FMR1-interacting [PR01698] (445-463)
  IPR008081 Cytoplasmic FMR1-interacting [PTHR12195] (1-464)

Sequence (466 aa):
MFAVLDELKNMKSSVKNDYATYRRAAQFLKVMADSQALQESQNLSMFLATQNKIRDTLKESLEKIPGYEELLADVVNIAVQMYEYKMYMLPSEKHMLVKVMGFGLFLVDGEICNINKMDQKKRVNIAKIDKIFKQLEMVPLFGDMQIAPFNYIKRSPHYDQSRWPLASSSSPSPQSDLLQYLPTIRDEYVRYISELARHNNEVTTTVKETPRTDCENKELTELSLRGLQLLSDWSTHVTELYSWKLMHPTDHHQNKECPQEAEEYERATRYNYSDEEKFGLIEVIAMIKGLQVLMSRMETVFTDAIRRHVYAELQEFVQSTLREPLRKAVKNKKDLIRSIILSVRETCADWLRGTEPQDDPALKGKKDPESGFEIKVPRRNVGPSSTQLYMVRTMLESLIADKSGGKRTLRKDIDGPYLIAIDVFHKASFYWNYLLNFSQTLQECCDLSQLWYREFYLEMTMGKKI